Protein AF-0000000071193455 (afdb_homodimer)

Foldseek 3Di:
DDQQAAQEEEEEALDQLSLLLLLLQVVDDCRHHYYAEYEYCAQVSQVVSCVVRVHDYTYNHLLVRLQDPRHAAYEYDDFAQCLLVSLLSNLVSNHAYEYEFPSHLFLVSLVVSLVSLVVSLHAYFYQLLLLQAVVLVVVLVCCVVCVQHHWAEKEFEEEDQCLVVPCCQQAQVRSHAQCRPPVLLLVVSVCSRNVNDAFPDKDKEADHDPPHRHGAKMWMKGHHPPNGIYIYIYHRRDDDQCKMKTHHPRWIKIQHPVNSQGQKIAIRVGDIDGHDADDGPDDHDDPNSSSSSRVVVQSSVCVNVSHRYGPSGGSSNSSRSSVSSVVNCVNHVHDHPVVD/DDQQAAQEEEEEALDQLSLLLLLLQVVDDCRHHDYAEYEYCAQVSQVVSCVVRVHDYGYNHLLVRLQDPRHAEYEYDDFAACLLVSLLSNLVSNHAYEYEFPSHLFLVSLVVSLVSLVVSLHAYFYQLLLLLAVVLVVVLVCCVVCVQHHWAEKEFEEEDQCLVVPCCQQAQVRSHAQCRPPVLLLVVSVCSRNVNDAFPDKDKEADHDPPHRHGAKMWMKGHHPPNGIYIYIYHRRDDDQCKMKTHHPRWIKIQHPVNSQGQKIAIRVGDIDGHDADDGPDDHDDPNSSSSSRVVVQSSVCVNVSHRYGPSGGSSNSSRSSVSSVVNCVNHVHDHPVVD

Secondary structure (DSSP, 8-state):
--TTS-EEEEEE--SHHHHHHHHHHTTS-TTTEEEEEEE-SSHHHHHHHHHHHT-SEEESSHHHHHH-TT--EEEE-S-HHHHHHHHHHHHHTT-EEEEESSSSSSHHHHHHHHHHHHHTT--EEEE-GGGG-HHHHHHHHHHHTTSS-SEEEEEEEEE-GGGGG-HHHH-GGGT--HIIIIIHHHHHHHHHHTTTPPPSEEEEEEEE-TTT--EEEEEEEEEETTTEEEEEEEESSS-----EEEEESS-EEEEPSSGGG-SEEEETTS-EEE-PPPPPSS--SSTTGGGHHHHHHHHHHHHHTT-SS-SSS-HHHHHHHHHHHHHHHHHHT---GGG-/--TTS-EEEEEE--SHHHHHHHHHHTTS-TTTEEEEEEE-SSHHHHHHHHHHHT-SEEESSHHHHHH-TT--EEEE-S-HHHHHHHHHHHHHTT-EEEEESSSSSSHHHHHHHHHHHHHTT--EEEE-GGGG-HHHHHHHHHHHTTSS-SEEEEEEEEE-GGGGG-HHHH-GGGT--HIIIIIHHHHHHHHHHTTTPPPSEEEEEEEE-TTT--EEEEEEEEEETTTEEEEEEEESSS-----EEEEESS-EEEEPSSGGG-SEEEETTS-EEE-PPPPPSS--SSTTGGGHHHHHHHHHHHHHTT-SS-SSS-HHHHHHHHHHHHHHHHHHT---GGG-

Nearest PDB structures (foldseek):
  3e9m-assembly1_D  TM=9.233E-01  e=3.098E-27  Enterococcus faecalis
  4had-assembly1_D  TM=8.911E-01  e=5.122E-25  Rhizobium etli CFN 42
  4had-assembly1_C  TM=8.826E-01  e=5.122E-25  Rhizobium etli CFN 42
  2glx-assembly6_F  TM=8.356E-01  e=1.099E-24  Ensifer adhaerens
  5yaq-assembly1_D  TM=8.563E-01  e=9.400E-22  Paracoccus laeviglucosivorans

pLDDT: mean 97.22, std 4.06, range [54.41, 98.94]

Radius of gyration: 29.29 Å; Cα contacts (8 Å, |Δi|>4): 1589; chains: 2; bounding box: 45×89×64 Å

InterPro domains:
  IPR000683 Gfo/Idh/MocA-like oxidoreductase, N-terminal [PF01408] (7-125)
  IPR036291 NAD(P)-binding domain superfamily [SSF51735] (3-159)
  IPR050984 Gfo/Idh/MocA domain-containing protein [PTHR22604] (2-339)
  IPR055170 GFO/IDH/MocA-like oxidoreductase domain [PF22725] (138-253)

Solvent-accessible surface area (backbone atoms only — not comparable to full-atom values): 34321 Å² total; per-residue (Å²): 123,61,95,74,50,45,48,27,30,21,32,34,31,60,42,64,65,36,54,27,48,53,47,12,49,64,75,45,61,66,58,52,42,40,66,52,30,29,6,12,94,37,41,67,52,7,38,53,52,18,64,74,69,72,33,82,38,53,24,47,31,54,66,58,38,47,65,34,86,74,40,47,30,32,39,42,46,62,60,37,73,50,32,50,61,52,52,46,54,30,44,74,55,71,25,25,40,40,28,40,64,42,49,33,90,41,40,71,56,41,50,51,48,53,49,51,26,56,76,68,71,27,33,45,34,66,48,60,40,48,75,46,35,69,60,47,52,52,53,51,49,35,47,73,70,42,64,23,27,58,74,36,38,34,40,24,34,38,29,35,44,70,43,65,76,37,60,57,40,57,32,48,90,43,56,20,14,30,50,56,71,48,32,46,55,40,52,48,50,44,36,60,72,56,70,64,60,77,56,78,41,80,48,48,45,68,36,55,39,87,86,56,39,19,45,35,30,41,40,39,36,37,34,35,80,88,77,19,37,31,43,35,37,26,29,25,60,34,55,47,81,21,31,29,38,43,23,16,72,62,33,34,40,33,35,36,62,52,42,69,50,40,43,40,37,38,34,72,87,67,51,70,51,77,47,85,70,73,80,64,93,61,93,65,78,57,79,58,42,43,48,43,30,41,38,54,51,48,50,51,54,28,52,66,68,71,36,43,46,38,90,90,48,29,68,66,54,53,51,50,54,32,44,50,51,48,53,40,29,57,64,61,65,38,82,55,80,82,75,108,123,60,96,74,49,45,49,28,29,21,32,34,31,58,42,63,65,37,54,26,47,52,49,12,50,63,74,45,60,66,59,52,42,40,66,51,31,30,5,13,93,38,39,65,50,8,38,54,53,20,63,75,69,72,33,82,38,54,24,48,31,54,66,58,38,48,64,33,85,75,39,47,31,32,38,42,44,64,59,36,75,50,34,49,60,52,52,45,55,29,42,74,56,72,25,25,40,39,28,38,63,44,48,34,90,41,39,71,58,40,51,52,48,54,48,51,24,56,75,68,71,28,32,44,33,65,47,62,39,47,75,47,35,69,60,48,52,52,53,51,47,34,46,74,70,42,66,23,28,58,74,36,39,34,38,24,34,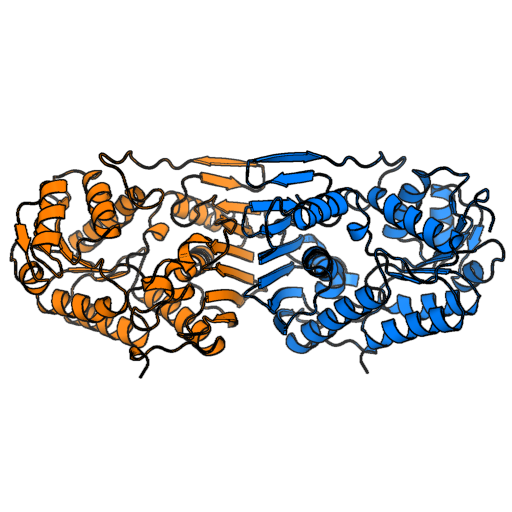39,29,35,44,71,43,66,76,35,60,59,38,56,32,47,91,42,54,20,13,30,52,57,73,49,30,45,56,42,52,47,49,44,36,61,70,57,70,63,60,76,56,78,42,78,49,47,45,68,36,57,39,88,87,56,41,21,44,34,30,40,40,40,36,36,33,35,79,88,77,18,37,32,44,35,38,25,28,24,60,35,55,47,81,19,31,30,37,40,24,16,73,63,35,34,40,33,34,34,62,52,43,68,48,41,43,39,38,38,35,71,87,66,51,70,51,74,46,85,69,71,79,64,92,60,92,65,77,56,78,58,42,43,50,44,30,43,38,53,50,49,50,52,54,28,52,66,68,70,36,44,46,39,90,91,48,29,68,66,55,54,48,50,54,33,43,51,51,47,52,41,30,57,65,60,63,38,81,58,81,82,76,107

Sequence (680 aa):
MSSSEALRWGILGAGKIANDFIIALKTLPAEEHHVVAIGASSCDKAQSLCRQHGVKKAYGSYKEVVSDPEVQVVYVSTIHPTHKELCLLALEHGKHVLCEKPMTLNLKDAKEVMQTARDKNLFFMEALWTRFFPLVDEVKNMIGSKEIGDVKVVMASFGFASLANIPRLIEKELGGGVLLDIGIYCLNMADIFFGGEKPQHISACGHKTSDDGVDYAITVTLLYSGNRMAQILASADTDLPNECIVCGSNGSVKICAPFWSSEKIIKSDGSEKEFPLPKPYAPMNFFNSTGMRYEIQAVRKSILSGKTQSEVMPHSTTERIMGWMDEIRRQIGVTYKEDNMSSSEALRWGILGAGKIANDFIIALKTLPAEEHHVVAIGASSCDKAQSLCRQHGVKKAYGSYKEVVSDPEVQVVYVSTIHPTHKELCLLALEHGKHVLCEKPMTLNLKDAKEVMQTARDKNLFFMEALWTRFFPLVDEVKNMIGSKEIGDVKVVMASFGFASLANIPRLIEKELGGGVLLDIGIYCLNMADIFFGGEKPQHISACGHKTSDDGVDYAITVTLLYSGNRMAQILASADTDLPNECIVCGSNGSVKICAPFWSSEKIIKSDGSEKEFPLPKPYAPMNFFNSTGMRYEIQAVRKSILSGKTQSEVMPHSTTERIMGWMDEIRRQIGVTYKEDN

Structure (mmCIF, N/CA/C/O backbone):
data_AF-0000000071193455-model_v1
#
loop_
_entity.id
_entity.type
_entity.pdbx_description
1 polymer 'Trans-1,2-dihydrobenzene-1,2-diol dehydrogenase'
#
loop_
_atom_site.group_PDB
_atom_site.id
_atom_site.type_symbol
_atom_site.label_atom_id
_atom_site.label_alt_id
_atom_site.label_comp_id
_atom_site.label_asym_id
_atom_site.label_entity_id
_atom_site.label_seq_id
_atom_site.pdbx_PDB_ins_code
_atom_site.Cartn_x
_atom_site.Cartn_y
_atom_site.Cartn_z
_atom_site.occupancy
_atom_site.B_iso_or_equiv
_atom_site.auth_seq_id
_atom_site.auth_comp_id
_atom_site.auth_asym_id
_atom_site.auth_atom_id
_atom_site.pdbx_PDB_model_num
ATOM 1 N N . MET A 1 1 ? -13.578 41.188 17.547 1 54.41 1 MET A N 1
ATOM 2 C CA . MET A 1 1 ? -12.922 41.75 16.375 1 54.41 1 MET A CA 1
ATOM 3 C C . MET A 1 1 ? -13.93 41.969 15.25 1 54.41 1 MET A C 1
ATOM 5 O O . MET A 1 1 ? -14.828 41.125 15.039 1 54.41 1 MET A O 1
ATOM 9 N N . SER A 1 2 ? -13.836 43.156 14.688 1 63.06 2 SER A N 1
ATOM 10 C CA . SER A 1 2 ? -14.758 43.406 13.586 1 63.06 2 SER A CA 1
ATOM 11 C C . SER A 1 2 ? -14.266 42.781 12.289 1 63.06 2 SER A C 1
ATOM 13 O O . SER A 1 2 ? -13.062 42.562 12.102 1 63.06 2 SER A O 1
ATOM 15 N N . SER A 1 3 ? -15.18 42.25 11.406 1 72.31 3 SER A N 1
ATOM 16 C CA . SER A 1 3 ? -14.875 41.625 10.125 1 72.31 3 SER A CA 1
ATOM 17 C C . SER A 1 3 ? -14.008 42.531 9.258 1 72.31 3 SER A C 1
ATOM 19 O O . SER A 1 3 ? -13.367 42.062 8.312 1 72.31 3 SER A O 1
ATOM 21 N N . SER A 1 4 ? -13.773 43.656 9.812 1 73.88 4 SER A N 1
ATOM 22 C CA . SER A 1 4 ? -13.078 44.625 8.969 1 73.88 4 SER A CA 1
ATOM 23 C C . SER A 1 4 ? -11.617 44.75 9.375 1 73.88 4 SER A C 1
ATOM 25 O O . SER A 1 4 ? -10.82 45.375 8.664 1 73.88 4 SER A O 1
ATOM 27 N N . GLU A 1 5 ? -11.273 44.062 10.406 1 87.31 5 GLU A N 1
ATOM 28 C CA . GLU A 1 5 ? -9.898 44.219 10.867 1 87.31 5 GLU A CA 1
ATOM 29 C C . GLU A 1 5 ? -9.078 42.969 10.547 1 87.31 5 GLU A C 1
ATOM 31 O O . GLU A 1 5 ? -9.602 41.844 10.57 1 87.31 5 GLU A O 1
ATOM 36 N N . ALA A 1 6 ? -7.855 43.25 10.312 1 94.94 6 ALA A N 1
ATOM 37 C CA . ALA A 1 6 ? -6.938 42.156 10.023 1 94.94 6 ALA A CA 1
ATOM 38 C C . ALA A 1 6 ? -6.633 41.344 11.289 1 94.94 6 ALA A C 1
ATOM 40 O O . ALA A 1 6 ? -6.453 41.938 12.367 1 94.94 6 ALA A O 1
ATOM 41 N N . LEU A 1 7 ? -6.738 40.031 11.133 1 98 7 LEU A N 1
ATOM 42 C CA . LEU A 1 7 ? -6.223 39.219 12.203 1 98 7 LEU A CA 1
ATOM 43 C C . LEU A 1 7 ? -4.711 39.344 12.344 1 98 7 LEU A C 1
ATOM 45 O O . LEU A 1 7 ? -3.979 39.219 11.359 1 98 7 LEU A O 1
ATOM 49 N N . ARG A 1 8 ? -4.223 39.719 13.523 1 98.19 8 ARG A N 1
ATOM 50 C CA . ARG A 1 8 ? -2.818 40.031 13.742 1 98.19 8 ARG A CA 1
ATOM 51 C C . ARG A 1 8 ? -2.068 38.844 14.328 1 98.19 8 ARG A C 1
ATOM 53 O O . ARG A 1 8 ? -2.322 38.438 15.461 1 98.19 8 ARG A O 1
ATOM 60 N N . TRP A 1 9 ? -1.144 38.375 13.508 1 98.75 9 TRP A N 1
ATOM 61 C CA . TRP A 1 9 ? -0.447 37.125 13.797 1 98.75 9 TRP A CA 1
ATOM 62 C C . TRP A 1 9 ? 0.904 37.375 14.453 1 98.75 9 TRP A C 1
ATOM 64 O O . TRP A 1 9 ? 1.617 38.312 14.055 1 98.75 9 TRP A O 1
ATOM 74 N N . GLY A 1 10 ? 1.271 36.625 15.469 1 98.81 10 GLY A N 1
ATOM 75 C CA . GLY A 1 10 ? 2.637 36.406 15.914 1 98.81 10 GLY A CA 1
ATOM 76 C C . GLY A 1 10 ? 3.189 35.062 15.523 1 98.81 10 GLY A C 1
ATOM 77 O O . GLY A 1 10 ? 2.48 34.031 15.586 1 98.81 10 GLY A O 1
ATOM 78 N N . ILE A 1 11 ? 4.445 35.031 15.086 1 98.88 11 ILE A N 1
ATOM 79 C CA . ILE A 1 11 ? 5.078 33.781 14.703 1 98.88 11 ILE A CA 1
ATOM 80 C C . ILE A 1 11 ? 6.09 33.344 15.766 1 98.88 11 ILE A C 1
ATOM 82 O O . ILE A 1 11 ? 6.988 34.125 16.109 1 98.88 11 ILE A O 1
ATOM 86 N N . LEU A 1 12 ? 5.891 32.156 16.328 1 98.75 12 LEU A N 1
ATOM 87 C CA . LEU A 1 12 ? 6.879 31.578 17.219 1 98.75 12 LEU A CA 1
ATOM 88 C C . LEU A 1 12 ? 7.77 30.594 16.469 1 98.75 12 LEU A C 1
ATOM 90 O O . LEU A 1 12 ? 7.348 29.469 16.172 1 98.75 12 LEU A O 1
ATOM 94 N N . GLY A 1 13 ? 8.969 30.953 16.297 1 97.94 13 GLY A N 1
ATOM 95 C CA . GLY A 1 13 ? 9.906 30.203 15.477 1 97.94 13 GLY A CA 1
ATOM 96 C C . GLY A 1 13 ? 10.227 30.875 14.156 1 97.94 13 GLY A C 1
ATOM 97 O O . GLY A 1 13 ? 9.352 31.5 13.539 1 97.94 13 GLY A O 1
ATOM 98 N N . ALA A 1 14 ? 11.422 30.766 13.695 1 97.25 14 ALA A N 1
ATOM 99 C CA . ALA A 1 14 ? 11.867 31.391 12.453 1 97.25 14 ALA A CA 1
ATOM 100 C C . ALA A 1 14 ? 12.5 30.375 11.516 1 97.25 14 ALA A C 1
ATOM 102 O O . ALA A 1 14 ? 13.516 30.641 10.883 1 97.25 14 ALA A O 1
ATOM 103 N N . GLY A 1 15 ? 11.891 29.188 11.516 1 95.31 15 GLY A N 1
ATOM 104 C CA . GLY A 1 15 ? 12.414 28.125 10.68 1 95.31 15 GLY A CA 1
ATOM 105 C C . GLY A 1 15 ? 11.789 28.094 9.297 1 95.31 15 GLY A C 1
ATOM 106 O O . GLY A 1 15 ? 11.141 29.047 8.883 1 95.31 15 GLY A O 1
ATOM 107 N N . LYS A 1 16 ? 12.047 27.031 8.555 1 96.81 16 LYS A N 1
ATOM 108 C CA . LYS A 1 16 ? 11.648 26.875 7.164 1 96.81 16 LYS A CA 1
ATOM 109 C C . LYS A 1 16 ? 10.125 26.938 7.023 1 96.81 16 LYS A C 1
ATOM 111 O O . LYS A 1 16 ? 9.609 27.547 6.086 1 96.81 16 LYS A O 1
ATOM 116 N N . ILE A 1 17 ? 9.43 26.297 7.965 1 97.88 17 ILE A N 1
ATOM 117 C CA . ILE A 1 17 ? 7.98 26.25 7.84 1 97.88 17 ILE A CA 1
ATOM 118 C C . ILE A 1 17 ? 7.383 27.625 8.156 1 97.88 17 ILE A C 1
ATOM 120 O O . ILE A 1 17 ? 6.359 28 7.586 1 97.88 17 ILE A O 1
ATOM 124 N N . ALA A 1 18 ? 7.988 28.344 9.094 1 98.5 18 ALA A N 1
ATOM 125 C CA . ALA A 1 18 ? 7.562 29.719 9.375 1 98.5 18 ALA A CA 1
ATOM 126 C C . ALA A 1 18 ? 7.66 30.594 8.133 1 98.5 18 ALA A C 1
ATOM 128 O O . ALA A 1 18 ? 6.754 31.375 7.844 1 98.5 18 ALA A O 1
ATOM 129 N N . ASN A 1 19 ? 8.789 30.438 7.434 1 98.5 19 ASN A N 1
ATOM 130 C CA . ASN A 1 19 ? 8.961 31.141 6.164 1 98.5 19 ASN A CA 1
ATOM 131 C C . ASN A 1 19 ? 7.801 30.859 5.211 1 98.5 19 ASN A C 1
ATOM 133 O O . ASN A 1 19 ? 7.203 31.797 4.664 1 98.5 19 ASN A O 1
ATOM 137 N N . ASP A 1 20 ? 7.48 29.609 5.039 1 98.81 20 ASP A N 1
ATOM 138 C CA . ASP A 1 20 ? 6.438 29.203 4.102 1 98.81 20 ASP A CA 1
ATOM 139 C C . ASP A 1 20 ? 5.066 29.688 4.562 1 98.81 20 ASP A C 1
ATOM 141 O O . ASP A 1 20 ? 4.227 30.062 3.738 1 98.81 20 ASP A O 1
ATOM 145 N N . PHE A 1 21 ? 4.871 29.672 5.859 1 98.75 21 PHE A N 1
ATOM 146 C CA . PHE A 1 21 ? 3.619 30.156 6.434 1 98.75 21 PHE A CA 1
ATOM 147 C C . PHE A 1 21 ? 3.393 31.625 6.098 1 98.75 21 PHE A C 1
ATOM 149 O O . PHE A 1 21 ? 2.299 32 5.676 1 98.75 21 PHE A O 1
ATOM 156 N N . ILE A 1 22 ? 4.391 32.406 6.25 1 98.62 22 ILE A N 1
ATOM 157 C CA . ILE A 1 22 ? 4.285 33.844 5.988 1 98.62 22 ILE A CA 1
ATOM 158 C C . ILE A 1 22 ? 4.008 34.062 4.504 1 98.62 22 ILE A C 1
ATOM 160 O O . ILE A 1 22 ? 3.152 34.875 4.148 1 98.62 22 ILE A O 1
ATOM 164 N N . ILE A 1 23 ? 4.68 33.312 3.67 1 98.62 23 ILE A N 1
ATOM 165 C CA . ILE A 1 23 ? 4.469 33.469 2.232 1 98.62 23 ILE A CA 1
ATOM 166 C C . ILE A 1 23 ? 3.027 33.094 1.888 1 98.62 23 ILE A C 1
ATOM 168 O O . ILE A 1 23 ? 2.363 33.781 1.123 1 98.62 23 ILE A O 1
ATOM 172 N N . ALA A 1 24 ? 2.516 32 2.457 1 98.75 24 ALA A N 1
ATOM 173 C CA . ALA A 1 24 ? 1.136 31.578 2.232 1 98.75 24 ALA A CA 1
ATOM 174 C C . ALA A 1 24 ? 0.15 32.625 2.725 1 98.75 24 ALA A C 1
ATOM 176 O O . ALA A 1 24 ? -0.822 32.938 2.035 1 98.75 24 ALA A O 1
ATOM 177 N N . LEU A 1 25 ? 0.405 33.188 3.922 1 98.56 25 LEU A N 1
ATOM 178 C CA . LEU A 1 25 ? -0.447 34.219 4.516 1 98.56 25 LEU A CA 1
ATOM 179 C C . LEU A 1 25 ? -0.532 35.438 3.611 1 98.56 25 LEU A C 1
ATOM 181 O O . LEU A 1 25 ? -1.611 36 3.426 1 98.56 25 LEU A O 1
ATOM 185 N N . LYS A 1 26 ? 0.503 35.75 2.961 1 97.44 26 LYS A N 1
ATOM 186 C CA . LYS A 1 26 ? 0.588 36.969 2.158 1 97.44 26 LYS A CA 1
ATOM 187 C C . LYS A 1 26 ? -0.099 36.781 0.808 1 97.44 26 LYS A C 1
ATOM 189 O O . LYS A 1 26 ? -0.23 37.719 0.037 1 97.44 26 LYS A O 1
ATOM 194 N N . THR A 1 27 ? -0.472 35.562 0.49 1 97.81 27 THR A N 1
ATOM 195 C CA . THR A 1 27 ? -1.33 35.344 -0.673 1 97.81 27 THR A CA 1
ATOM 196 C C . THR A 1 27 ? -2.756 35.812 -0.375 1 97.81 27 THR A C 1
ATOM 198 O O . THR A 1 27 ? -3.576 35.938 -1.287 1 97.81 27 THR A O 1
ATOM 201 N N . LEU A 1 28 ? -3.117 36.062 0.909 1 97.75 28 LEU A N 1
ATOM 202 C CA . LEU A 1 28 ? -4.426 36.531 1.35 1 97.75 28 LEU A CA 1
ATOM 203 C C . LEU A 1 28 ? -4.457 38.062 1.447 1 97.75 28 LEU A C 1
ATOM 205 O O . LEU A 1 28 ? -3.41 38.688 1.525 1 97.75 28 LEU A O 1
ATOM 209 N N . PRO A 1 29 ? -5.652 38.656 1.425 1 95.81 29 PRO A N 1
ATOM 210 C CA . PRO A 1 29 ? -5.723 40.125 1.521 1 95.81 29 PRO A CA 1
ATOM 211 C C . PRO A 1 29 ? -5.082 40.656 2.797 1 95.81 29 PRO A C 1
ATOM 213 O O . PRO A 1 29 ? -5.328 40.125 3.887 1 95.81 29 PRO A O 1
ATOM 216 N N . ALA A 1 30 ? -4.328 41.719 2.674 1 94.06 30 ALA A N 1
ATOM 217 C CA . ALA A 1 30 ? -3.627 42.344 3.801 1 94.06 30 ALA A CA 1
ATOM 218 C C . ALA A 1 30 ? -4.613 42.875 4.828 1 94.06 30 ALA A C 1
ATOM 220 O O . ALA A 1 30 ? -4.285 43 6.008 1 94.06 30 ALA A O 1
ATOM 221 N N . GLU A 1 31 ? -5.824 43.188 4.398 1 95.88 31 GLU A N 1
ATOM 222 C CA . GLU A 1 31 ? -6.863 43.688 5.285 1 95.88 31 GLU A CA 1
ATOM 223 C C . GLU A 1 31 ? -7.438 42.594 6.168 1 95.88 31 GLU A C 1
ATOM 225 O O . GLU A 1 31 ? -8.133 42.875 7.148 1 95.88 31 GLU A O 1
ATOM 230 N N . GLU A 1 32 ? -7.043 41.344 5.809 1 97.38 32 GLU A N 1
ATOM 231 C CA . GLU A 1 32 ? -7.617 40.25 6.559 1 97.38 32 GLU A CA 1
ATOM 232 C C . GLU A 1 32 ? -6.582 39.625 7.492 1 97.38 32 GLU A C 1
ATOM 234 O O . GLU A 1 32 ? -6.934 39.094 8.555 1 97.38 32 GLU A O 1
ATOM 239 N N . HIS A 1 33 ? -5.387 39.625 7.059 1 97.88 33 HIS A N 1
ATOM 240 C CA . HIS A 1 33 ? -4.32 38.969 7.824 1 97.88 33 HIS A CA 1
ATOM 241 C C . HIS A 1 33 ? -3.059 39.844 7.824 1 97.88 33 HIS A C 1
ATOM 243 O O . HIS A 1 33 ? -2.689 40.406 6.793 1 97.88 33 HIS A O 1
ATOM 249 N N . HIS A 1 34 ? -2.432 39.906 8.961 1 96.5 34 HIS A N 1
ATOM 250 C CA . HIS A 1 34 ? -1.195 40.656 9.094 1 96.5 34 HIS A CA 1
ATOM 251 C C . HIS A 1 34 ? -0.266 40.031 10.125 1 96.5 34 HIS A C 1
ATOM 253 O O . HIS A 1 34 ? -0.68 39.781 11.258 1 96.5 34 HIS A O 1
ATOM 259 N N . VAL A 1 35 ? 1.006 39.75 9.688 1 98.25 35 VAL A N 1
ATOM 260 C CA . VAL A 1 35 ? 2.008 39.312 10.648 1 98.25 35 VAL A CA 1
ATOM 261 C C . VAL A 1 35 ? 2.639 40.531 11.336 1 98.25 35 VAL A C 1
ATOM 263 O O . VAL A 1 35 ? 3.289 41.344 10.688 1 98.25 35 VAL A O 1
ATOM 266 N N . VAL A 1 36 ? 2.561 40.594 12.648 1 97.31 36 VAL A N 1
ATOM 267 C CA . VAL A 1 36 ? 3 41.812 13.32 1 97.31 36 VAL A CA 1
ATOM 268 C C . VAL A 1 36 ? 4.328 41.531 14.031 1 97.31 36 VAL A C 1
ATOM 270 O O . VAL A 1 36 ? 5.113 42.469 14.242 1 97.31 36 VAL A O 1
ATOM 273 N N . ALA A 1 37 ? 4.562 40.25 14.398 1 98.38 37 ALA A N 1
ATOM 274 C CA . ALA A 1 37 ? 5.773 39.969 15.164 1 98.38 37 ALA A CA 1
ATOM 275 C C . ALA A 1 37 ? 6.27 38.562 14.891 1 98.38 37 ALA A C 1
ATOM 277 O O . ALA A 1 37 ? 5.473 37.656 14.656 1 98.38 37 ALA A O 1
ATOM 278 N N . ILE A 1 38 ? 7.586 38.406 14.891 1 98.75 38 ILE A N 1
ATOM 279 C CA . ILE A 1 38 ? 8.242 37.094 14.82 1 98.75 38 ILE A CA 1
ATOM 280 C C . ILE A 1 38 ? 9.203 36.938 15.992 1 98.75 38 ILE A C 1
ATOM 282 O O . ILE A 1 38 ? 9.953 37.875 16.328 1 98.75 38 ILE A O 1
ATOM 286 N N . GLY A 1 39 ? 9.109 35.844 16.672 1 98.44 39 GLY A N 1
ATOM 287 C CA . GLY A 1 39 ? 10.039 35.5 17.734 1 98.44 39 GLY A CA 1
ATOM 288 C C . GLY A 1 39 ? 10.812 34.25 17.453 1 98.44 39 GLY A C 1
ATOM 289 O O . GLY A 1 39 ? 10.266 33.281 16.891 1 98.44 39 GLY A O 1
ATOM 290 N N . ALA A 1 40 ? 12.07 34.188 17.875 1 96.94 40 ALA A N 1
ATOM 291 C CA . ALA A 1 40 ? 12.922 33 17.75 1 96.94 40 ALA A CA 1
ATOM 292 C C . ALA A 1 40 ? 13.805 32.812 18.969 1 96.94 40 ALA A C 1
ATOM 294 O O . ALA A 1 40 ? 13.703 33.594 19.938 1 96.94 40 ALA A O 1
ATOM 295 N N . SER A 1 41 ? 14.547 31.672 18.891 1 90.56 41 SER A N 1
ATOM 296 C CA . SER A 1 41 ? 15.461 31.391 20 1 90.56 41 SER A CA 1
ATOM 297 C C . SER A 1 41 ? 16.562 32.438 20.078 1 90.56 41 SER A C 1
ATOM 299 O O . SER A 1 41 ? 17.172 32.625 21.141 1 90.56 41 SER A O 1
ATOM 301 N N . SER A 1 42 ? 16.812 33.125 18.922 1 90.81 42 SER A N 1
ATOM 302 C CA . SER A 1 42 ? 17.719 34.281 18.938 1 90.81 42 SER A CA 1
ATOM 303 C C . SER A 1 42 ? 17.156 35.438 18.125 1 90.81 42 SER A C 1
ATOM 305 O O . SER A 1 42 ? 16.422 35.219 17.156 1 90.81 42 SER A O 1
ATOM 307 N N . CYS A 1 43 ? 17.531 36.562 18.531 1 93.25 43 CYS A N 1
ATOM 308 C CA . CYS A 1 43 ? 17.031 37.781 17.891 1 93.25 43 CYS A CA 1
ATOM 309 C C . CYS A 1 43 ? 17.484 37.844 16.438 1 93.25 43 CYS A C 1
ATOM 311 O O . CYS A 1 43 ? 16.734 38.312 15.57 1 93.25 43 CYS A O 1
ATOM 313 N N . ASP A 1 44 ? 18.625 37.344 16.219 1 95.75 44 ASP A N 1
ATOM 314 C CA . ASP A 1 44 ? 19.188 37.406 14.867 1 95.75 44 ASP A CA 1
ATOM 315 C C . ASP A 1 44 ? 18.328 36.594 13.898 1 95.75 44 ASP A C 1
ATOM 317 O O . ASP A 1 44 ? 18.078 37.031 12.773 1 95.75 44 ASP A O 1
ATOM 321 N N . LYS A 1 45 ? 17.922 35.406 14.352 1 95.06 45 LYS A N 1
ATOM 322 C CA . LYS A 1 45 ? 17.062 34.562 13.516 1 95.06 45 LYS A CA 1
ATOM 323 C C . LYS A 1 45 ? 15.734 35.25 13.234 1 95.06 45 LYS A C 1
ATOM 325 O O . LYS A 1 45 ? 15.258 35.25 12.094 1 95.06 45 LYS A O 1
ATOM 330 N N . ALA A 1 46 ? 15.172 35.812 14.234 1 97.69 46 ALA A N 1
ATOM 331 C CA . ALA A 1 46 ? 13.906 36.531 14.086 1 97.69 46 ALA A CA 1
ATOM 332 C C . ALA A 1 46 ? 14.055 37.719 13.156 1 97.69 46 ALA A C 1
ATOM 334 O O . ALA A 1 46 ? 13.219 37.938 12.273 1 97.69 46 ALA A O 1
ATOM 335 N N . GLN A 1 47 ? 15.102 38.438 13.352 1 97.81 47 GLN A N 1
ATOM 336 C CA . GLN A 1 47 ? 15.359 39.625 12.547 1 97.81 47 GLN A CA 1
ATOM 337 C C . GLN A 1 47 ? 15.523 39.281 11.07 1 97.81 47 GLN A C 1
ATOM 339 O O . GLN A 1 47 ? 15.039 40 10.195 1 97.81 47 GLN A O 1
ATOM 344 N N . SER A 1 48 ? 16.266 38.281 10.812 1 97.31 48 SER A N 1
ATOM 345 C CA . SER A 1 48 ? 16.484 37.844 9.438 1 97.31 48 SER A CA 1
ATOM 346 C C . SER A 1 48 ? 15.172 37.531 8.727 1 97.31 48 SER A C 1
ATOM 348 O O . SER A 1 48 ? 14.945 38 7.605 1 97.31 48 SER A O 1
ATOM 350 N N . LEU A 1 49 ? 14.32 36.781 9.414 1 97.62 49 LEU A N 1
ATOM 351 C CA . LEU A 1 49 ? 13.039 36.438 8.82 1 97.62 49 LEU A CA 1
ATOM 352 C C . LEU A 1 49 ? 12.148 37.656 8.695 1 97.62 49 LEU A C 1
ATOM 354 O O . LEU A 1 49 ? 11.422 37.812 7.715 1 97.62 49 LEU A O 1
ATOM 358 N N . CYS A 1 50 ? 12.188 38.562 9.672 1 97.88 50 CYS A N 1
ATOM 359 C CA . CYS A 1 50 ? 11.438 39.812 9.625 1 97.88 50 CYS A CA 1
ATOM 360 C C . CYS A 1 50 ? 11.859 40.656 8.422 1 97.88 50 CYS A C 1
ATOM 362 O O . CYS A 1 50 ? 11.008 41.188 7.703 1 97.88 50 CYS A O 1
ATOM 364 N N . ARG A 1 51 ? 13.117 40.719 8.242 1 97.25 51 ARG A N 1
ATOM 365 C CA . ARG A 1 51 ? 13.641 41.5 7.121 1 97.25 51 ARG A CA 1
ATOM 366 C C . ARG A 1 51 ? 13.195 40.906 5.793 1 97.25 51 ARG A C 1
ATOM 368 O O . ARG A 1 51 ? 12.797 41.625 4.879 1 97.25 51 ARG A O 1
ATOM 375 N N . GLN A 1 52 ? 13.266 39.656 5.766 1 96.81 52 GLN A N 1
ATOM 376 C CA . GLN A 1 52 ? 12.914 38.938 4.543 1 96.81 52 GLN A CA 1
ATOM 377 C C . GLN A 1 52 ? 11.461 39.188 4.148 1 96.81 52 GLN A C 1
ATOM 379 O O . GLN A 1 52 ? 11.141 39.281 2.961 1 96.81 52 GLN A O 1
ATOM 384 N N . HIS A 1 53 ? 10.586 39.375 5.152 1 97.56 53 HIS A N 1
ATOM 385 C CA . HIS A 1 53 ? 9.164 39.375 4.832 1 97.56 53 HIS A CA 1
ATOM 386 C C . HIS A 1 53 ? 8.539 40.75 5.168 1 97.56 53 HIS A C 1
ATOM 388 O O . HIS A 1 53 ? 7.328 40.906 5.023 1 97.56 53 HIS A O 1
ATOM 394 N N . GLY A 1 54 ? 9.297 41.625 5.609 1 96.75 54 GLY A N 1
ATOM 395 C CA . GLY A 1 54 ? 8.805 42.969 5.922 1 96.75 54 GLY A CA 1
ATOM 396 C C . GLY A 1 54 ? 7.93 43 7.16 1 96.75 54 GLY A C 1
ATOM 397 O O . GLY A 1 54 ? 6.883 43.656 7.172 1 96.75 54 GLY A O 1
ATOM 398 N N . VAL A 1 55 ? 8.312 42.25 8.156 1 97.38 55 VAL A N 1
ATOM 399 C CA . VAL A 1 55 ? 7.621 42.25 9.445 1 97.38 55 VAL A CA 1
ATOM 400 C C . VAL A 1 55 ? 8.32 43.219 10.391 1 97.38 55 VAL A C 1
ATOM 402 O O . VAL A 1 55 ? 9.555 43.25 10.453 1 97.38 55 VAL A O 1
ATOM 405 N N . LYS A 1 56 ? 7.613 43.969 11.102 1 93.94 56 LYS A N 1
ATOM 406 C CA . LYS A 1 56 ? 8.148 45.125 11.82 1 93.94 56 LYS A CA 1
ATOM 407 C C . LYS A 1 56 ? 8.852 44.688 13.102 1 93.94 56 LYS A C 1
ATOM 409 O O . LYS A 1 56 ? 9.906 45.219 13.445 1 93.94 56 LYS A O 1
ATOM 414 N N . LYS A 1 57 ? 8.266 43.75 13.828 1 97.88 57 LYS A N 1
ATOM 415 C CA . LYS A 1 57 ? 8.766 43.469 15.164 1 97.88 57 LYS A CA 1
ATOM 416 C C . LYS A 1 57 ? 9.469 42.094 15.195 1 97.88 57 LYS A C 1
ATOM 418 O O . LYS A 1 57 ? 8.867 41.094 14.875 1 97.88 57 LYS A O 1
ATOM 423 N N . ALA A 1 58 ? 10.703 42.156 15.547 1 98.12 58 ALA A N 1
ATOM 424 C CA . ALA A 1 58 ? 11.5 40.938 15.781 1 98.12 58 ALA A CA 1
ATOM 425 C C . ALA A 1 58 ? 11.859 40.812 17.25 1 98.12 58 ALA A C 1
ATOM 427 O O . ALA A 1 58 ? 12.391 41.719 17.859 1 98.12 58 ALA A O 1
ATOM 428 N N . TYR A 1 59 ? 11.547 39.688 17.828 1 97.88 59 TYR A N 1
ATOM 429 C CA . TYR A 1 59 ? 11.82 39.438 19.234 1 97.88 59 TYR A CA 1
ATOM 430 C C . TYR A 1 59 ? 12.797 38.281 19.422 1 97.88 59 TYR A C 1
ATOM 432 O O . TYR A 1 59 ? 12.727 37.281 18.688 1 97.88 59 TYR A O 1
ATOM 440 N N . GLY A 1 60 ? 13.633 38.375 20.391 1 96 60 GLY A N 1
ATOM 441 C CA . GLY A 1 60 ? 14.594 37.312 20.688 1 96 60 GLY A CA 1
ATOM 442 C C . GLY A 1 60 ? 14.055 36.281 21.641 1 96 60 GLY A C 1
ATOM 443 O O . GLY A 1 60 ? 14.812 35.438 22.156 1 96 60 GLY A O 1
ATOM 444 N N . SER A 1 61 ? 12.766 36.406 21.938 1 96.12 61 SER A N 1
ATOM 445 C CA . SER A 1 61 ? 12.117 35.406 22.766 1 96.12 61 SER A CA 1
ATOM 446 C C . SER A 1 61 ? 10.648 35.219 22.391 1 96.12 61 SER A C 1
ATOM 448 O O . SER A 1 61 ? 10.031 36.156 21.844 1 96.12 61 SER A O 1
ATOM 450 N N . TYR A 1 62 ? 10.156 34.062 22.719 1 98.12 62 TYR A N 1
ATOM 451 C CA . TYR A 1 62 ? 8.758 33.75 22.453 1 98.12 62 TYR A CA 1
ATOM 452 C C . TYR A 1 62 ? 7.836 34.5 23.406 1 98.12 62 TYR A C 1
ATOM 454 O O . TYR A 1 62 ? 6.746 34.938 23.031 1 98.12 62 TYR A O 1
ATOM 462 N N . LYS A 1 63 ? 8.305 34.719 24.594 1 97.88 63 LYS A N 1
ATOM 463 C CA . LYS A 1 63 ? 7.531 35.438 25.594 1 97.88 63 LYS A CA 1
ATOM 464 C C . LYS A 1 63 ? 7.246 36.875 25.141 1 97.88 63 LYS A C 1
ATOM 466 O O . LYS A 1 63 ? 6.152 37.375 25.375 1 97.88 63 LYS A O 1
ATOM 471 N N . GLU A 1 64 ? 8.234 37.469 24.5 1 98.12 64 GLU A N 1
ATOM 472 C CA . GLU A 1 64 ? 8.039 38.844 24 1 98.12 64 GLU A CA 1
ATOM 473 C C . GLU A 1 64 ? 6.945 38.875 22.938 1 98.12 64 GLU A C 1
ATOM 475 O O . GLU A 1 64 ? 6.18 39.844 22.891 1 98.12 64 GLU A O 1
ATOM 480 N N . VAL A 1 65 ? 6.875 37.875 22.109 1 98.56 65 VAL A N 1
ATOM 481 C CA . VAL A 1 65 ? 5.855 37.844 21.062 1 98.56 65 VAL A CA 1
ATOM 482 C C . VAL A 1 65 ? 4.469 37.75 21.703 1 98.56 65 VAL A C 1
ATOM 484 O O . VAL A 1 65 ? 3.578 38.531 21.359 1 98.56 65 VAL A O 1
ATOM 487 N N . VAL A 1 66 ? 4.285 36.875 22.703 1 98.5 66 VAL A N 1
ATOM 488 C CA . VAL A 1 66 ? 2.955 36.625 23.25 1 98.5 66 VAL A CA 1
ATOM 489 C C . VAL A 1 66 ? 2.574 37.75 24.219 1 98.5 66 VAL A C 1
ATOM 491 O O . VAL A 1 66 ? 1.402 37.906 24.578 1 98.5 66 VAL A O 1
ATOM 494 N N . SER A 1 67 ? 3.529 38.531 24.656 1 98.44 67 SER A N 1
ATOM 495 C CA . SER A 1 67 ? 3.252 39.688 25.531 1 98.44 67 SER A CA 1
ATOM 496 C C . SER A 1 67 ? 2.889 40.938 24.719 1 98.44 67 SER A C 1
ATOM 498 O O . SER A 1 67 ? 2.449 41.938 25.281 1 98.44 67 SER A O 1
ATOM 500 N N . ASP A 1 68 ? 3.172 40.906 23.453 1 98.25 68 ASP A N 1
ATOM 501 C CA . ASP A 1 68 ? 2.832 42 22.578 1 98.25 68 ASP A CA 1
ATOM 502 C C . ASP A 1 68 ? 1.318 42.188 22.453 1 98.25 68 ASP A C 1
ATOM 504 O O . ASP A 1 68 ? 0.634 41.281 21.938 1 98.25 68 ASP A O 1
ATOM 508 N N . PRO A 1 69 ? 0.794 43.312 22.828 1 97.62 69 PRO A N 1
ATOM 509 C CA . PRO A 1 69 ? -0.659 43.5 22.812 1 97.62 69 PRO A CA 1
ATOM 510 C C . PRO A 1 69 ? -1.235 43.531 21.406 1 97.62 69 PRO A C 1
ATOM 512 O O . PRO A 1 69 ? -2.445 43.375 21.219 1 97.62 69 PRO A O 1
ATOM 515 N N . GLU A 1 70 ? -0.397 43.688 20.406 1 97.38 70 GLU A N 1
ATOM 516 C CA . GLU A 1 70 ? -0.877 43.719 19.031 1 97.38 70 GLU A CA 1
ATOM 517 C C . GLU A 1 70 ? -1.047 42.312 18.453 1 97.38 70 GLU A C 1
ATOM 519 O O . GLU A 1 70 ? -1.67 42.125 17.406 1 97.38 70 GLU A O 1
ATOM 524 N N . VAL A 1 71 ? -0.541 41.344 19.125 1 98.31 71 VAL A N 1
ATOM 525 C CA . VAL A 1 71 ? -0.67 39.938 18.656 1 98.31 71 VAL A CA 1
ATOM 526 C C . VAL A 1 71 ? -1.979 39.344 19.172 1 98.31 71 VAL A C 1
ATOM 528 O O . VAL A 1 71 ? -2.264 39.406 20.375 1 98.31 71 VAL A O 1
ATOM 531 N N . GLN A 1 72 ? -2.756 38.781 18.312 1 98.38 72 GLN A N 1
ATOM 532 C CA . GLN A 1 72 ? -4.031 38.188 18.688 1 98.38 72 GLN A CA 1
ATOM 533 C C . GLN A 1 72 ? -3.971 36.656 18.609 1 98.38 72 GLN A C 1
ATOM 535 O O . GLN A 1 72 ? -4.645 35.969 19.375 1 98.38 72 GLN A O 1
ATOM 540 N N . VAL A 1 73 ? -3.277 36.188 17.656 1 98.81 73 VAL A N 1
ATOM 541 C CA . VAL A 1 73 ? -3.137 34.75 17.406 1 98.81 73 VAL A CA 1
ATOM 542 C C . VAL A 1 73 ? -1.677 34.406 17.094 1 98.81 73 VAL A C 1
ATOM 544 O O . VAL A 1 73 ? -0.976 35.219 16.453 1 98.81 73 VAL A O 1
ATOM 547 N N . VAL A 1 74 ? -1.212 33.281 17.562 1 98.88 74 VAL A N 1
ATOM 548 C CA . VAL A 1 74 ? 0.171 32.906 17.281 1 98.88 74 VAL A CA 1
ATOM 549 C C . VAL A 1 74 ? 0.207 31.609 16.469 1 98.88 74 VAL A C 1
ATOM 551 O O . VAL A 1 74 ? -0.667 30.75 16.609 1 98.88 74 VAL A O 1
ATOM 554 N N . TYR A 1 75 ? 1.129 31.5 15.594 1 98.88 75 TYR A N 1
ATOM 555 C CA . TYR A 1 75 ? 1.527 30.281 14.898 1 98.88 75 TYR A CA 1
ATOM 556 C C . TYR A 1 75 ? 2.775 29.688 15.531 1 98.88 75 TYR A C 1
ATOM 558 O O . TYR A 1 75 ? 3.85 30.281 15.5 1 98.88 75 TYR A O 1
ATOM 566 N N . VAL A 1 76 ? 2.625 28.5 16.125 1 98.88 76 VAL A N 1
ATOM 567 C CA . VAL A 1 76 ? 3.742 27.797 16.75 1 98.88 76 VAL A CA 1
ATOM 568 C C . VAL A 1 76 ? 4.414 26.891 15.734 1 98.88 76 VAL A C 1
ATOM 570 O O . VAL A 1 76 ? 3.836 25.875 15.32 1 98.88 76 VAL A O 1
ATOM 573 N N . SER A 1 77 ? 5.664 27.188 15.383 1 98.12 77 SER A N 1
ATOM 574 C CA . SER A 1 77 ? 6.309 26.5 14.266 1 98.12 77 SER A CA 1
ATOM 575 C C . SER A 1 77 ? 7.676 25.953 14.672 1 98.12 77 SER A C 1
ATOM 577 O O . SER A 1 77 ? 8.578 25.844 13.836 1 98.12 77 SER A O 1
ATOM 579 N N . THR A 1 78 ? 7.918 25.672 15.961 1 96.88 78 THR A N 1
ATOM 580 C CA . THR A 1 78 ? 9.172 25.156 16.484 1 96.88 78 THR A CA 1
ATOM 581 C C . THR A 1 78 ? 9.203 23.625 16.406 1 96.88 78 THR A C 1
ATOM 583 O O . THR A 1 78 ? 8.391 23.016 15.703 1 96.88 78 THR A O 1
ATOM 586 N N . ILE A 1 79 ? 10.203 23.016 17 1 95.06 79 ILE A N 1
ATOM 587 C CA . ILE A 1 79 ? 10.312 21.562 16.969 1 95.06 79 ILE A CA 1
ATOM 588 C C . ILE A 1 79 ? 9.289 20.938 17.922 1 95.06 79 ILE A C 1
ATOM 590 O O . ILE A 1 79 ? 8.844 21.594 18.875 1 95.06 79 ILE A O 1
ATOM 594 N N . HIS A 1 80 ? 8.984 19.688 17.812 1 96.12 80 HIS A N 1
ATOM 595 C CA . HIS A 1 80 ? 7.848 18.984 18.406 1 96.12 80 HIS A CA 1
ATOM 596 C C . HIS A 1 80 ? 7.871 19.109 19.922 1 96.12 80 HIS A C 1
ATOM 598 O O . HIS A 1 80 ? 6.852 19.422 20.547 1 96.12 80 HIS A O 1
ATOM 604 N N . PRO A 1 81 ? 9.016 18.906 20.531 1 97.06 81 PRO A N 1
ATOM 605 C CA . PRO A 1 81 ? 9.023 18.844 22 1 97.06 81 PRO A CA 1
ATOM 606 C C . PRO A 1 81 ? 8.695 20.188 22.641 1 97.06 81 PRO A C 1
ATOM 608 O O . PRO A 1 81 ? 8.391 20.25 23.828 1 97.06 81 PRO A O 1
ATOM 611 N N . THR A 1 82 ? 8.742 21.25 21.859 1 97.5 82 THR A N 1
ATOM 612 C CA . THR A 1 82 ? 8.555 22.578 22.422 1 97.5 82 THR A CA 1
ATOM 613 C C . THR A 1 82 ? 7.102 23.016 22.281 1 97.5 82 THR A C 1
ATOM 615 O O . THR A 1 82 ? 6.691 24.016 22.891 1 97.5 82 THR A O 1
ATOM 618 N N . HIS A 1 83 ? 6.305 22.281 21.547 1 98.69 83 HIS A N 1
ATOM 619 C CA . HIS A 1 83 ? 4.965 22.734 21.188 1 98.69 83 HIS A CA 1
ATOM 620 C C . HIS A 1 83 ? 4.098 22.938 22.422 1 98.69 83 HIS A C 1
ATOM 622 O O . HIS A 1 83 ? 3.459 23.969 22.578 1 98.69 83 HIS A O 1
ATOM 628 N N . LYS A 1 84 ? 4.129 21.969 23.266 1 98.75 84 LYS A N 1
ATOM 629 C CA . LYS A 1 84 ? 3.258 22.062 24.438 1 98.75 84 LYS A CA 1
ATOM 630 C C . LYS A 1 84 ? 3.535 23.344 25.234 1 98.75 84 LYS A C 1
ATOM 632 O O . LYS A 1 84 ? 2.625 24.125 25.484 1 98.75 84 LYS A O 1
ATOM 637 N N . GLU A 1 85 ? 4.758 23.5 25.562 1 98.56 85 GLU A N 1
ATOM 638 C CA . GLU A 1 85 ? 5.148 24.641 26.391 1 98.56 85 GLU A CA 1
ATOM 639 C C . GLU A 1 85 ? 4.801 25.969 25.719 1 98.56 85 GLU A C 1
ATOM 641 O O . GLU A 1 85 ? 4.285 26.875 26.359 1 98.56 85 GLU A O 1
ATOM 646 N N . LEU A 1 86 ? 5.051 26.062 24.484 1 98.81 86 LEU A N 1
ATOM 647 C CA . LEU A 1 86 ? 4.812 27.312 23.766 1 98.81 86 LEU A CA 1
ATOM 648 C C . LEU A 1 86 ? 3.318 27.562 23.594 1 98.81 86 LEU A C 1
ATOM 650 O O . LEU A 1 86 ? 2.869 28.703 23.641 1 98.81 86 LEU A O 1
ATOM 654 N N . CYS A 1 87 ? 2.574 26.516 23.328 1 98.94 87 CYS A N 1
ATOM 655 C CA . CYS A 1 87 ? 1.125 26.656 23.25 1 98.94 87 CYS A CA 1
ATOM 656 C C . CYS A 1 87 ? 0.557 27.156 24.578 1 98.94 87 CYS A C 1
ATOM 658 O O . CYS A 1 87 ? -0.251 28.078 24.594 1 98.94 87 CYS A O 1
ATOM 660 N N . LEU A 1 88 ? 0.993 26.547 25.656 1 98.88 88 LEU A N 1
ATOM 661 C CA . LEU A 1 88 ? 0.513 26.953 26.969 1 98.88 88 LEU A CA 1
ATOM 662 C C . LEU A 1 88 ? 0.912 28.391 27.266 1 98.88 88 LEU A C 1
ATOM 664 O O . LEU A 1 88 ? 0.112 29.172 27.797 1 98.88 88 LEU A O 1
ATOM 668 N N . LEU A 1 89 ? 2.129 28.734 26.953 1 98.81 89 LEU A N 1
ATOM 669 C CA . LEU A 1 89 ? 2.605 30.094 27.125 1 98.81 89 LEU A CA 1
ATOM 670 C C . LEU A 1 89 ? 1.695 31.078 26.406 1 98.81 89 LEU A C 1
ATOM 672 O O . LEU A 1 89 ? 1.302 32.094 26.984 1 98.81 89 LEU A O 1
ATOM 676 N N . ALA A 1 90 ? 1.387 30.812 25.156 1 98.88 90 ALA A N 1
ATOM 677 C CA . ALA A 1 90 ? 0.537 31.688 24.344 1 98.88 90 ALA A CA 1
ATOM 678 C C . ALA A 1 90 ? -0.864 31.797 24.953 1 98.88 90 ALA A C 1
ATOM 680 O O . ALA A 1 90 ? -1.412 32.875 25.062 1 98.88 90 ALA A O 1
ATOM 681 N N . LEU A 1 91 ? -1.435 30.688 25.344 1 98.88 91 LEU A N 1
ATOM 682 C CA . LEU A 1 91 ? -2.779 30.641 25.906 1 98.88 91 LEU A CA 1
ATOM 683 C C . LEU A 1 91 ? -2.838 31.406 27.234 1 98.88 91 LEU A C 1
ATOM 685 O O . LEU A 1 91 ? -3.801 32.125 27.484 1 98.88 91 LEU A O 1
ATOM 689 N N . GLU A 1 92 ? -1.83 31.234 27.984 1 98.56 92 GLU A N 1
ATOM 690 C CA . GLU A 1 92 ? -1.767 31.938 29.281 1 98.56 92 GLU A CA 1
ATOM 691 C C . GLU A 1 92 ? -1.733 33.438 29.094 1 98.56 92 GLU A C 1
ATOM 693 O O . GLU A 1 92 ? -2.18 34.188 29.953 1 98.56 92 GLU A O 1
ATOM 698 N N . HIS A 1 93 ? -1.279 33.906 27.984 1 98.69 93 HIS A N 1
ATOM 699 C CA . HIS A 1 93 ? -1.205 35.312 27.688 1 98.69 93 HIS A CA 1
ATOM 700 C C . HIS A 1 93 ? -2.412 35.781 26.875 1 98.69 93 HIS A C 1
ATOM 702 O O . HIS A 1 93 ? -2.402 36.875 26.297 1 98.69 93 HIS A O 1
ATOM 708 N N . GLY A 1 94 ? -3.377 34.906 26.703 1 98.56 94 GLY A N 1
ATOM 709 C CA . GLY A 1 94 ? -4.648 35.281 26.109 1 98.56 94 GLY A CA 1
ATOM 710 C C . GLY A 1 94 ? -4.621 35.25 24.594 1 98.56 94 GLY A C 1
ATOM 711 O O . GLY A 1 94 ? -5.422 35.938 23.938 1 98.56 94 GLY A O 1
ATOM 712 N N . LYS A 1 95 ? -3.666 34.562 24.031 1 98.88 95 LYS A N 1
ATOM 713 C CA . LYS A 1 95 ? -3.557 34.5 22.578 1 98.88 95 LYS A CA 1
ATOM 714 C C . LYS A 1 95 ? -4.23 33.25 22.016 1 98.88 95 LYS A C 1
ATOM 716 O O . LYS A 1 95 ? -4.148 32.156 22.609 1 98.88 95 LYS A O 1
ATOM 721 N N . HIS A 1 96 ? -4.965 33.344 20.875 1 98.88 96 HIS A N 1
ATOM 722 C CA . HIS A 1 96 ? -5.355 32.188 20.094 1 98.88 96 HIS A CA 1
ATOM 723 C C . HIS A 1 96 ? -4.133 31.469 19.531 1 98.88 96 HIS A C 1
ATOM 725 O O . HIS A 1 96 ? -3.059 32.062 19.422 1 98.88 96 HIS A O 1
ATOM 731 N N . VAL A 1 97 ? -4.301 30.125 19.203 1 98.94 97 VAL A N 1
ATOM 732 C CA . VAL A 1 97 ? -3.113 29.375 18.812 1 98.94 97 VAL A CA 1
ATOM 733 C C . VAL A 1 97 ? -3.434 28.5 17.594 1 98.94 97 VAL A C 1
ATOM 735 O O . VAL A 1 97 ? -4.457 27.812 17.578 1 98.94 97 VAL A O 1
ATOM 738 N N . LEU A 1 98 ? -2.656 28.562 16.562 1 98.94 98 LEU A N 1
ATOM 739 C CA . LEU A 1 98 ? -2.451 27.547 15.539 1 98.94 98 LEU A CA 1
ATOM 740 C C . LEU A 1 98 ? -1.099 26.859 15.711 1 98.94 98 LEU A C 1
ATOM 742 O O . LEU A 1 98 ? -0.053 27.5 15.547 1 98.94 98 LEU A O 1
ATOM 746 N N . CYS A 1 99 ? -1.08 25.594 16.047 1 98.94 99 CYS A N 1
ATOM 747 C CA . CYS A 1 99 ? 0.157 24.891 16.359 1 98.94 99 CYS A CA 1
ATOM 748 C C . CYS A 1 99 ? 0.482 23.875 15.273 1 98.94 99 CYS A C 1
ATOM 750 O O . CYS A 1 99 ? -0.357 23.031 14.93 1 98.94 99 CYS A O 1
ATOM 752 N N . GLU A 1 100 ? 1.667 23.875 14.75 1 98.69 100 GLU A N 1
ATOM 753 C CA . GLU A 1 100 ? 2.129 22.906 13.758 1 98.69 100 GLU A CA 1
ATOM 754 C C . GLU A 1 100 ? 1.905 21.484 14.242 1 98.69 100 GLU A C 1
ATOM 756 O O . GLU A 1 100 ? 1.927 21.219 15.445 1 98.69 100 GLU A O 1
ATOM 761 N N . LYS A 1 101 ? 1.68 20.609 13.297 1 98.75 101 LYS A N 1
ATOM 762 C CA . LYS A 1 101 ? 1.589 19.188 13.578 1 98.75 101 LYS A CA 1
ATOM 763 C C . LYS A 1 101 ? 2.975 18.562 13.695 1 98.75 101 LYS A C 1
ATOM 765 O O . LYS A 1 101 ? 3.934 19.031 13.086 1 98.75 101 LYS A O 1
ATOM 770 N N . PRO A 1 102 ? 3.158 17.5 14.43 1 98.38 102 PRO A N 1
ATOM 771 C CA . PRO A 1 102 ? 2.182 17.141 15.453 1 98.38 102 PRO A CA 1
ATOM 772 C C . PRO A 1 102 ? 2.137 18.125 16.609 1 98.38 102 PRO A C 1
ATOM 774 O O . PRO A 1 102 ? 3.164 18.703 16.984 1 98.38 102 PRO A O 1
ATOM 777 N N . MET A 1 103 ? 1.006 18.328 17.156 1 98.19 103 MET A N 1
ATOM 778 C CA . MET A 1 103 ? 0.871 19.422 18.109 1 98.19 103 MET A CA 1
ATOM 779 C C . MET A 1 103 ? 1.65 19.125 19.391 1 98.19 103 MET A C 1
ATOM 781 O O . MET A 1 103 ? 2.023 20.031 20.125 1 98.19 103 MET A O 1
ATOM 785 N N . THR A 1 104 ? 1.803 17.859 19.719 1 98.25 104 THR A N 1
ATOM 786 C CA . THR A 1 104 ? 2.629 17.391 20.828 1 98.25 104 THR A CA 1
ATOM 787 C C . THR A 1 104 ? 3.213 16.016 20.516 1 98.25 104 THR A C 1
ATOM 789 O O . THR A 1 104 ? 2.967 15.453 19.453 1 98.25 104 THR A O 1
ATOM 792 N N . LEU A 1 105 ? 3.977 15.523 21.484 1 98.12 105 LEU A N 1
ATOM 793 C CA . LEU A 1 105 ? 4.613 14.227 21.281 1 98.12 105 LEU A CA 1
ATOM 794 C C . LEU A 1 105 ? 3.668 13.094 21.656 1 98.12 105 LEU A C 1
ATOM 796 O O . LEU A 1 105 ? 3.9 11.938 21.297 1 98.12 105 LEU A O 1
ATOM 800 N N . ASN A 1 106 ? 2.65 13.391 22.453 1 98.5 106 ASN A N 1
ATOM 801 C CA . ASN A 1 106 ? 1.702 12.375 22.891 1 98.5 106 ASN A CA 1
ATOM 802 C C . ASN A 1 106 ? 0.331 12.969 23.188 1 98.5 106 ASN A C 1
ATOM 804 O O . ASN A 1 106 ? 0.18 14.195 23.234 1 98.5 106 ASN A O 1
ATOM 808 N N . LEU A 1 107 ? -0.636 12.102 23.297 1 98.69 107 LEU A N 1
ATOM 809 C CA . LEU A 1 107 ? -2.025 12.492 23.5 1 98.69 107 LEU A CA 1
ATOM 810 C C . LEU A 1 107 ? -2.191 13.203 24.844 1 98.69 107 LEU A C 1
ATOM 812 O O . LEU A 1 107 ? -2.953 14.164 24.953 1 98.69 107 LEU A O 1
ATOM 816 N N . LYS A 1 108 ? -1.54 12.719 25.859 1 98.5 108 LYS A N 1
ATOM 817 C CA . LYS A 1 108 ? -1.638 13.312 27.188 1 98.5 108 LYS A CA 1
ATOM 818 C C . LYS A 1 108 ? -1.331 14.805 27.156 1 98.5 108 LYS A C 1
ATOM 820 O O . LYS A 1 108 ? -2.104 15.617 27.672 1 98.5 108 LYS A O 1
ATOM 825 N N . ASP A 1 109 ? -0.257 15.156 26.531 1 98.62 109 ASP A N 1
ATOM 826 C CA . ASP A 1 109 ? 0.156 16.547 26.422 1 98.62 109 ASP A CA 1
ATOM 827 C C . ASP A 1 109 ? -0.834 17.344 25.562 1 98.62 109 ASP A C 1
ATOM 829 O O . ASP A 1 109 ? -1.15 18.484 25.891 1 98.62 109 ASP A O 1
ATOM 833 N N . ALA A 1 110 ? -1.305 16.766 24.5 1 98.75 110 ALA A N 1
ATOM 834 C CA . ALA A 1 110 ? -2.271 17.438 23.625 1 98.75 110 ALA A CA 1
ATOM 835 C C . ALA A 1 110 ? -3.543 17.797 24.391 1 98.75 110 ALA A C 1
ATOM 837 O O . ALA A 1 110 ? -4.062 18.906 24.266 1 98.75 110 ALA A O 1
ATOM 838 N N . LYS A 1 111 ? -4.012 16.875 25.156 1 98.69 111 LYS A N 1
ATOM 839 C CA . LYS A 1 111 ? -5.23 17.078 25.938 1 98.69 111 LYS A CA 1
ATOM 840 C C . LYS A 1 111 ? -5.062 18.234 26.922 1 98.69 111 LYS A C 1
ATOM 842 O O . LYS A 1 111 ? -5.988 19.031 27.109 1 98.69 111 LYS A O 1
ATOM 847 N N . GLU A 1 112 ? -3.939 18.297 27.5 1 98.69 112 GLU A N 1
ATOM 848 C CA . GLU A 1 112 ? -3.67 19.375 28.438 1 98.69 112 GLU A CA 1
ATOM 849 C C . GLU A 1 112 ? -3.746 20.734 27.734 1 98.69 112 GLU A C 1
ATOM 851 O O . GLU A 1 112 ? -4.363 21.672 28.25 1 98.69 112 GLU A O 1
ATOM 856 N N . VAL A 1 113 ? -3.135 20.844 26.609 1 98.81 113 VAL A N 1
ATOM 857 C CA . VAL A 1 113 ? -3.121 22.094 25.859 1 98.81 113 VAL A CA 1
ATOM 858 C C . VAL A 1 113 ? -4.543 22.469 25.438 1 98.81 113 VAL A C 1
ATOM 860 O O . VAL A 1 113 ? -4.984 23.594 25.656 1 98.81 113 VAL A O 1
ATOM 863 N N . MET A 1 114 ? -5.281 21.5 24.875 1 98.69 114 MET A N 1
ATOM 864 C CA . MET A 1 114 ? -6.633 21.766 24.391 1 98.69 114 MET A CA 1
ATOM 865 C C . MET A 1 114 ? -7.566 22.125 25.547 1 98.69 114 MET A C 1
ATOM 867 O O . MET A 1 114 ? -8.438 22.984 25.406 1 98.69 114 MET A O 1
ATOM 871 N N . GLN A 1 115 ? -7.367 21.453 26.672 1 98.44 115 GLN A N 1
ATOM 872 C CA . GLN A 1 115 ? -8.164 21.781 27.844 1 98.44 115 GLN A CA 1
ATOM 873 C C . GLN A 1 115 ? -7.891 23.203 28.312 1 98.44 115 GLN A C 1
ATOM 875 O O . GLN A 1 115 ? -8.812 23.938 28.672 1 98.44 115 GLN A O 1
ATOM 880 N N . THR A 1 116 ? -6.637 23.609 28.328 1 98.75 116 THR A N 1
ATOM 881 C CA . THR A 1 116 ? -6.273 24.969 28.719 1 98.75 116 THR A CA 1
ATOM 882 C C . THR A 1 116 ? -6.934 25.984 27.781 1 98.75 116 THR A C 1
ATOM 884 O O . THR A 1 116 ? -7.445 27.016 28.234 1 98.75 116 THR A O 1
ATOM 887 N N . ALA A 1 117 ? -6.906 25.719 26.5 1 98.75 117 ALA A N 1
ATOM 888 C CA . ALA A 1 117 ? -7.562 26.594 25.531 1 98.75 117 ALA A CA 1
ATOM 889 C C . ALA A 1 117 ? -9.047 26.75 25.844 1 98.75 117 ALA A C 1
ATOM 891 O O . ALA A 1 117 ? -9.586 27.859 25.828 1 98.75 117 ALA A O 1
ATOM 892 N N . ARG A 1 118 ? -9.664 25.609 26.125 1 97.38 118 ARG A N 1
ATOM 893 C CA . ARG A 1 118 ? -11.086 25.625 26.469 1 97.38 118 ARG A CA 1
ATOM 894 C C . ARG A 1 118 ? -11.344 26.422 27.734 1 97.38 118 ARG A C 1
ATOM 896 O O . ARG A 1 118 ? -12.266 27.25 27.781 1 97.38 118 ARG A O 1
ATOM 903 N N . ASP A 1 119 ? -10.586 26.203 28.703 1 98 119 ASP A N 1
ATOM 904 C CA . ASP A 1 119 ? -10.75 26.891 29.984 1 98 119 ASP A CA 1
ATOM 905 C C . ASP A 1 119 ? -10.617 28.391 29.812 1 98 119 ASP A C 1
ATOM 907 O O . ASP A 1 119 ? -11.289 29.156 30.516 1 98 119 ASP A O 1
ATOM 911 N N . LYS A 1 120 ? -9.82 28.844 28.953 1 98.31 120 LYS A N 1
ATOM 912 C CA . LYS A 1 120 ? -9.547 30.266 28.75 1 98.31 120 LYS A CA 1
ATOM 913 C C . LYS A 1 120 ? -10.445 30.844 27.672 1 98.31 120 LYS A C 1
ATOM 915 O O . LYS A 1 120 ? -10.375 32.031 27.375 1 98.31 120 LYS A O 1
ATOM 920 N N . ASN A 1 121 ? -11.281 29.969 27.094 1 98.38 121 ASN A N 1
ATOM 921 C CA . ASN A 1 121 ? -12.18 30.359 26.016 1 98.38 121 ASN A CA 1
ATOM 922 C C . ASN A 1 121 ? -11.406 30.953 24.844 1 98.38 121 A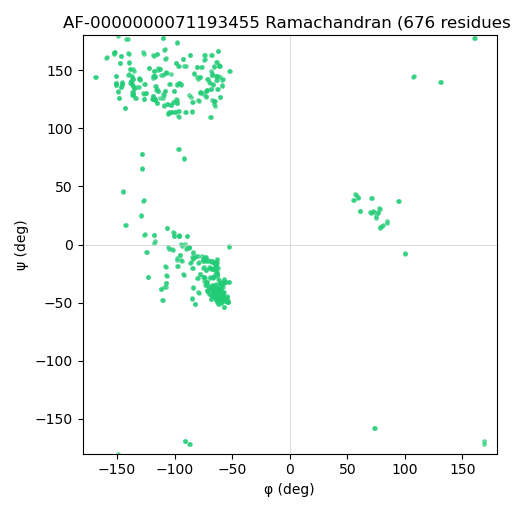SN A C 1
ATOM 924 O O . ASN A 1 121 ? -11.766 32.031 24.328 1 98.38 121 ASN A O 1
ATOM 928 N N . LEU A 1 122 ? -10.289 30.344 24.484 1 98.81 122 LEU A N 1
ATOM 929 C CA . LEU A 1 122 ? -9.453 30.766 23.375 1 98.81 122 LEU A CA 1
ATOM 930 C C . LEU A 1 122 ? -9.484 29.719 22.266 1 98.81 122 LEU A C 1
ATOM 932 O O . LEU A 1 122 ? -9.633 28.516 22.531 1 98.81 122 LEU A O 1
ATOM 936 N N . PHE A 1 123 ? -9.305 30.172 21.047 1 98.75 123 PHE A N 1
ATOM 937 C CA . PHE A 1 123 ? -9.219 29.297 19.875 1 98.75 123 PHE A CA 1
ATOM 938 C C . PHE A 1 123 ? -7.898 28.531 19.875 1 98.75 123 PHE A C 1
ATOM 940 O O . PHE A 1 123 ? -6.844 29.109 20.141 1 98.75 123 PHE A O 1
ATOM 947 N N . PHE A 1 124 ? -8 27.25 19.641 1 98.88 124 PHE A N 1
ATOM 948 C CA . PHE A 1 124 ? -6.832 26.406 19.422 1 98.88 124 PHE A CA 1
ATOM 949 C C . PHE A 1 124 ? -7.059 25.438 18.281 1 98.88 124 PHE A C 1
ATOM 951 O O . PHE A 1 124 ? -8.141 24.859 18.141 1 98.88 124 PHE A O 1
ATOM 958 N N . MET A 1 125 ? -6.02 25.281 17.453 1 98.94 125 MET A N 1
ATOM 959 C CA . MET A 1 125 ? -6.133 24.344 16.344 1 98.94 125 MET A CA 1
ATOM 960 C C . MET A 1 125 ? -4.777 23.734 16.016 1 98.94 125 MET A C 1
ATOM 962 O O . MET A 1 125 ? -3.768 24.453 15.969 1 98.94 125 MET A O 1
ATOM 966 N N . GLU A 1 126 ? -4.73 22.391 15.875 1 98.94 126 GLU A N 1
ATOM 967 C CA . GLU A 1 126 ? -3.568 21.75 15.266 1 98.94 126 GLU A CA 1
ATOM 968 C C . GLU A 1 126 ? -3.498 22.047 13.773 1 98.94 126 GLU A C 1
ATOM 970 O O . GLU A 1 126 ? -4.516 22 13.078 1 98.94 126 GLU A O 1
ATOM 975 N N . ALA A 1 127 ? -2.316 22.297 13.273 1 98.81 127 ALA A N 1
ATOM 976 C CA . ALA A 1 127 ? -2.131 22.734 11.891 1 98.81 127 ALA A CA 1
ATOM 977 C C . ALA A 1 127 ? -1.914 21.547 10.961 1 98.81 127 ALA A C 1
ATOM 979 O O . ALA A 1 127 ? -0.814 21.344 10.438 1 98.81 127 ALA A O 1
ATOM 980 N N . LEU A 1 128 ? -2.93 20.828 10.664 1 98.75 128 LEU A N 1
ATOM 981 C CA . LEU A 1 128 ? -2.963 19.828 9.594 1 98.75 128 LEU A CA 1
ATOM 982 C C . LEU A 1 128 ? -3.578 20.422 8.328 1 98.75 128 LEU A C 1
ATOM 984 O O . LEU A 1 128 ? -4.719 20.109 7.984 1 98.75 128 LEU A O 1
ATOM 988 N N . TRP A 1 129 ? -2.793 21.094 7.633 1 98.81 129 TRP A N 1
ATOM 989 C CA . TRP A 1 129 ? -3.236 22.016 6.578 1 98.81 129 TRP A CA 1
ATOM 990 C C . TRP A 1 129 ? -3.887 21.234 5.434 1 98.81 129 TRP A C 1
ATOM 992 O O . TRP A 1 129 ? -4.766 21.766 4.746 1 98.81 129 TRP A O 1
ATOM 1002 N N . THR A 1 130 ? -3.611 19.953 5.293 1 98.81 130 THR A N 1
ATOM 1003 C CA . THR A 1 130 ? -4.156 19.125 4.227 1 98.81 130 THR A CA 1
ATOM 1004 C C . THR A 1 130 ? -5.684 19.141 4.258 1 98.81 130 THR A C 1
ATOM 1006 O O . THR A 1 130 ? -6.332 19.188 3.211 1 98.81 130 THR A O 1
ATOM 1009 N N . ARG A 1 131 ? -6.242 19.172 5.414 1 98.75 131 ARG A N 1
ATOM 1010 C CA . ARG A 1 131 ? -7.68 19.047 5.617 1 98.75 131 ARG A CA 1
ATOM 1011 C C . ARG A 1 131 ? -8.43 20.219 4.988 1 98.75 131 ARG A C 1
ATOM 1013 O O . ARG A 1 131 ? -9.625 20.125 4.723 1 98.75 131 ARG A O 1
ATOM 1020 N N . PHE A 1 132 ? -7.738 21.266 4.73 1 98.81 132 PHE A N 1
ATOM 1021 C CA . PHE A 1 132 ? -8.414 22.5 4.367 1 98.81 132 PHE A CA 1
ATOM 1022 C C . PHE A 1 132 ? -8.352 22.734 2.861 1 98.81 132 PHE A C 1
ATOM 1024 O O . PHE A 1 132 ? -8.945 23.688 2.348 1 98.81 132 PHE A O 1
ATOM 1031 N N . PHE A 1 133 ? -7.66 21.875 2.123 1 98.81 133 PHE A N 1
ATOM 1032 C CA . PHE A 1 133 ? -7.527 22.047 0.68 1 98.81 133 PHE A CA 1
ATOM 1033 C C . PHE A 1 133 ? -8.867 21.859 -0.013 1 98.81 133 PHE A C 1
ATOM 1035 O O . PHE A 1 133 ? -9.617 20.922 0.307 1 98.81 133 PHE A O 1
ATOM 1042 N N . PRO A 1 134 ? -9.203 22.719 -1.012 1 98.62 134 PRO A N 1
ATOM 1043 C CA . PRO A 1 134 ? -10.398 22.484 -1.828 1 98.62 134 PRO A CA 1
ATOM 1044 C C . PRO A 1 134 ? -10.438 21.078 -2.438 1 98.62 134 PRO A C 1
ATOM 1046 O O . PRO A 1 134 ? -11.516 20.516 -2.607 1 98.62 134 PRO A O 1
ATOM 1049 N N . LEU A 1 135 ? -9.336 20.547 -2.734 1 98.62 135 LEU A N 1
ATOM 1050 C CA . LEU A 1 135 ? -9.211 19.203 -3.27 1 98.62 135 LEU A CA 1
ATOM 1051 C C . LEU A 1 135 ? -9.82 18.172 -2.311 1 98.62 135 LEU A C 1
ATOM 1053 O O . LEU A 1 135 ? -10.516 17.25 -2.738 1 98.62 135 LEU A O 1
ATOM 1057 N N . VAL A 1 136 ? -9.555 18.266 -1.056 1 98.75 136 VAL A N 1
ATOM 1058 C CA . VAL A 1 136 ? -10.078 17.359 -0.043 1 98.75 136 VAL A CA 1
ATOM 1059 C C . VAL A 1 136 ? -11.594 17.469 0.018 1 98.75 136 VAL A C 1
ATOM 1061 O O . VAL A 1 136 ? -12.297 16.453 0.094 1 98.75 136 VAL A O 1
ATOM 1064 N N . ASP A 1 137 ? -12.102 18.703 -0.068 1 98.38 137 ASP A N 1
ATOM 1065 C CA . ASP A 1 137 ? -13.547 18.906 -0.11 1 98.38 137 ASP A CA 1
ATOM 1066 C C . ASP A 1 137 ? -14.164 18.203 -1.315 1 98.38 137 ASP A C 1
ATOM 1068 O O . ASP A 1 137 ? -15.25 17.641 -1.219 1 98.38 137 ASP A O 1
ATOM 1072 N N . GLU A 1 138 ? -13.477 18.328 -2.424 1 98.44 138 GLU A N 1
ATOM 1073 C CA . GLU A 1 138 ? -13.953 17.656 -3.633 1 98.44 138 GLU A CA 1
ATOM 1074 C C . GLU A 1 138 ? -14.086 16.156 -3.42 1 98.44 138 GLU A C 1
ATOM 1076 O O . GLU A 1 138 ? -15.094 15.547 -3.801 1 98.44 138 GLU A O 1
ATOM 1081 N N . VAL A 1 139 ? -13.102 15.492 -2.824 1 98.75 139 VAL A N 1
ATOM 1082 C CA . VAL A 1 139 ? -13.125 14.055 -2.582 1 98.75 139 VAL A CA 1
ATOM 1083 C C . VAL A 1 139 ? -14.219 13.711 -1.574 1 98.75 139 VAL A C 1
ATOM 1085 O O . VAL A 1 139 ? -14.953 12.734 -1.749 1 98.75 139 VAL A O 1
ATOM 1088 N N . LYS A 1 140 ? -14.352 14.531 -0.513 1 98.5 140 LYS A N 1
ATOM 1089 C CA . LYS A 1 140 ? -15.438 14.336 0.445 1 98.5 140 LYS A CA 1
ATOM 1090 C C . LYS A 1 140 ? -16.797 14.391 -0.246 1 98.5 140 LYS A C 1
ATOM 1092 O O . LYS A 1 140 ? -17.688 13.617 0.08 1 98.5 140 LYS A O 1
ATOM 1097 N N . ASN A 1 141 ? -16.922 15.32 -1.139 1 98.06 141 ASN A N 1
ATOM 1098 C CA . ASN A 1 141 ? -18.156 15.445 -1.89 1 98.06 141 ASN A CA 1
ATOM 1099 C C . ASN A 1 141 ? -18.438 14.203 -2.734 1 98.06 141 ASN A C 1
ATOM 1101 O O . ASN A 1 141 ? -19.578 13.766 -2.852 1 98.06 141 ASN A O 1
ATOM 1105 N N . MET A 1 142 ? -17.406 13.648 -3.369 1 97.75 142 MET A N 1
ATOM 1106 C CA . MET A 1 142 ? -17.531 12.414 -4.141 1 97.75 142 MET A CA 1
ATOM 1107 C C . MET A 1 142 ? -18.031 11.273 -3.262 1 97.75 142 MET A C 1
ATOM 1109 O O . MET A 1 142 ? -18.875 10.484 -3.688 1 97.75 142 MET A O 1
ATOM 1113 N N . ILE A 1 143 ? -17.531 11.195 -2.057 1 98.12 143 ILE A N 1
ATOM 1114 C CA . ILE A 1 143 ? -17.922 10.164 -1.103 1 98.12 143 ILE A CA 1
ATOM 1115 C C . ILE A 1 143 ? -19.375 10.391 -0.657 1 98.12 143 ILE A C 1
ATOM 1117 O O . ILE A 1 143 ? -20.172 9.461 -0.659 1 98.12 143 ILE A O 1
ATOM 1121 N N . GLY A 1 144 ? -19.688 11.602 -0.315 1 97.94 144 GLY A N 1
ATOM 1122 C CA . GLY A 1 144 ? -21.016 11.938 0.158 1 97.94 144 GLY A CA 1
ATOM 1123 C C . GLY A 1 144 ? -22.094 11.703 -0.882 1 97.94 144 GLY A C 1
ATOM 1124 O O . GLY A 1 144 ? -23.203 11.266 -0.551 1 97.94 144 GLY A O 1
ATOM 1125 N N . SER A 1 145 ? -21.766 12 -2.127 1 97.94 145 SER A N 1
ATOM 1126 C CA . SER A 1 145 ? -22.734 11.836 -3.213 1 97.94 145 SER A CA 1
ATOM 1127 C C . SER A 1 145 ? -22.75 10.398 -3.727 1 97.94 145 SER A C 1
ATOM 1129 O O . SER A 1 145 ? -23.484 10.078 -4.656 1 97.94 145 SER A O 1
ATOM 1131 N N . LYS A 1 146 ? -21.844 9.547 -3.256 1 97.94 146 LYS A N 1
ATOM 1132 C CA . LYS A 1 146 ? -21.719 8.133 -3.598 1 97.94 146 LYS A CA 1
ATOM 1133 C C . LYS A 1 146 ? -21.234 7.949 -5.031 1 97.94 146 LYS A C 1
ATOM 1135 O O . LYS A 1 146 ? -21.547 6.953 -5.684 1 97.94 146 LYS A O 1
ATOM 1140 N N . GLU A 1 147 ? -20.484 9 -5.434 1 97.12 147 GLU A N 1
ATOM 1141 C CA . GLU A 1 147 ? -19.891 8.852 -6.758 1 97.12 147 GLU A CA 1
ATOM 1142 C C . GLU A 1 147 ? -18.969 7.648 -6.816 1 97.12 147 GLU A C 1
ATOM 1144 O O . GLU A 1 147 ? -18.938 6.922 -7.816 1 97.12 147 GLU A O 1
ATOM 1149 N N . ILE A 1 148 ? -18.219 7.383 -5.766 1 97.88 148 ILE A N 1
ATOM 1150 C CA . ILE A 1 148 ? -17.344 6.223 -5.734 1 97.88 148 ILE A CA 1
ATOM 1151 C C . ILE A 1 148 ? -17.922 5.164 -4.801 1 97.88 148 ILE A C 1
ATOM 1153 O O . ILE A 1 148 ? -17.219 4.234 -4.395 1 97.88 148 ILE A O 1
ATOM 1157 N N . GLY A 1 149 ? -19.156 5.297 -4.418 1 97.5 149 GLY A N 1
ATOM 1158 C CA . GLY A 1 149 ? -19.781 4.367 -3.496 1 97.5 149 GLY A CA 1
ATOM 1159 C C . GLY A 1 149 ? -19.312 4.535 -2.064 1 97.5 149 GLY A C 1
ATOM 1160 O O . GLY A 1 149 ? -18.953 5.637 -1.65 1 97.5 149 GLY A O 1
ATOM 1161 N N . ASP A 1 150 ? -19.469 3.447 -1.249 1 97.75 150 ASP A N 1
ATOM 1162 C CA . ASP A 1 150 ? -19 3.453 0.133 1 97.75 150 ASP A CA 1
ATOM 1163 C C . ASP A 1 150 ? -17.484 3.232 0.199 1 97.75 150 ASP A C 1
ATOM 1165 O O . ASP A 1 150 ? -16.953 2.34 -0.464 1 97.75 150 ASP A O 1
ATOM 1169 N N . VAL A 1 151 ? -16.812 4.098 0.954 1 98.69 151 VAL A N 1
ATOM 1170 C CA . VAL A 1 151 ? -15.375 3.941 1.108 1 98.69 151 VAL A CA 1
ATOM 1171 C C . VAL A 1 151 ? -15.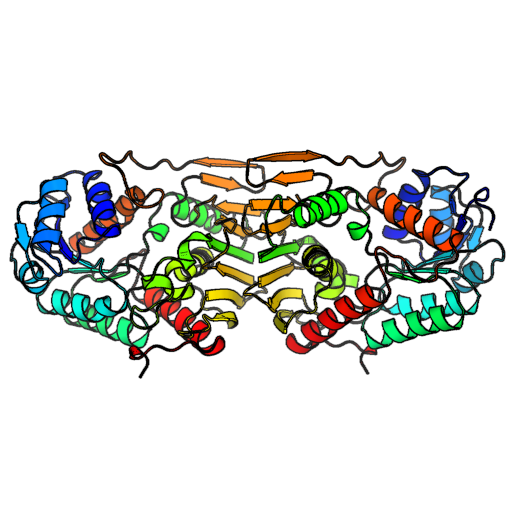062 2.588 1.743 1 98.69 151 VAL A C 1
ATOM 1173 O O . VAL A 1 151 ? -15.633 2.238 2.783 1 98.69 151 VAL A O 1
ATOM 1176 N N . LYS A 1 152 ? -14.18 1.821 1.078 1 98.62 152 LYS A N 1
ATOM 1177 C CA . LYS A 1 152 ? -13.797 0.5 1.57 1 98.62 152 LYS A CA 1
ATOM 1178 C C . LYS A 1 152 ? -12.352 0.49 2.057 1 98.62 152 LYS A C 1
ATOM 1180 O O . LYS A 1 152 ? -12.055 -0.014 3.143 1 98.62 152 LYS A O 1
ATOM 1185 N N . VAL A 1 153 ? -11.5 1.008 1.274 1 98.88 153 VAL A N 1
ATOM 1186 C CA . VAL A 1 153 ? -10.078 0.982 1.597 1 98.88 153 VAL A CA 1
ATOM 1187 C C . VAL A 1 153 ? -9.461 2.354 1.328 1 98.88 153 VAL A C 1
ATOM 1189 O O . VAL A 1 153 ? -9.766 2.992 0.319 1 98.88 153 VAL A O 1
ATOM 1192 N N . VAL A 1 154 ? -8.664 2.865 2.229 1 98.94 154 VAL A N 1
ATOM 1193 C CA . VAL A 1 154 ? -7.812 4.035 2.041 1 98.94 154 VAL A CA 1
ATOM 1194 C C . VAL A 1 154 ? -6.344 3.627 2.139 1 98.94 154 VAL A C 1
ATOM 1196 O O . VAL A 1 154 ? -5.926 3.018 3.125 1 98.94 154 VAL A O 1
ATOM 1199 N N . MET A 1 155 ? -5.566 3.877 1.104 1 98.94 155 MET A N 1
ATOM 1200 C CA . MET A 1 155 ? -4.133 3.605 1.081 1 98.94 155 MET A CA 1
ATOM 1201 C C . MET A 1 155 ? -3.336 4.902 0.984 1 98.94 155 MET A C 1
ATOM 1203 O O . MET A 1 155 ? -3.648 5.77 0.166 1 98.94 155 MET A O 1
ATOM 1207 N N . ALA A 1 156 ? -2.355 5.023 1.816 1 98.88 156 ALA A N 1
ATOM 1208 C CA . ALA A 1 156 ? -1.508 6.211 1.746 1 98.88 156 ALA A CA 1
ATOM 1209 C C . ALA A 1 156 ? -0.062 5.875 2.102 1 98.88 156 ALA A C 1
ATOM 1211 O O . ALA A 1 156 ? 0.191 5.094 3.021 1 98.88 156 ALA A O 1
ATOM 1212 N N . SER A 1 157 ? 0.875 6.418 1.36 1 98.88 157 SER A N 1
ATOM 1213 C CA . SER A 1 157 ? 2.297 6.254 1.646 1 98.88 157 SER A CA 1
ATOM 1214 C C . SER A 1 157 ? 3.023 7.594 1.631 1 98.88 157 SER A C 1
ATOM 1216 O O . SER A 1 157 ? 2.664 8.492 0.867 1 98.88 157 SER A O 1
ATOM 1218 N N . PHE A 1 158 ? 3.951 7.754 2.486 1 98.88 158 PHE A N 1
ATOM 1219 C CA . PHE A 1 158 ? 4.77 8.953 2.604 1 98.88 158 PHE A CA 1
ATOM 1220 C C . PHE A 1 158 ? 6.207 8.594 2.971 1 98.88 158 PHE A C 1
ATOM 1222 O O . PHE A 1 158 ? 6.461 8.078 4.059 1 98.88 158 PHE A O 1
ATOM 1229 N N . GLY A 1 159 ? 7.16 8.938 2.043 1 98.56 159 GLY A N 1
ATOM 1230 C CA . GLY A 1 159 ? 8.547 8.641 2.352 1 98.56 159 GLY A CA 1
ATOM 1231 C C . GLY A 1 159 ? 9.531 9.305 1.399 1 98.56 159 GLY A C 1
ATOM 1232 O O . GLY A 1 159 ? 9.242 9.445 0.209 1 98.56 159 GLY A O 1
ATOM 1233 N N . PHE A 1 160 ? 10.633 9.719 1.908 1 97.81 160 PHE A N 1
ATOM 1234 C CA . PHE A 1 160 ? 11.773 10.25 1.171 1 97.81 160 PHE A CA 1
ATOM 1235 C C . PHE A 1 160 ? 13.078 9.703 1.73 1 97.81 160 PHE A C 1
ATOM 1237 O O . PHE A 1 160 ? 13.258 9.633 2.947 1 97.81 160 PHE A O 1
ATOM 1244 N N . ALA A 1 161 ? 13.977 9.406 0.853 1 96.31 161 ALA A N 1
ATOM 1245 C CA . ALA A 1 161 ? 15.281 8.898 1.273 1 96.31 161 ALA A CA 1
ATOM 1246 C C . ALA A 1 161 ? 16.062 9.961 2.029 1 96.31 161 ALA A C 1
ATOM 1248 O O . ALA A 1 161 ? 16.844 9.648 2.93 1 96.31 161 ALA A O 1
ATOM 1249 N N . SER A 1 162 ? 15.82 11.195 1.755 1 95.12 162 SER A N 1
ATOM 1250 C CA . SER A 1 162 ? 16.594 12.305 2.289 1 95.12 162 SER A CA 1
ATOM 1251 C C . SER A 1 162 ? 16.25 12.57 3.752 1 95.12 162 SER A C 1
ATOM 1253 O O . SER A 1 162 ? 16.984 13.281 4.449 1 95.12 162 SER A O 1
ATOM 1255 N N . LEU A 1 163 ? 15.227 12.023 4.254 1 95.94 163 LEU A N 1
ATOM 1256 C CA . LEU A 1 163 ? 14.766 12.328 5.605 1 95.94 163 LEU A CA 1
ATOM 1257 C C . LEU A 1 163 ? 15.695 11.703 6.645 1 95.94 163 LEU A C 1
ATOM 1259 O O . LEU A 1 163 ? 15.766 12.18 7.781 1 95.94 163 LEU A O 1
ATOM 1263 N N . ALA A 1 164 ? 16.406 10.703 6.246 1 93.12 164 ALA A N 1
ATOM 1264 C CA . ALA A 1 164 ? 17.312 10 7.156 1 93.12 164 ALA A CA 1
ATOM 1265 C C . ALA A 1 164 ? 18.453 10.898 7.602 1 93.12 164 ALA A C 1
ATOM 1267 O O . ALA A 1 164 ? 19.125 10.617 8.602 1 93.12 164 ALA A O 1
ATOM 1268 N N . ASN A 1 165 ? 18.625 12 6.855 1 93.62 165 ASN A N 1
ATOM 1269 C CA . ASN A 1 165 ? 19.734 12.898 7.156 1 93.62 165 ASN A CA 1
ATOM 1270 C C . ASN A 1 165 ? 19.266 14.117 7.945 1 93.62 165 ASN A C 1
ATOM 1272 O O . ASN A 1 165 ? 20.031 15.047 8.172 1 93.62 165 ASN A O 1
ATOM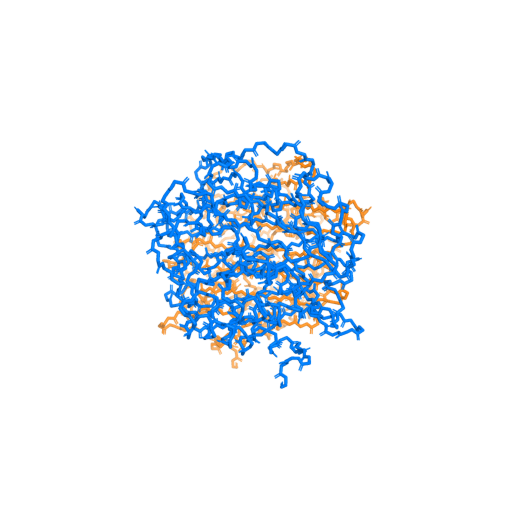 1276 N N . ILE A 1 166 ? 18.094 14.172 8.367 1 95.19 166 ILE A N 1
ATOM 1277 C CA . ILE A 1 166 ? 17.531 15.297 9.094 1 95.19 166 ILE A CA 1
ATOM 1278 C C . ILE A 1 166 ? 17.453 14.969 10.578 1 95.19 166 ILE A C 1
ATOM 1280 O O . ILE A 1 166 ? 16.656 14.133 11 1 95.19 166 ILE A O 1
ATOM 1284 N N . PRO A 1 167 ? 18.188 15.641 11.375 1 93.5 167 PRO A N 1
ATOM 1285 C CA . PRO A 1 167 ? 18.297 15.289 12.789 1 93.5 167 PRO A CA 1
ATOM 1286 C C . PRO A 1 167 ? 16.953 15.281 13.508 1 93.5 167 PRO A C 1
ATOM 1288 O O . PRO A 1 167 ? 16.641 14.328 14.227 1 93.5 167 PRO A O 1
ATOM 1291 N N . ARG A 1 168 ? 16.125 16.219 13.352 1 93.06 168 ARG A N 1
ATOM 1292 C CA . ARG A 1 168 ? 14.859 16.312 14.078 1 93.06 168 ARG A CA 1
ATOM 1293 C C . ARG A 1 168 ? 13.938 15.141 13.75 1 93.06 168 ARG A C 1
ATOM 1295 O O . ARG A 1 168 ? 12.93 14.93 14.422 1 93.06 168 ARG A O 1
ATOM 1302 N N . LEU A 1 169 ? 14.312 14.414 12.688 1 94.25 169 LEU A N 1
ATOM 1303 C CA . LEU A 1 169 ? 13.477 13.289 12.266 1 94.25 169 LEU A CA 1
ATOM 1304 C C . LEU A 1 169 ? 14.008 11.977 12.828 1 94.25 169 LEU A C 1
ATOM 1306 O O . LEU A 1 169 ? 13.273 10.984 12.906 1 94.25 169 LEU A O 1
ATOM 1310 N N . ILE A 1 170 ? 15.281 11.992 13.242 1 93.94 170 ILE A N 1
ATOM 1311 C CA . ILE A 1 170 ? 15.844 10.688 13.562 1 93.94 170 ILE A CA 1
ATOM 1312 C C . ILE A 1 170 ? 16.391 10.695 14.984 1 93.94 170 ILE A C 1
ATOM 1314 O O . ILE A 1 170 ? 16.766 9.648 15.523 1 93.94 170 ILE A O 1
ATOM 1318 N N . GLU A 1 171 ? 16.391 11.875 15.602 1 95.69 171 GLU A N 1
ATOM 1319 C CA . GLU A 1 171 ? 16.906 11.969 16.969 1 95.69 171 GLU A CA 1
ATOM 1320 C C . GLU A 1 171 ? 15.766 11.992 17.984 1 95.69 171 GLU A C 1
ATOM 1322 O O . GLU A 1 171 ? 14.859 12.828 17.891 1 95.69 171 GLU A O 1
ATOM 1327 N N . LYS A 1 172 ? 15.867 11.195 19.016 1 95.69 172 LYS A N 1
ATOM 1328 C CA . LYS A 1 172 ? 14.812 11.023 20.016 1 95.69 172 LYS A CA 1
ATOM 1329 C C . LYS A 1 172 ? 14.609 12.297 20.812 1 95.69 172 LYS A C 1
ATOM 1331 O O . LYS A 1 172 ? 13.469 12.672 21.109 1 95.69 172 LYS A O 1
ATOM 1336 N N . GLU A 1 173 ? 15.617 12.953 21.109 1 94.56 173 GLU A N 1
ATOM 1337 C CA . GLU A 1 173 ? 15.57 14.133 21.969 1 94.56 173 GLU A CA 1
ATOM 1338 C C . GLU A 1 173 ? 14.859 15.289 21.266 1 94.56 173 GLU A C 1
ATOM 1340 O O . GLU A 1 173 ? 14.383 16.219 21.906 1 94.56 173 GLU A O 1
ATOM 1345 N N . LEU A 1 174 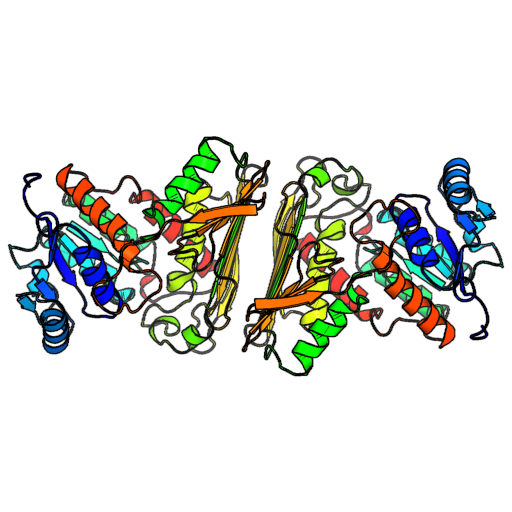? 14.812 15.172 20.016 1 95.75 174 LEU A N 1
ATOM 1346 C CA . LEU A 1 174 ? 14.156 16.219 19.25 1 95.75 174 LEU A CA 1
ATOM 1347 C C . LEU A 1 174 ? 12.75 15.797 18.828 1 95.75 174 LEU A C 1
ATOM 1349 O O . LEU A 1 174 ? 12.133 16.438 17.984 1 95.75 174 LEU A O 1
ATOM 1353 N N . GLY A 1 175 ? 12.289 14.695 19.406 1 95.94 175 GLY A N 1
ATOM 1354 C CA . GLY A 1 175 ? 10.977 14.172 19.047 1 95.94 175 GLY A CA 1
ATOM 1355 C C . GLY A 1 175 ? 10.969 13.453 17.719 1 95.94 175 GLY A C 1
ATOM 1356 O O . GLY A 1 175 ? 9.945 13.445 17.016 1 95.94 175 GLY A O 1
ATOM 1357 N N . GLY A 1 176 ? 12.117 12.914 17.375 1 95.94 176 GLY A N 1
ATOM 1358 C CA . GLY A 1 176 ? 12.258 12.25 16.094 1 95.94 176 GLY A CA 1
ATOM 1359 C C . GLY A 1 176 ? 11.352 11.047 15.938 1 95.94 176 GLY A C 1
ATOM 1360 O O . GLY A 1 176 ? 10.844 10.508 16.922 1 95.94 176 GLY A O 1
ATOM 1361 N N . GLY A 1 177 ? 11.25 10.57 14.656 1 97.31 177 GLY A N 1
ATOM 1362 C CA . GLY A 1 177 ? 10.359 9.5 14.242 1 97.31 177 GLY A CA 1
ATOM 1363 C C . GLY A 1 177 ? 9.531 9.852 13.016 1 97.31 177 GLY A C 1
ATOM 1364 O O . GLY A 1 177 ? 8.992 10.953 12.922 1 97.31 177 GLY A O 1
ATOM 1365 N N . VAL A 1 178 ? 9.414 8.852 12.164 1 98 178 VAL A N 1
ATOM 1366 C CA . VAL A 1 178 ? 8.734 9.102 10.898 1 98 178 VAL A CA 1
ATOM 1367 C C . VAL A 1 178 ? 7.227 9.195 11.125 1 98 178 VAL A C 1
ATOM 1369 O O . VAL A 1 178 ? 6.535 9.938 10.43 1 98 178 VAL A O 1
ATOM 1372 N N . LEU A 1 179 ? 6.688 8.547 12.133 1 98.56 179 LEU A N 1
ATOM 1373 C CA . LEU A 1 179 ? 5.258 8.547 12.43 1 98.56 179 LEU A CA 1
ATOM 1374 C C . LEU A 1 179 ? 4.766 9.961 12.742 1 98.56 179 LEU A C 1
ATOM 1376 O O . LEU A 1 179 ? 3.822 10.438 12.109 1 98.56 179 LEU A O 1
ATOM 1380 N N . LEU A 1 180 ? 5.43 10.648 13.633 1 98.5 180 LEU A N 1
ATOM 1381 C CA . LEU A 1 180 ? 5.008 11.977 14.07 1 98.5 180 LEU A CA 1
ATOM 1382 C C . LEU A 1 180 ? 5.188 12.992 12.945 1 98.5 180 LEU A C 1
ATOM 1384 O O . LEU A 1 180 ? 4.344 13.875 12.766 1 98.5 180 LEU A O 1
ATOM 1388 N N . ASP A 1 181 ? 6.211 12.836 12.211 1 97.94 181 ASP A N 1
ATOM 1389 C CA . ASP A 1 181 ? 6.578 13.867 11.242 1 97.94 181 ASP A CA 1
ATOM 1390 C C . ASP A 1 181 ? 5.77 13.719 9.953 1 97.94 181 ASP A C 1
ATOM 1392 O O . ASP A 1 181 ? 5.203 14.695 9.461 1 97.94 181 ASP A O 1
ATOM 1396 N N . ILE A 1 182 ? 5.766 12.477 9.398 1 98.5 182 ILE A N 1
ATOM 1397 C CA . ILE A 1 182 ? 5.133 12.367 8.086 1 98.5 182 ILE A CA 1
ATOM 1398 C C . ILE A 1 182 ? 4.023 11.32 8.133 1 98.5 182 ILE A C 1
ATOM 1400 O O . ILE A 1 182 ? 3.045 11.406 7.391 1 98.5 182 ILE A O 1
ATOM 1404 N N . GLY A 1 183 ? 4.129 10.305 9.016 1 98.81 183 GLY A N 1
ATOM 1405 C CA . GLY A 1 183 ? 3.07 9.32 9.164 1 98.81 183 GLY A CA 1
ATOM 1406 C C . GLY A 1 183 ? 1.729 9.93 9.523 1 98.81 183 GLY A C 1
ATOM 1407 O O . GLY A 1 183 ? 0.68 9.414 9.125 1 98.81 183 GLY A O 1
ATOM 1408 N N . ILE A 1 184 ? 1.762 10.984 10.258 1 98.88 184 ILE A N 1
ATOM 1409 C CA . ILE A 1 184 ? 0.561 11.68 10.711 1 98.88 184 ILE A CA 1
ATOM 1410 C C . ILE A 1 184 ? -0.267 12.125 9.508 1 98.88 184 ILE A C 1
ATOM 1412 O O . ILE A 1 184 ? -1.499 12.141 9.57 1 98.88 184 ILE A O 1
ATOM 1416 N N . TYR A 1 185 ? 0.35 12.477 8.375 1 98.88 185 TYR A N 1
ATOM 1417 C CA . TYR A 1 185 ? -0.377 12.898 7.18 1 98.88 185 TYR A CA 1
ATOM 1418 C C . TYR A 1 185 ? -1.175 11.734 6.598 1 98.88 185 TYR A C 1
ATOM 1420 O O . TYR A 1 185 ? -2.293 11.93 6.113 1 98.88 185 TYR A O 1
ATOM 1428 N N . CYS A 1 186 ? -0.595 10.547 6.633 1 98.94 186 CYS A N 1
ATOM 1429 C CA . CYS A 1 186 ? -1.307 9.367 6.137 1 98.94 186 CYS A CA 1
ATOM 1430 C C . CYS A 1 186 ? -2.496 9.039 7.031 1 98.94 186 CYS A C 1
ATOM 1432 O O . CYS A 1 186 ? -3.594 8.773 6.539 1 98.94 186 CYS A O 1
ATOM 1434 N N . LEU A 1 187 ? -2.264 9.094 8.32 1 98.94 187 LEU A N 1
ATOM 1435 C CA . LEU A 1 187 ? -3.346 8.852 9.266 1 98.94 187 LEU A CA 1
ATOM 1436 C C . LEU A 1 187 ? -4.441 9.906 9.117 1 98.94 187 LEU A C 1
ATOM 1438 O O . LEU A 1 187 ? -5.625 9.594 9.258 1 98.94 187 LEU A O 1
ATOM 1442 N N . ASN A 1 188 ? -3.992 11.094 8.867 1 98.88 188 ASN A N 1
ATOM 1443 C CA . ASN A 1 188 ? -4.926 12.188 8.609 1 98.88 188 ASN A CA 1
ATOM 1444 C C . ASN A 1 188 ? -5.848 11.875 7.434 1 98.88 188 ASN A C 1
ATOM 1446 O O . ASN A 1 188 ? -7.051 12.141 7.496 1 98.88 188 ASN A O 1
ATOM 1450 N N . MET A 1 189 ? -5.355 11.281 6.371 1 98.94 189 MET A N 1
ATOM 1451 C CA . MET A 1 189 ? -6.172 10.922 5.219 1 98.94 189 MET A CA 1
ATOM 1452 C C . MET A 1 189 ? -7.195 9.852 5.59 1 98.94 189 MET A C 1
ATOM 1454 O O . MET A 1 189 ? -8.359 9.938 5.191 1 98.94 189 MET A O 1
ATOM 1458 N N . ALA A 1 190 ? -6.73 8.859 6.336 1 98.88 190 ALA A N 1
ATOM 1459 C CA . ALA A 1 190 ? -7.664 7.836 6.805 1 98.88 190 ALA A CA 1
ATOM 1460 C C . ALA A 1 190 ? -8.797 8.453 7.621 1 98.88 190 ALA A C 1
ATOM 1462 O O . ALA A 1 190 ? -9.961 8.117 7.43 1 98.88 190 ALA A O 1
ATOM 1463 N N . ASP A 1 191 ? -8.438 9.344 8.516 1 98.88 191 ASP A N 1
ATOM 1464 C CA . ASP A 1 191 ? -9.43 9.992 9.367 1 98.88 191 ASP A CA 1
ATOM 1465 C C . ASP A 1 191 ? -10.445 10.766 8.523 1 98.88 191 ASP A C 1
ATOM 1467 O O . ASP A 1 191 ? -11.656 10.672 8.75 1 98.88 191 ASP A O 1
ATOM 1471 N N . ILE A 1 192 ? -9.93 11.547 7.582 1 98.81 192 ILE A N 1
ATOM 1472 C CA . ILE A 1 192 ? -10.789 12.367 6.73 1 98.81 192 ILE A CA 1
ATOM 1473 C C . ILE A 1 192 ? -11.781 11.477 5.988 1 98.81 192 ILE A C 1
ATOM 1475 O O . ILE A 1 192 ? -12.992 11.695 6.055 1 98.81 192 ILE A O 1
ATOM 1479 N N . PHE A 1 193 ? -11.328 10.398 5.398 1 98.75 193 PHE A N 1
ATOM 1480 C CA . PHE A 1 193 ? -12.156 9.75 4.387 1 98.75 193 PHE A CA 1
ATOM 1481 C C . PHE A 1 193 ? -12.992 8.633 5.004 1 98.75 193 PHE A C 1
ATOM 1483 O O . PHE A 1 193 ? -13.938 8.141 4.375 1 98.75 193 PHE A O 1
ATOM 1490 N N . PHE A 1 194 ? -12.664 8.242 6.219 1 98.5 194 PHE A N 1
ATOM 1491 C CA . PHE A 1 194 ? -13.57 7.367 6.953 1 98.5 194 PHE A CA 1
ATOM 1492 C C . PHE A 1 194 ? -14.469 8.172 7.883 1 98.5 194 PHE A C 1
ATOM 1494 O O . PHE A 1 194 ? -15.148 7.609 8.742 1 98.5 194 PHE A O 1
ATOM 1501 N N . GLY A 1 195 ? -14.445 9.461 7.805 1 97.12 195 GLY A N 1
ATOM 1502 C CA . GLY A 1 195 ? -15.398 10.344 8.461 1 97.12 195 GLY A CA 1
ATOM 1503 C C . GLY A 1 195 ? -15.195 10.43 9.961 1 97.12 195 GLY A C 1
ATOM 1504 O O . GLY A 1 195 ? -16.156 10.539 10.719 1 97.12 195 GLY A O 1
ATOM 1505 N N . GLY A 1 196 ? -13.961 10.227 10.359 1 97.62 196 GLY A N 1
ATOM 1506 C CA . GLY A 1 196 ? -13.672 10.32 11.781 1 97.62 196 GLY A CA 1
ATOM 1507 C C . GLY A 1 196 ? -14.094 9.094 12.562 1 97.62 196 GLY A C 1
ATOM 1508 O O . GLY A 1 196 ? -14.141 9.117 13.789 1 97.62 196 GLY A O 1
ATOM 1509 N N . GLU A 1 197 ? -14.359 8.031 11.883 1 97.44 197 GLU A N 1
ATOM 1510 C CA . GLU A 1 197 ? -14.711 6.785 12.555 1 97.44 197 GLU A CA 1
ATOM 1511 C C . GLU A 1 197 ? -13.516 6.203 13.305 1 97.44 197 GLU A C 1
ATOM 1513 O O . GLU A 1 197 ? -12.391 6.215 12.797 1 97.44 197 GLU A O 1
ATOM 1518 N N . LYS A 1 198 ? -13.742 5.805 14.508 1 96.81 198 LYS A N 1
ATOM 1519 C CA . LYS A 1 198 ? -12.688 5.125 15.258 1 96.81 198 LYS A CA 1
ATOM 1520 C C . LYS A 1 198 ? -12.469 3.709 14.734 1 96.81 198 LYS A C 1
ATOM 1522 O O . LYS A 1 198 ? -13.422 2.938 14.602 1 96.81 198 LYS A O 1
ATOM 1527 N N . PRO A 1 199 ? -11.289 3.365 14.422 1 98.38 199 PRO A N 1
ATOM 1528 C CA . PRO A 1 199 ? -11.055 1.981 14.008 1 98.38 199 PRO A CA 1
ATOM 1529 C C . PRO A 1 199 ? -11.289 0.979 15.133 1 98.38 199 PRO A C 1
ATOM 1531 O O . PRO A 1 199 ? -11.086 1.304 16.312 1 98.38 199 PRO A O 1
ATOM 1534 N N . GLN A 1 200 ? -11.625 -0.187 14.75 1 97.69 200 GLN A N 1
ATOM 1535 C CA . GLN A 1 200 ? -11.836 -1.274 15.695 1 97.69 200 GLN A CA 1
ATOM 1536 C C . GLN A 1 200 ? -10.508 -1.888 16.141 1 97.69 200 GLN A C 1
ATOM 1538 O O . GLN A 1 200 ? -10.406 -2.436 17.234 1 97.69 200 GLN A O 1
ATOM 1543 N N . HIS A 1 201 ? -9.586 -1.819 15.297 1 97.88 201 HIS A N 1
ATOM 1544 C CA . HIS A 1 201 ? -8.273 -2.402 15.562 1 97.88 201 HIS A CA 1
ATOM 1545 C C . HIS A 1 201 ? -7.18 -1.638 14.828 1 97.88 201 HIS A C 1
ATOM 1547 O O . HIS A 1 201 ? -7.383 -1.177 13.703 1 97.88 201 HIS A O 1
ATOM 1553 N N . ILE A 1 202 ? -6.062 -1.445 15.531 1 98.69 202 ILE A N 1
ATOM 1554 C CA . ILE A 1 202 ? -4.852 -0.882 14.945 1 98.69 202 ILE A CA 1
ATOM 1555 C C . ILE A 1 202 ? -3.723 -1.907 15.008 1 98.69 202 ILE A C 1
ATOM 1557 O O . ILE A 1 202 ? -3.467 -2.494 16.062 1 98.69 202 ILE A O 1
ATOM 1561 N N . SER A 1 203 ? -3.121 -2.215 13.883 1 98.62 203 SER A N 1
ATOM 1562 C CA . SER A 1 203 ? -1.933 -3.057 13.797 1 98.62 203 SER A CA 1
ATOM 1563 C C . SER A 1 203 ? -0.755 -2.295 13.203 1 98.62 203 SER A C 1
ATOM 1565 O O . SER A 1 203 ? -0.882 -1.678 12.141 1 98.62 203 SER A O 1
ATOM 1567 N N . ALA A 1 204 ? 0.347 -2.332 13.914 1 98.56 204 ALA A N 1
ATOM 1568 C CA . ALA A 1 204 ? 1.513 -1.584 13.453 1 98.56 204 ALA A CA 1
ATOM 1569 C C . ALA A 1 204 ? 2.789 -2.404 13.609 1 98.56 204 ALA A C 1
ATOM 1571 O O . ALA A 1 204 ? 2.914 -3.199 14.547 1 98.56 204 ALA A O 1
ATOM 1572 N N . CYS A 1 205 ? 3.699 -2.266 12.695 1 97.75 205 CYS A N 1
ATOM 1573 C CA . CYS A 1 205 ? 5.055 -2.799 12.773 1 97.75 205 CYS A CA 1
ATOM 1574 C C . CYS A 1 205 ? 6.023 -1.949 11.961 1 97.75 205 CYS A C 1
ATOM 1576 O O . CYS A 1 205 ? 5.605 -1.037 11.242 1 97.75 205 CYS A O 1
ATOM 1578 N N . GLY A 1 206 ? 7.242 -2.137 12.172 1 97.25 206 GLY A N 1
ATOM 1579 C CA . GLY A 1 206 ? 8.219 -1.339 11.438 1 97.25 206 GLY A CA 1
ATOM 1580 C C . GLY A 1 206 ? 9.625 -1.474 11.984 1 97.25 206 GLY A C 1
ATOM 1581 O O . GLY A 1 206 ? 9.938 -2.438 12.688 1 97.25 206 GLY A O 1
ATOM 1582 N N . HIS A 1 207 ? 10.453 -0.584 11.461 1 97.88 207 HIS A N 1
ATOM 1583 C CA . HIS A 1 207 ? 11.852 -0.521 11.867 1 97.88 207 HIS A CA 1
ATOM 1584 C C . HIS A 1 207 ? 12.125 0.694 12.742 1 97.88 207 HIS A C 1
ATOM 1586 O O . HIS A 1 207 ? 11.484 1.735 12.586 1 97.88 207 HIS A O 1
ATOM 1592 N N . LYS A 1 208 ? 13.078 0.57 13.711 1 97.62 208 LYS A N 1
ATOM 1593 C CA . LYS A 1 208 ? 13.555 1.661 14.555 1 97.62 208 LYS A CA 1
ATOM 1594 C C . LYS A 1 208 ? 15.016 1.976 14.273 1 97.62 208 LYS A C 1
ATOM 1596 O O . LYS A 1 208 ? 15.758 1.121 13.781 1 97.62 208 LYS A O 1
ATOM 1601 N N . THR A 1 209 ? 15.328 3.215 14.523 1 94.25 209 THR A N 1
ATOM 1602 C CA . THR A 1 209 ? 16.734 3.555 14.461 1 94.25 209 THR A CA 1
ATOM 1603 C C . THR A 1 209 ? 17.531 2.775 15.508 1 94.25 209 THR A C 1
ATOM 1605 O O . THR A 1 209 ? 17.031 2.518 16.609 1 94.25 209 THR A O 1
ATOM 1608 N N . SER A 1 210 ? 18.75 2.424 15.141 1 86.25 210 SER A N 1
ATOM 1609 C CA . SER A 1 210 ? 19.578 1.624 16.031 1 86.25 210 SER A CA 1
ATOM 1610 C C . SER A 1 210 ? 20.047 2.438 17.234 1 86.25 210 SER A C 1
ATOM 1612 O O . SER A 1 210 ? 20.109 1.917 18.359 1 86.25 210 SER A O 1
ATOM 1614 N N . ASP A 1 211 ? 20.312 3.654 17.078 1 84.31 211 ASP A N 1
ATOM 1615 C CA . ASP A 1 211 ? 20.938 4.469 18.109 1 84.31 211 ASP A CA 1
ATOM 1616 C C . ASP A 1 211 ? 19.906 5.027 19.078 1 84.31 211 ASP A C 1
ATOM 1618 O O . ASP A 1 211 ? 20.031 4.891 20.297 1 84.31 211 ASP A O 1
ATOM 1622 N N . ASP A 1 212 ? 18.812 5.574 18.516 1 84.94 212 ASP A N 1
ATOM 1623 C CA . ASP A 1 212 ? 17.906 6.371 19.344 1 84.94 212 ASP A CA 1
ATOM 1624 C C . ASP A 1 212 ? 16.594 5.633 19.594 1 84.94 212 ASP A C 1
ATOM 1626 O O . ASP A 1 212 ? 15.82 6.008 20.469 1 84.94 212 ASP A O 1
ATOM 1630 N N . GLY A 1 213 ? 16.359 4.633 18.734 1 94.12 213 GLY A N 1
ATOM 1631 C CA . GLY A 1 213 ? 15.18 3.795 18.953 1 94.12 213 GLY A CA 1
ATOM 1632 C C . GLY A 1 213 ? 13.883 4.477 18.562 1 94.12 213 GLY A C 1
ATOM 1633 O O . GLY A 1 213 ? 12.828 4.199 19.141 1 94.12 213 GLY A O 1
ATOM 1634 N N . VAL A 1 214 ? 13.961 5.492 17.672 1 96.69 214 VAL A N 1
ATOM 1635 C CA . VAL A 1 214 ? 12.742 6.09 17.141 1 96.69 214 VAL A CA 1
ATOM 1636 C C . VAL A 1 214 ? 12.32 5.352 15.875 1 96.69 214 VAL A C 1
ATOM 1638 O O . VAL A 1 214 ? 13.141 4.684 15.234 1 96.69 214 VAL A O 1
ATOM 1641 N N . ASP A 1 215 ? 11.039 5.395 15.602 1 97.81 215 ASP A N 1
ATOM 1642 C CA . ASP A 1 215 ? 10.562 4.703 14.406 1 97.81 215 ASP A CA 1
ATOM 1643 C C . ASP A 1 215 ? 11.172 5.309 13.141 1 97.81 215 ASP A C 1
ATOM 1645 O O . ASP A 1 215 ? 11.234 6.531 13.008 1 97.81 215 ASP A O 1
ATOM 1649 N N . TYR A 1 216 ? 11.633 4.449 12.289 1 97.19 216 TYR A N 1
ATOM 1650 C CA . TYR A 1 216 ? 12.398 4.781 11.094 1 97.19 216 TYR A CA 1
ATOM 1651 C C . TYR A 1 216 ? 11.602 4.469 9.828 1 97.19 216 TYR A C 1
ATOM 1653 O O . TYR A 1 216 ? 11.703 5.184 8.828 1 97.19 216 TYR A O 1
ATOM 1661 N N . ALA A 1 217 ? 10.867 3.412 9.805 1 97.88 217 ALA A N 1
ATOM 1662 C CA . ALA A 1 217 ? 9.883 2.988 8.82 1 97.88 217 ALA A CA 1
ATOM 1663 C C . ALA A 1 217 ? 8.734 2.229 9.477 1 97.88 217 ALA A C 1
ATOM 1665 O O . ALA A 1 217 ? 8.961 1.388 10.352 1 97.88 217 ALA A O 1
ATOM 1666 N N . ILE A 1 218 ? 7.504 2.586 9.039 1 98.38 218 ILE A N 1
ATOM 1667 C CA . ILE A 1 218 ? 6.383 1.954 9.727 1 98.38 218 ILE A CA 1
ATOM 1668 C C . ILE A 1 218 ? 5.305 1.576 8.711 1 98.38 218 ILE A C 1
ATOM 1670 O O . ILE A 1 218 ? 5.137 2.248 7.695 1 98.38 218 ILE A O 1
ATOM 1674 N N . THR A 1 219 ? 4.629 0.503 8.969 1 98.56 219 THR A N 1
ATOM 1675 C CA . THR A 1 219 ? 3.369 0.11 8.352 1 98.56 219 THR A CA 1
ATOM 1676 C C . THR A 1 219 ? 2.252 0.06 9.391 1 98.56 219 THR A C 1
ATOM 1678 O O . THR A 1 219 ? 2.455 -0.418 10.508 1 98.56 219 THR A O 1
ATOM 1681 N N . VAL A 1 220 ? 1.161 0.632 9.047 1 98.81 220 VAL A N 1
ATOM 1682 C CA . VAL A 1 220 ? 0.018 0.665 9.953 1 98.81 220 VAL A CA 1
ATOM 1683 C C . VAL A 1 220 ? -1.243 0.229 9.211 1 98.81 220 VAL A C 1
ATOM 1685 O O . VAL A 1 220 ? -1.464 0.625 8.062 1 98.81 220 VAL A O 1
ATOM 1688 N N . THR A 1 221 ? -2.01 -0.608 9.859 1 98.75 221 THR A N 1
ATOM 1689 C CA . THR A 1 221 ? -3.344 -0.954 9.383 1 98.75 221 THR A CA 1
ATOM 1690 C C . THR A 1 221 ? -4.406 -0.55 10.406 1 98.75 221 THR A C 1
ATOM 1692 O O . THR A 1 221 ? -4.285 -0.865 11.586 1 98.75 221 THR A O 1
ATOM 1695 N N . LEU A 1 222 ? -5.332 0.202 9.938 1 98.88 222 LEU A N 1
ATOM 1696 C CA . LEU A 1 222 ? -6.535 0.484 10.711 1 98.88 222 LEU A CA 1
ATOM 1697 C C . LEU A 1 222 ? -7.719 -0.33 10.195 1 98.88 222 LEU A C 1
ATOM 1699 O O . LEU A 1 222 ? -8.094 -0.212 9.023 1 98.88 222 LEU A O 1
ATOM 1703 N N . LEU A 1 223 ? -8.312 -1.168 11.031 1 98.69 223 LEU A N 1
ATOM 1704 C CA . LEU A 1 223 ? -9.484 -1.947 10.656 1 98.69 223 LEU A CA 1
ATOM 1705 C C . LEU A 1 223 ? -10.766 -1.282 11.164 1 98.69 223 LEU A C 1
ATOM 1707 O O . LEU A 1 223 ? -10.859 -0.928 12.336 1 98.69 223 LEU A O 1
ATOM 1711 N N . TYR A 1 224 ? -11.641 -1.05 10.273 1 98.5 224 TYR A N 1
ATOM 1712 C CA . TYR A 1 224 ? -12.938 -0.478 10.594 1 98.5 224 TYR A CA 1
ATOM 1713 C C . TYR A 1 224 ? -14.047 -1.516 10.438 1 98.5 224 TYR A C 1
ATOM 1715 O O . TYR A 1 224 ? -13.805 -2.615 9.93 1 98.5 224 TYR A O 1
ATOM 1723 N N . SER A 1 225 ? -15.234 -1.217 10.93 1 96.06 225 SER A N 1
ATOM 1724 C CA . SER A 1 225 ? -16.391 -2.092 10.75 1 96.06 225 SER A CA 1
ATOM 1725 C C . SER A 1 225 ? -16.719 -2.277 9.273 1 96.06 225 SER A C 1
ATOM 1727 O O . SER A 1 225 ? -16.344 -1.459 8.438 1 96.06 225 SER A O 1
ATOM 1729 N N . GLY A 1 226 ? -17.328 -3.363 8.922 1 93.88 226 GLY A N 1
ATOM 1730 C CA . GLY A 1 226 ? -17.812 -3.592 7.562 1 93.88 226 GLY A CA 1
ATOM 1731 C C . GLY A 1 226 ? -16.703 -3.994 6.605 1 93.88 226 GLY A C 1
ATOM 1732 O O . GLY A 1 226 ? -16.719 -3.607 5.434 1 93.88 226 GLY A O 1
ATOM 1733 N N . ASN A 1 227 ? -15.734 -4.633 7.062 1 94.19 227 ASN A N 1
ATOM 1734 C CA . ASN A 1 227 ? -14.602 -5.117 6.277 1 94.19 227 ASN A CA 1
ATOM 1735 C C . ASN A 1 227 ? -13.844 -3.971 5.621 1 94.19 227 ASN A C 1
ATOM 1737 O O . ASN A 1 227 ? -13.375 -4.102 4.488 1 94.19 227 ASN A O 1
ATOM 1741 N N . ARG A 1 228 ? -13.852 -2.818 6.207 1 98.06 228 ARG A N 1
ATOM 1742 C CA . ARG A 1 228 ? -13.133 -1.651 5.707 1 98.06 228 ARG A CA 1
ATOM 1743 C C . ARG A 1 228 ? -11.781 -1.503 6.395 1 98.06 228 ARG A C 1
ATOM 1745 O O . ARG A 1 228 ? -11.586 -1.989 7.512 1 98.06 228 ARG A O 1
ATOM 1752 N N . MET A 1 229 ? -10.844 -0.866 5.691 1 98.75 229 MET A N 1
ATOM 1753 C CA . MET A 1 229 ? -9.547 -0.72 6.34 1 98.75 229 MET A CA 1
ATOM 1754 C C . MET A 1 229 ? -8.75 0.418 5.711 1 98.75 229 MET A C 1
ATOM 1756 O O . MET A 1 229 ? -9.078 0.884 4.621 1 98.75 229 MET A O 1
ATOM 1760 N N . ALA A 1 230 ? -7.777 0.906 6.398 1 98.88 230 ALA A N 1
ATOM 1761 C CA . ALA A 1 230 ? -6.738 1.793 5.879 1 98.88 230 ALA A CA 1
ATOM 1762 C C . ALA A 1 230 ? -5.363 1.14 5.969 1 98.88 230 ALA A C 1
ATOM 1764 O O . ALA A 1 230 ? -5.055 0.459 6.949 1 98.88 230 ALA A O 1
ATOM 1765 N N . GLN A 1 231 ? -4.609 1.253 4.984 1 98.81 231 GLN A N 1
ATOM 1766 C CA . GLN A 1 231 ? -3.229 0.782 4.957 1 98.81 231 GLN A CA 1
ATOM 1767 C C . GLN A 1 231 ? -2.256 1.941 4.762 1 98.81 231 GLN A C 1
ATOM 1769 O O . GLN A 1 231 ? -2.322 2.654 3.758 1 98.81 231 GLN A O 1
ATOM 1774 N N . ILE A 1 232 ? -1.307 2.061 5.668 1 98.75 232 ILE A N 1
ATOM 1775 C CA . ILE A 1 232 ? -0.416 3.215 5.723 1 98.75 232 ILE A CA 1
ATOM 1776 C C . ILE A 1 232 ? 1.037 2.748 5.707 1 98.75 232 ILE A C 1
ATOM 1778 O O . ILE A 1 232 ? 1.387 1.764 6.363 1 98.75 232 ILE A O 1
ATOM 1782 N N . LEU A 1 233 ? 1.849 3.447 4.941 1 98.81 233 LEU A N 1
ATOM 1783 C CA . LEU A 1 233 ? 3.289 3.219 4.93 1 98.81 233 LEU A CA 1
ATOM 1784 C C . LEU A 1 233 ? 4.051 4.539 5.004 1 98.81 233 LEU A C 1
ATOM 1786 O O . LEU A 1 233 ? 3.762 5.469 4.25 1 98.81 233 LEU A O 1
ATOM 1790 N N . ALA A 1 234 ? 4.934 4.66 5.945 1 98.75 234 ALA A N 1
ATOM 1791 C CA . ALA A 1 234 ? 5.824 5.812 6.047 1 98.75 234 ALA A CA 1
ATOM 1792 C C . ALA A 1 234 ? 7.277 5.371 6.207 1 98.75 234 ALA A C 1
ATOM 1794 O O . ALA A 1 234 ? 7.562 4.387 6.895 1 98.75 234 ALA A O 1
ATOM 1795 N N . SER A 1 235 ? 8.195 6.121 5.555 1 98.5 235 SER A N 1
ATOM 1796 C CA . SER A 1 235 ? 9.602 5.738 5.617 1 98.5 235 SER A CA 1
ATOM 1797 C C . SER A 1 235 ? 10.508 6.965 5.621 1 98.5 235 SER A C 1
ATOM 1799 O O . SER A 1 235 ? 10.266 7.926 4.887 1 98.5 235 SER A O 1
ATOM 1801 N N . ALA A 1 236 ? 11.586 6.898 6.453 1 97.12 236 ALA A N 1
ATOM 1802 C CA . ALA A 1 236 ? 12.555 7.988 6.535 1 97.12 236 ALA A CA 1
ATOM 1803 C C . ALA A 1 236 ? 13.68 7.797 5.527 1 97.12 236 ALA A C 1
ATOM 1805 O O . ALA A 1 236 ? 14.539 8.672 5.375 1 97.12 236 ALA A O 1
ATOM 1806 N N . ASP A 1 237 ? 13.672 6.66 4.793 1 95.31 237 ASP A N 1
ATOM 1807 C CA . ASP A 1 237 ? 14.883 6.449 4.004 1 95.31 237 ASP A CA 1
ATOM 1808 C C . ASP A 1 237 ? 14.547 5.844 2.641 1 95.31 237 ASP A C 1
ATOM 1810 O O . ASP A 1 237 ? 15.398 5.203 2.016 1 95.31 237 ASP A O 1
ATOM 1814 N N . THR A 1 238 ? 13.305 5.93 2.25 1 98 238 THR A N 1
ATOM 1815 C CA . THR A 1 238 ? 12.883 5.422 0.948 1 98 238 THR A CA 1
ATOM 1816 C C . THR A 1 238 ? 11.953 6.414 0.256 1 98 238 THR A C 1
ATOM 1818 O O . THR A 1 238 ? 11 6.906 0.864 1 98 238 THR A O 1
ATOM 1821 N N . ASP A 1 239 ? 12.273 6.742 -1.015 1 98.38 239 ASP A N 1
ATOM 1822 C CA . ASP A 1 239 ? 11.289 7.473 -1.803 1 98.38 239 ASP A CA 1
ATOM 1823 C C . ASP A 1 239 ? 10.078 6.598 -2.117 1 98.38 239 ASP A C 1
ATOM 1825 O O . ASP A 1 239 ? 10.18 5.648 -2.898 1 98.38 239 ASP A O 1
ATOM 1829 N N . LEU A 1 240 ? 8.945 6.891 -1.523 1 98.69 240 LEU A N 1
ATOM 1830 C CA . LEU A 1 240 ? 7.703 6.168 -1.755 1 98.69 240 LEU A CA 1
ATOM 1831 C C . LEU A 1 240 ? 6.824 6.902 -2.764 1 98.69 240 LEU A C 1
ATOM 1833 O O . LEU A 1 240 ? 7.172 7.996 -3.213 1 98.69 240 LEU A O 1
ATOM 1837 N N . PRO A 1 241 ? 5.695 6.305 -3.182 1 98.44 241 PRO A N 1
ATOM 1838 C CA . PRO A 1 241 ? 4.832 6.953 -4.172 1 98.44 241 PRO A CA 1
ATOM 1839 C C . PRO A 1 241 ? 4.305 8.305 -3.695 1 98.44 241 PRO A C 1
ATOM 1841 O O . PRO A 1 241 ? 4.094 9.211 -4.508 1 98.44 241 PRO A O 1
ATOM 1844 N N . ASN A 1 242 ? 4.082 8.43 -2.391 1 98.81 242 ASN A N 1
ATOM 1845 C CA . ASN A 1 242 ? 3.574 9.656 -1.784 1 98.81 242 ASN A CA 1
ATOM 1846 C C . ASN A 1 242 ? 2.219 10.055 -2.365 1 98.81 242 ASN A C 1
ATOM 1848 O O . ASN A 1 242 ? 1.988 11.219 -2.678 1 98.81 242 ASN A O 1
ATOM 1852 N N . GLU A 1 243 ? 1.392 9.086 -2.562 1 98.88 243 GLU A N 1
ATOM 1853 C CA . GLU A 1 243 ? 0.02 9.211 -3.045 1 98.88 243 GLU A CA 1
ATOM 1854 C C . GLU A 1 243 ? -0.977 8.68 -2.02 1 98.88 243 GLU A C 1
ATOM 1856 O O . GLU A 1 243 ? -0.584 8.047 -1.036 1 98.88 243 GLU A O 1
ATOM 1861 N N . CYS A 1 244 ? -2.143 9.023 -2.172 1 98.94 244 CYS A N 1
ATOM 1862 C CA . CYS A 1 244 ? -3.264 8.461 -1.424 1 98.94 244 CYS A CA 1
ATOM 1863 C C . CYS A 1 244 ? -4.355 7.969 -2.367 1 98.94 244 CYS A C 1
ATOM 1865 O O . CYS A 1 244 ? -4.762 8.688 -3.281 1 98.94 244 CYS A O 1
ATOM 1867 N N . ILE A 1 245 ? -4.812 6.758 -2.172 1 98.94 245 ILE A N 1
ATOM 1868 C CA . ILE A 1 245 ? -5.887 6.195 -2.986 1 98.94 245 ILE A CA 1
ATOM 1869 C C . ILE A 1 245 ? -7.082 5.855 -2.1 1 98.94 245 ILE A C 1
ATOM 1871 O O . ILE A 1 245 ? -6.938 5.156 -1.093 1 98.94 245 ILE A O 1
ATOM 1875 N N . VAL A 1 246 ? -8.188 6.367 -2.449 1 98.94 246 VAL A N 1
ATOM 1876 C CA . VAL A 1 246 ? -9.445 6.047 -1.791 1 98.94 246 VAL A CA 1
ATOM 1877 C C . VAL A 1 246 ? -10.266 5.113 -2.676 1 98.94 246 VAL A C 1
ATOM 1879 O O . VAL A 1 246 ? -10.742 5.516 -3.74 1 98.94 246 VAL A O 1
ATOM 1882 N N . CYS A 1 247 ? -10.453 3.906 -2.209 1 98.88 247 CYS A N 1
ATOM 1883 C CA . CYS A 1 247 ? -11.211 2.91 -2.955 1 98.88 247 CYS A CA 1
ATOM 1884 C C . CYS A 1 247 ? -12.625 2.773 -2.398 1 98.88 247 CYS A C 1
ATOM 1886 O O . CYS A 1 247 ? -12.805 2.449 -1.223 1 98.88 247 CYS A O 1
ATOM 1888 N N . GLY A 1 248 ? -13.578 2.979 -3.25 1 98.44 248 GLY A N 1
ATOM 1889 C CA . GLY A 1 248 ? -14.969 2.766 -2.887 1 98.44 248 GLY A CA 1
ATOM 1890 C C . GLY A 1 248 ? -15.594 1.566 -3.58 1 98.44 248 GLY A C 1
ATOM 1891 O O . GLY A 1 248 ? -14.93 0.882 -4.363 1 98.44 248 GLY A O 1
ATOM 1892 N N . SER A 1 249 ? -16.828 1.284 -3.258 1 97.19 249 SER A N 1
ATOM 1893 C CA . SER A 1 249 ? -17.547 0.128 -3.785 1 97.19 249 SER A CA 1
ATOM 1894 C C . SER A 1 249 ? -17.828 0.286 -5.273 1 97.19 249 SER A C 1
ATOM 1896 O O . SER A 1 249 ? -18.078 -0.699 -5.973 1 97.19 249 SER A O 1
ATOM 1898 N N . ASN A 1 250 ? -17.797 1.569 -5.793 1 95.81 250 ASN A N 1
ATOM 1899 C CA . ASN A 1 250 ? -18.188 1.803 -7.176 1 95.81 250 ASN A CA 1
ATOM 1900 C C . ASN A 1 250 ? -17.109 2.539 -7.953 1 95.81 250 ASN A C 1
ATOM 1902 O O . ASN A 1 250 ? -17.344 2.994 -9.078 1 95.81 250 ASN A O 1
ATOM 1906 N N . GLY A 1 251 ? -15.984 2.697 -7.383 1 97.31 251 GLY A N 1
ATOM 1907 C CA . GLY A 1 251 ? -14.898 3.428 -8.008 1 97.31 251 GLY A CA 1
ATOM 1908 C C . GLY A 1 251 ? -13.852 3.902 -7.016 1 97.31 251 GLY A C 1
ATOM 1909 O O . GLY A 1 251 ? -13.945 3.619 -5.816 1 97.31 251 GLY A O 1
ATOM 1910 N N . SER A 1 252 ? -12.82 4.523 -7.535 1 98.75 252 SER A N 1
ATOM 1911 C CA . SER A 1 252 ? -11.758 5.031 -6.68 1 98.75 252 SER A CA 1
ATOM 1912 C C . SER A 1 252 ? -11.266 6.398 -7.152 1 98.75 252 SER A C 1
ATOM 1914 O O . SER A 1 252 ? -11.594 6.828 -8.266 1 98.75 252 SER A O 1
ATOM 1916 N N . VAL A 1 253 ? -10.586 7.055 -6.312 1 98.88 253 VAL A N 1
ATOM 1917 C CA . VAL A 1 253 ? -9.93 8.32 -6.645 1 98.88 253 VAL A CA 1
ATOM 1918 C C . VAL A 1 253 ? -8.516 8.336 -6.062 1 98.88 253 VAL A C 1
ATOM 1920 O O . VAL A 1 253 ? -8.312 7.949 -4.91 1 98.88 253 VAL A O 1
ATOM 1923 N N . LYS A 1 254 ? -7.621 8.688 -6.898 1 98.88 254 LYS A N 1
ATOM 1924 C CA . LYS A 1 254 ? -6.234 8.875 -6.488 1 98.88 254 LYS A CA 1
ATOM 1925 C C . LYS A 1 254 ? -5.93 10.344 -6.227 1 98.88 254 LYS A C 1
ATOM 1927 O O . LYS A 1 254 ? -6.16 11.195 -7.086 1 98.88 254 LYS A O 1
ATOM 1932 N N . ILE A 1 255 ? -5.488 10.656 -5.027 1 98.94 255 ILE A N 1
ATOM 1933 C CA . ILE A 1 255 ? -4.855 11.938 -4.734 1 98.94 255 ILE A CA 1
ATOM 1934 C C . ILE A 1 255 ? -3.369 11.867 -5.074 1 98.94 255 ILE A C 1
ATOM 1936 O O . ILE A 1 255 ? -2.609 11.148 -4.422 1 98.94 255 ILE A O 1
ATOM 1940 N N . CYS A 1 256 ? -2.93 12.633 -6.055 1 98.81 256 CYS A N 1
ATOM 1941 C CA . CYS A 1 256 ? -1.606 12.5 -6.648 1 98.81 256 CYS A CA 1
ATOM 1942 C C . CYS A 1 256 ? -0.53 13.039 -5.715 1 98.81 256 CYS A C 1
ATOM 1944 O O . CYS A 1 256 ? -0.822 13.828 -4.812 1 98.81 256 CYS A O 1
ATOM 1946 N N . ALA A 1 257 ? 0.681 12.633 -5.91 1 98.5 257 ALA A N 1
ATOM 1947 C CA . ALA A 1 257 ? 1.84 13.133 -5.176 1 98.5 257 ALA A CA 1
ATOM 1948 C C . ALA A 1 257 ? 2.07 14.609 -5.457 1 98.5 257 ALA A C 1
ATOM 1950 O O . ALA A 1 257 ? 1.854 15.078 -6.578 1 98.5 257 ALA A O 1
ATOM 1951 N N . PRO A 1 258 ? 2.469 15.359 -4.422 1 98.62 258 PRO A N 1
ATOM 1952 C CA . PRO A 1 258 ? 2.479 14.93 -3.021 1 98.62 258 PRO A CA 1
ATOM 1953 C C . PRO A 1 258 ? 1.098 15.008 -2.373 1 98.62 258 PRO A C 1
ATOM 1955 O O . PRO A 1 258 ? 0.513 16.094 -2.281 1 98.62 258 PRO A O 1
ATOM 1958 N N . PHE A 1 259 ? 0.604 13.906 -1.825 1 98.88 259 PHE A N 1
ATOM 1959 C CA . PHE A 1 259 ? -0.809 13.797 -1.48 1 98.88 259 PHE A CA 1
ATOM 1960 C C . PHE A 1 259 ? -1.164 14.766 -0.355 1 98.88 259 PHE A C 1
ATOM 1962 O O . PHE A 1 259 ? -2.316 15.18 -0.231 1 98.88 259 PHE A O 1
ATOM 1969 N N . TRP A 1 260 ? -0.23 15.125 0.529 1 98.75 260 TRP A N 1
ATOM 1970 C CA . TRP A 1 260 ? -0.521 15.969 1.682 1 98.75 260 TRP A CA 1
ATOM 1971 C C . TRP A 1 260 ? -0.697 17.422 1.259 1 98.75 260 TRP A C 1
ATOM 1973 O O . TRP A 1 260 ? -1.177 18.25 2.039 1 98.75 260 TRP A O 1
ATOM 1983 N N . SER A 1 261 ? -0.297 17.766 0.044 1 98.75 261 SER A N 1
ATOM 1984 C CA . SER A 1 261 ? -0.456 19.094 -0.532 1 98.75 261 SER A CA 1
ATOM 1985 C C . SER A 1 261 ? -0.724 19.016 -2.031 1 98.75 261 SER A C 1
ATOM 1987 O O . SER A 1 261 ? -0.135 19.766 -2.811 1 98.75 261 SER A O 1
ATOM 1989 N N . SER A 1 262 ? -1.591 18.156 -2.381 1 98.81 262 SER A N 1
ATOM 1990 C CA . SER A 1 262 ? -1.796 17.797 -3.779 1 98.81 262 SER A CA 1
ATOM 1991 C C . SER A 1 262 ? -2.594 18.859 -4.52 1 98.81 262 SER A C 1
ATOM 1993 O O . SER A 1 262 ? -3.447 19.531 -3.926 1 98.81 262 SER A O 1
ATOM 1995 N N . GLU A 1 263 ? -2.355 18.922 -5.82 1 98.69 263 GLU A N 1
ATOM 1996 C CA . GLU A 1 263 ? -3.119 19.797 -6.695 1 98.69 263 GLU A CA 1
ATOM 1997 C C . GLU A 1 263 ? -3.887 19 -7.746 1 98.69 263 GLU A C 1
ATOM 1999 O O . GLU A 1 263 ? -4.422 19.578 -8.695 1 98.69 263 GLU A O 1
ATOM 2004 N N . LYS A 1 264 ? -3.883 17.719 -7.605 1 98.81 264 LYS A N 1
ATOM 2005 C CA . LYS A 1 264 ? -4.461 16.922 -8.688 1 98.81 264 LYS A CA 1
ATOM 2006 C C . LYS A 1 264 ? -5.047 15.617 -8.148 1 98.81 264 LYS A C 1
ATOM 2008 O O . LYS A 1 264 ? -4.461 14.977 -7.277 1 98.81 264 LYS A O 1
ATOM 2013 N N . ILE A 1 265 ? -6.238 15.258 -8.656 1 98.88 265 ILE A N 1
ATOM 2014 C CA . ILE A 1 265 ? -6.809 13.938 -8.406 1 98.88 265 ILE A CA 1
ATOM 2015 C C . ILE A 1 265 ? -7.07 13.234 -9.734 1 98.88 265 ILE A C 1
ATOM 2017 O O . ILE A 1 265 ? -7.234 13.883 -10.773 1 98.88 265 ILE A O 1
ATOM 2021 N N . ILE A 1 266 ? -7.027 11.93 -9.75 1 98.81 266 ILE A N 1
ATOM 2022 C CA . ILE A 1 266 ? -7.363 11.086 -10.891 1 98.81 266 ILE A CA 1
ATOM 2023 C C . ILE A 1 266 ? -8.406 10.047 -10.477 1 98.81 266 ILE A C 1
ATOM 2025 O O . ILE A 1 266 ? -8.18 9.281 -9.531 1 98.81 266 ILE A O 1
ATOM 2029 N N . LYS A 1 267 ? -9.539 9.969 -11.172 1 98.25 267 LYS A N 1
ATOM 2030 C CA . LYS A 1 267 ? -10.586 8.992 -10.883 1 98.25 267 LYS A CA 1
ATOM 2031 C C . LYS A 1 267 ? -10.328 7.672 -11.602 1 98.25 267 LYS A C 1
ATOM 2033 O O . LYS A 1 267 ? -9.484 7.605 -12.5 1 98.25 267 LYS A O 1
ATOM 2038 N N . SER A 1 268 ? -10.977 6.668 -11.164 1 96 268 SER A N 1
ATOM 2039 C CA . SER A 1 268 ? -10.766 5.328 -11.703 1 96 268 SER A CA 1
ATOM 2040 C C . SER A 1 268 ? -11.141 5.262 -13.18 1 96 268 SER A C 1
ATOM 2042 O O . SER A 1 268 ? -10.695 4.359 -13.898 1 96 268 SER A O 1
ATOM 2044 N N . ASP A 1 269 ? -11.898 6.148 -13.664 1 95 269 ASP A N 1
ATOM 2045 C CA . ASP A 1 269 ? -12.258 6.156 -15.078 1 95 269 ASP A CA 1
ATOM 2046 C C . ASP A 1 269 ? -11.227 6.918 -15.906 1 95 269 ASP A C 1
ATOM 2048 O O . ASP A 1 269 ? -11.383 7.062 -17.125 1 95 269 ASP A O 1
ATOM 2052 N N . GLY A 1 270 ? -10.242 7.469 -15.258 1 95.38 270 GLY A N 1
ATOM 2053 C CA . GLY A 1 270 ? -9.164 8.156 -15.953 1 95.38 270 GLY A CA 1
ATOM 2054 C C . GLY A 1 270 ? -9.328 9.664 -15.953 1 95.38 270 GLY A C 1
ATOM 2055 O O . GLY A 1 270 ? -8.398 10.391 -16.312 1 95.38 270 GLY A O 1
ATOM 2056 N N . SER A 1 271 ? -10.469 10.117 -15.477 1 97.5 271 SER A N 1
ATOM 2057 C CA . SER A 1 271 ? -10.68 11.562 -15.453 1 97.5 271 SER A CA 1
ATOM 2058 C C . SER A 1 271 ? -9.82 12.234 -14.391 1 97.5 271 SER A C 1
ATOM 2060 O O . SER A 1 271 ? -9.641 11.695 -13.297 1 97.5 271 SER A O 1
ATOM 2062 N N . GLU A 1 272 ? -9.328 13.414 -14.758 1 98.25 272 GLU A N 1
ATOM 2063 C CA . GLU A 1 272 ? -8.469 14.188 -13.875 1 98.25 272 GLU A CA 1
ATOM 2064 C C . GLU A 1 272 ? -9.102 15.531 -13.516 1 98.25 272 GLU A C 1
ATOM 2066 O O . GLU A 1 272 ? -9.93 16.047 -14.266 1 98.25 272 GLU A O 1
ATOM 2071 N N . LYS A 1 273 ? -8.844 16.031 -12.391 1 98.44 273 LYS A N 1
ATOM 2072 C CA . LYS A 1 273 ? -9.219 17.359 -11.945 1 98.44 273 LYS A CA 1
ATOM 2073 C C . LYS A 1 273 ? -8.055 18.047 -11.227 1 98.44 273 LYS A C 1
ATOM 2075 O O . LYS A 1 273 ? -7.367 17.422 -10.414 1 98.44 273 LYS A O 1
ATOM 2080 N N . GLU A 1 274 ? -7.855 19.297 -11.531 1 98.69 274 GLU A N 1
ATOM 2081 C CA . GLU A 1 274 ? -6.762 20.078 -10.945 1 98.69 274 GLU A CA 1
ATOM 2082 C C . GLU A 1 274 ? -7.289 21.156 -10.008 1 98.69 274 GLU A C 1
ATOM 2084 O O . GLU A 1 274 ? -8.367 21.703 -10.227 1 98.69 274 GLU A O 1
ATOM 2089 N N . PHE A 1 275 ? -6.508 21.375 -8.992 1 98.56 275 PHE A N 1
ATOM 2090 C CA . PHE A 1 275 ? -6.77 22.406 -7.996 1 98.56 275 PHE A CA 1
ATOM 2091 C C . PHE A 1 275 ? -5.547 23.297 -7.801 1 98.56 275 PHE A C 1
ATOM 2093 O O . PHE A 1 275 ? -4.867 23.203 -6.777 1 98.56 275 PHE A O 1
ATOM 2100 N N . PRO A 1 276 ? -5.336 24.188 -8.711 1 98 276 PRO A N 1
ATOM 2101 C CA . PRO A 1 276 ? -4.125 25 -8.625 1 98 276 PRO A CA 1
ATOM 2102 C C . PRO A 1 276 ? -4.094 25.891 -7.383 1 98 276 PRO A C 1
ATOM 2104 O O . PRO A 1 276 ? -5.137 26.359 -6.938 1 98 276 PRO A O 1
ATOM 2107 N N . LEU A 1 277 ? -2.936 26.094 -6.832 1 98 277 LEU A N 1
ATOM 2108 C CA . LEU A 1 277 ? -2.688 26.984 -5.707 1 98 277 LEU A CA 1
ATOM 2109 C C . LEU A 1 277 ? -2.146 28.328 -6.191 1 98 277 LEU A C 1
ATOM 2111 O O . LEU A 1 277 ? -1.587 28.422 -7.285 1 98 277 LEU A O 1
ATOM 2115 N N . PRO A 1 278 ? -2.326 29.344 -5.41 1 96.69 278 PRO A N 1
ATOM 2116 C CA . PRO A 1 278 ? -1.723 30.625 -5.805 1 96.69 278 PRO A CA 1
ATOM 2117 C C . PRO A 1 278 ? -0.2 30.547 -5.895 1 96.69 278 PRO A C 1
ATOM 2119 O O . PRO A 1 278 ? 0.432 29.812 -5.125 1 96.69 278 PRO A O 1
ATOM 2122 N N . LYS A 1 279 ? 0.341 31.406 -6.727 1 95.56 279 LYS A N 1
ATOM 2123 C CA . LYS A 1 279 ? 1.793 31.484 -6.867 1 95.56 279 LYS A CA 1
ATOM 2124 C C . LYS A 1 279 ? 2.426 32.188 -5.672 1 95.56 279 LYS A C 1
ATOM 2126 O O . LYS A 1 279 ? 1.963 33.25 -5.254 1 95.56 279 LYS A O 1
ATOM 2131 N N . PRO A 1 280 ? 3.408 31.594 -5.105 1 97.38 280 PRO A N 1
ATOM 2132 C CA . PRO A 1 280 ? 4.121 32.281 -4.035 1 97.38 280 PRO A CA 1
ATOM 2133 C C . PRO A 1 280 ? 4.895 33.5 -4.531 1 97.38 280 PRO A C 1
ATOM 2135 O O . PRO A 1 280 ? 5.383 33.531 -5.664 1 97.38 280 PRO A O 1
ATOM 2138 N N . TYR A 1 281 ? 5.023 34.531 -3.711 1 95.56 281 TYR A N 1
ATOM 2139 C CA . TYR A 1 281 ? 5.758 35.719 -4.113 1 95.56 281 TYR A CA 1
ATOM 2140 C C . TYR A 1 281 ? 7.258 35.531 -3.906 1 95.56 281 TYR A C 1
ATOM 2142 O O . TYR A 1 281 ? 8.062 36.344 -4.379 1 95.56 281 TYR A O 1
ATOM 2150 N N . ALA A 1 282 ? 7.656 34.469 -3.209 1 96.25 282 ALA A N 1
ATOM 2151 C CA . ALA A 1 282 ? 9.047 34.125 -2.926 1 96.25 282 ALA A CA 1
ATOM 2152 C C . ALA A 1 282 ? 9.234 32.594 -2.877 1 96.25 282 ALA A C 1
ATOM 2154 O O . ALA A 1 282 ? 8.258 31.859 -2.795 1 96.25 282 ALA A O 1
ATOM 2155 N N . PRO A 1 283 ? 10.492 32.156 -2.994 1 96 283 PRO A N 1
ATOM 2156 C CA . PRO A 1 283 ? 10.727 30.719 -2.938 1 96 283 PRO A CA 1
ATOM 2157 C C . PRO A 1 283 ? 10.242 30.094 -1.632 1 96 283 PRO A C 1
ATOM 2159 O O . PRO A 1 283 ? 10.391 30.688 -0.563 1 96 283 PRO A O 1
ATOM 2162 N N . MET A 1 284 ? 9.688 28.891 -1.751 1 96.75 284 MET A N 1
ATOM 2163 C CA . MET A 1 284 ? 9.219 28.141 -0.594 1 96.75 284 MET A CA 1
ATOM 2164 C C . MET A 1 284 ? 10.141 26.953 -0.299 1 96.75 284 MET A C 1
ATOM 2166 O O . MET A 1 284 ? 10.883 26.516 -1.174 1 96.75 284 MET A O 1
ATOM 2170 N N . ASN A 1 285 ? 10.031 26.516 0.878 1 97.38 285 ASN A N 1
ATOM 2171 C CA . ASN A 1 285 ? 10.906 25.438 1.326 1 97.38 285 ASN A CA 1
ATOM 2172 C C . ASN A 1 285 ? 10.266 24.078 1.119 1 97.38 285 ASN A C 1
ATOM 2174 O O . ASN A 1 285 ? 10.961 23.078 0.976 1 97.38 285 ASN A O 1
ATOM 2178 N N . PHE A 1 286 ? 8.945 23.984 1.08 1 97.31 286 PHE A N 1
ATOM 2179 C CA . PHE A 1 286 ? 8.242 22.703 1.003 1 97.31 286 PHE A CA 1
ATOM 2180 C C . PHE A 1 286 ? 7.254 22.703 -0.156 1 97.31 286 PHE A C 1
ATOM 2182 O O . PHE A 1 286 ? 6.879 23.766 -0.665 1 97.31 286 PHE A O 1
ATOM 2189 N N . PHE A 1 287 ? 6.77 21.5 -0.52 1 96.06 287 PHE A N 1
ATOM 2190 C CA . PHE A 1 287 ? 5.914 21.312 -1.685 1 96.06 287 PHE A CA 1
ATOM 2191 C C . PHE A 1 287 ? 4.562 21.984 -1.479 1 96.06 287 PHE A C 1
ATOM 2193 O O . PHE A 1 287 ? 3.859 21.688 -0.51 1 96.06 287 PHE A O 1
ATOM 2200 N N . ASN A 1 288 ? 4.203 22.859 -2.408 1 98.12 288 ASN A N 1
ATOM 2201 C CA . ASN A 1 288 ? 2.857 23.422 -2.502 1 98.12 288 ASN A CA 1
ATOM 2202 C C . ASN A 1 288 ? 2.43 24.078 -1.19 1 98.12 288 ASN A C 1
ATOM 2204 O O . ASN A 1 288 ? 1.262 24 -0.805 1 98.12 288 ASN A O 1
ATOM 2208 N N . SER A 1 289 ? 3.359 24.75 -0.51 1 98.06 289 SER A N 1
ATOM 2209 C CA . SER A 1 289 ? 3.141 25.25 0.843 1 98.06 289 SER A CA 1
ATOM 2210 C C . SER A 1 289 ? 2.213 26.453 0.84 1 98.06 289 SER A C 1
ATOM 2212 O O . SER A 1 289 ? 1.685 26.844 1.885 1 98.06 289 SER A O 1
ATOM 2214 N N . THR A 1 290 ? 1.898 27.062 -0.328 1 98.56 290 THR A N 1
ATOM 2215 C CA . THR A 1 290 ? 0.905 28.125 -0.365 1 98.56 290 THR A CA 1
ATOM 2216 C C . THR A 1 290 ? -0.469 27.594 0.04 1 98.56 290 THR A C 1
ATOM 2218 O O . THR A 1 290 ? -1.364 28.375 0.374 1 98.56 290 THR A O 1
ATOM 2221 N N . GLY A 1 291 ? -0.557 26.281 0.011 1 98.62 291 GLY A N 1
ATOM 2222 C CA . GLY A 1 291 ? -1.809 25.672 0.426 1 98.62 291 GLY A CA 1
ATOM 2223 C C . GLY A 1 291 ? -2.141 25.922 1.884 1 98.62 291 GLY A C 1
ATOM 2224 O O . GLY A 1 291 ? -3.293 25.766 2.299 1 98.62 291 GLY A O 1
ATOM 2225 N N . MET A 1 292 ? -1.18 26.375 2.688 1 98.81 292 MET A N 1
ATOM 2226 C CA . MET A 1 292 ? -1.439 26.703 4.086 1 98.81 292 MET A CA 1
ATOM 2227 C C . MET A 1 292 ? -2.41 27.875 4.195 1 98.81 292 MET A C 1
ATOM 2229 O O . MET A 1 292 ? -2.984 28.109 5.262 1 98.81 292 MET A O 1
ATOM 2233 N N . ARG A 1 293 ? -2.607 28.641 3.088 1 98.75 293 ARG A N 1
ATOM 2234 C CA . ARG A 1 293 ? -3.525 29.781 3.076 1 98.75 293 ARG A CA 1
ATOM 2235 C C . ARG A 1 293 ? -4.926 29.344 3.51 1 98.75 293 ARG A C 1
ATOM 2237 O O . ARG A 1 293 ? -5.645 30.125 4.148 1 98.75 293 ARG A O 1
ATOM 2244 N N . TYR A 1 294 ? -5.266 28.109 3.18 1 98.81 294 TYR A N 1
ATOM 2245 C CA . TYR A 1 294 ? -6.633 27.672 3.443 1 98.81 294 TYR A CA 1
ATOM 2246 C C . TYR A 1 294 ? -6.867 27.484 4.938 1 98.81 294 TYR A C 1
ATOM 2248 O O . TYR A 1 294 ? -7.926 27.844 5.457 1 98.81 294 TYR A O 1
ATOM 2256 N N . GLU A 1 295 ? -5.871 26.922 5.637 1 98.88 295 GLU A N 1
ATOM 2257 C CA . GLU A 1 295 ? -6.035 26.797 7.082 1 98.88 295 GLU A CA 1
ATOM 2258 C C . GLU A 1 295 ? -5.934 28.156 7.77 1 98.88 295 GLU A C 1
ATOM 2260 O O . GLU A 1 295 ? -6.602 28.406 8.781 1 98.88 295 GLU A O 1
ATOM 2265 N N . ILE A 1 296 ? -5.137 29.031 7.227 1 98.81 296 ILE A N 1
ATOM 2266 C CA . ILE A 1 296 ? -5.023 30.391 7.754 1 98.81 296 ILE A CA 1
ATOM 2267 C C . ILE A 1 296 ? -6.375 31.094 7.672 1 98.81 296 ILE A C 1
ATOM 2269 O O . ILE A 1 296 ? -6.84 31.672 8.656 1 98.81 296 ILE A O 1
ATOM 2273 N N . GLN A 1 297 ? -6.992 30.984 6.539 1 98.38 297 GLN A N 1
ATOM 2274 C CA . GLN A 1 297 ? -8.32 31.562 6.352 1 98.38 297 GLN A CA 1
ATOM 2275 C C . GLN A 1 297 ? -9.328 30.953 7.32 1 98.38 297 GLN A C 1
ATOM 2277 O O . GLN A 1 297 ? -10.172 31.656 7.871 1 98.38 297 GLN A O 1
ATOM 2282 N N . ALA A 1 298 ? -9.234 29.688 7.496 1 98.56 298 ALA A N 1
ATOM 2283 C CA . ALA A 1 298 ? -10.172 29 8.383 1 98.56 298 ALA A CA 1
ATOM 2284 C C . ALA A 1 298 ? -10 29.469 9.828 1 98.56 298 ALA A C 1
ATOM 2286 O O . ALA A 1 298 ? -10.977 29.578 10.57 1 98.56 298 ALA A O 1
ATOM 2287 N N . VAL A 1 299 ? -8.773 29.672 10.258 1 98.75 299 VAL A N 1
ATOM 2288 C CA . VAL A 1 299 ? -8.5 30.172 11.609 1 98.75 299 VAL A CA 1
ATOM 2289 C C . VAL A 1 299 ? -9.18 31.516 11.812 1 98.75 299 VAL A C 1
ATOM 2291 O O . VAL A 1 299 ? -9.891 31.719 12.797 1 98.75 299 VAL A O 1
ATOM 2294 N N . ARG A 1 300 ? -9 32.438 10.891 1 98.5 300 ARG A N 1
ATOM 2295 C CA . ARG A 1 300 ? -9.617 33.781 10.992 1 98.5 300 ARG A CA 1
ATOM 2296 C C . ARG A 1 300 ? -11.141 33.656 11.086 1 98.5 300 ARG A C 1
ATOM 2298 O O . ARG A 1 300 ? -11.766 34.281 11.945 1 98.5 300 ARG A O 1
ATOM 2305 N N . LYS A 1 301 ? -11.664 32.844 10.18 1 97.56 301 LYS A N 1
ATOM 2306 C CA . LYS A 1 301 ? -13.117 32.656 10.164 1 97.56 301 LYS A CA 1
ATOM 2307 C C . LYS A 1 301 ? -13.617 32.156 11.516 1 97.56 301 LYS A C 1
ATOM 2309 O O . LYS A 1 301 ? -14.633 32.656 12.031 1 97.56 301 LYS A O 1
ATOM 2314 N N . SER A 1 302 ? -12.953 31.188 12.07 1 98 302 SER A N 1
ATOM 2315 C CA . SER A 1 302 ? -13.344 30.609 13.359 1 98 302 SER A CA 1
ATOM 2316 C C . SER A 1 302 ? -13.258 31.641 14.477 1 98 302 SER A C 1
ATOM 2318 O O . SER A 1 302 ? -14.195 31.797 15.258 1 98 302 SER A O 1
ATOM 2320 N N . ILE A 1 303 ? -12.156 32.375 14.531 1 97.81 303 ILE A N 1
ATOM 2321 C CA . ILE A 1 303 ? -11.93 33.344 15.594 1 97.81 303 ILE A CA 1
ATOM 2322 C C . ILE A 1 303 ? -12.969 34.438 15.5 1 97.81 303 ILE A C 1
ATOM 2324 O O . ILE A 1 303 ? -13.555 34.844 16.516 1 97.81 303 ILE A O 1
ATOM 2328 N N . LEU A 1 304 ? -13.234 34.938 14.281 1 96.56 304 LEU A N 1
ATOM 2329 C CA . LEU A 1 304 ? -14.195 36 14.078 1 96.56 304 LEU A CA 1
ATOM 2330 C C . LEU A 1 304 ? -15.602 35.562 14.469 1 96.56 304 LEU A C 1
ATOM 2332 O O . LEU A 1 304 ? -16.422 36.375 14.875 1 96.56 304 LEU A O 1
ATOM 2336 N N . SER A 1 305 ? -15.844 34.312 14.375 1 96.25 305 SER A N 1
ATOM 2337 C CA . SER A 1 305 ? -17.156 33.75 14.695 1 96.25 305 SER A CA 1
ATOM 2338 C C . SER A 1 305 ? -17.266 33.406 16.172 1 96.25 305 SER A C 1
ATOM 2340 O O . SER A 1 305 ? -18.25 32.781 16.594 1 96.25 305 SER A O 1
ATOM 2342 N N . GLY A 1 306 ? -16.188 33.594 16.906 1 95.38 306 GLY A N 1
ATOM 2343 C CA . GLY A 1 306 ? -16.188 33.375 18.344 1 95.38 306 GLY A CA 1
ATOM 2344 C C . GLY A 1 306 ? -16.031 31.906 18.703 1 95.38 306 GLY A C 1
ATOM 2345 O O . GLY A 1 306 ? -16.391 31.484 19.812 1 95.38 306 GLY A O 1
ATOM 2346 N N . LYS A 1 307 ? -15.578 31.094 17.766 1 96.56 307 LYS A N 1
ATOM 2347 C CA . LYS A 1 307 ? -15.398 29.672 18 1 96.56 307 LYS A CA 1
ATOM 2348 C C . LYS A 1 307 ? -14.055 29.391 18.672 1 96.56 307 LYS A C 1
ATOM 2350 O O . LYS A 1 307 ? -13.07 30.078 18.422 1 96.56 307 LYS A O 1
ATOM 2355 N N . THR A 1 308 ? -14.039 28.375 19.5 1 97.19 308 THR A N 1
ATOM 2356 C CA . THR A 1 308 ? -12.805 28 20.188 1 97.19 308 THR A CA 1
ATOM 2357 C C . THR A 1 308 ? -12.117 26.844 19.469 1 97.19 308 THR A C 1
ATOM 2359 O O . THR A 1 308 ? -10.977 26.5 19.781 1 97.19 308 THR A O 1
ATOM 2362 N N . GLN A 1 309 ? -12.836 26.25 18.594 1 98.06 309 GLN A N 1
ATOM 2363 C CA . GLN A 1 309 ? -12.273 25.172 17.781 1 98.06 309 GLN A CA 1
ATOM 2364 C C . GLN A 1 309 ? -12.742 25.266 16.328 1 98.06 309 GLN A C 1
ATOM 2366 O O . GLN A 1 309 ? -13.766 25.875 16.047 1 98.06 309 GLN A O 1
ATOM 2371 N N . SER A 1 310 ? -11.984 24.688 15.453 1 98.12 310 SER A N 1
ATOM 2372 C CA . SER A 1 310 ? -12.32 24.625 14.031 1 98.12 310 SER A CA 1
ATOM 2373 C C . SER A 1 310 ? -13.367 23.547 13.766 1 98.12 310 SER A C 1
ATOM 2375 O O . SER A 1 310 ? -13.352 22.484 14.383 1 98.12 310 SER A O 1
ATOM 2377 N N . GLU A 1 311 ? -14.25 23.797 12.836 1 97.06 311 GLU A N 1
ATOM 2378 C CA . GLU A 1 311 ? -15.219 22.781 12.414 1 97.06 311 GLU A CA 1
ATOM 2379 C C . GLU A 1 311 ? -14.555 21.719 11.555 1 97.06 311 GLU A C 1
ATOM 2381 O O . GLU A 1 311 ? -14.977 20.562 11.562 1 97.06 311 GLU A O 1
ATOM 2386 N N . VAL A 1 312 ? -13.516 22.047 10.852 1 98.25 312 VAL A N 1
ATOM 2387 C CA . VAL A 1 312 ? -12.789 21.156 9.945 1 98.25 312 VAL A CA 1
ATOM 2388 C C . VAL A 1 312 ? -11.781 20.328 10.727 1 98.25 312 VAL A C 1
ATOM 2390 O O . VAL A 1 312 ? -11.555 19.156 10.422 1 98.25 312 VAL A O 1
ATOM 2393 N N . MET A 1 313 ? -11.172 20.938 11.727 1 98.56 313 MET A N 1
ATOM 2394 C CA . MET A 1 313 ? -10.156 20.328 12.578 1 98.56 313 MET A CA 1
ATOM 2395 C C . MET A 1 313 ? -10.5 20.5 14.047 1 98.56 313 MET A C 1
ATOM 2397 O O . MET A 1 313 ? -9.789 21.188 14.781 1 98.56 313 MET A O 1
ATOM 2401 N N . PRO A 1 314 ? -11.57 19.891 14.477 1 98.5 314 PRO A N 1
ATOM 2402 C CA . PRO A 1 314 ? -11.938 20.016 15.891 1 98.5 314 PRO A CA 1
ATOM 2403 C C . PRO A 1 314 ? -10.953 19.312 16.812 1 98.5 314 PRO A C 1
ATOM 2405 O O . PRO A 1 314 ? -10.164 18.469 16.375 1 98.5 314 PRO A O 1
ATOM 2408 N N . HIS A 1 315 ? -11 19.656 18.078 1 98.69 315 HIS A N 1
ATOM 2409 C CA . HIS A 1 315 ? -10.125 19.062 19.078 1 98.69 315 HIS A CA 1
ATOM 2410 C C . HIS A 1 315 ? -10.281 17.547 19.125 1 98.69 315 HIS A C 1
ATOM 2412 O O . HIS A 1 315 ? -9.312 16.828 19.375 1 98.69 315 HIS A O 1
ATOM 2418 N N . SER A 1 316 ? -11.445 17 18.812 1 98.5 316 SER A N 1
ATOM 2419 C CA . SER A 1 316 ? -11.703 15.562 18.844 1 98.5 316 SER A CA 1
ATOM 2420 C C . SER A 1 316 ? -10.906 14.844 17.766 1 98.5 316 SER A C 1
ATOM 2422 O O . SER A 1 316 ? -10.492 13.695 17.938 1 98.5 316 SER A O 1
ATOM 2424 N N . THR A 1 317 ? -10.734 15.516 16.609 1 98.62 317 THR A N 1
ATOM 2425 C CA . THR A 1 317 ? -9.914 14.945 15.539 1 98.62 317 THR A CA 1
ATOM 2426 C C . THR A 1 317 ? -8.461 14.812 15.984 1 98.62 317 THR A C 1
ATOM 2428 O O . THR A 1 317 ? -7.84 13.766 15.789 1 98.62 317 THR A O 1
ATOM 2431 N N . THR A 1 318 ? -7.93 15.883 16.594 1 98.81 318 THR A N 1
ATOM 2432 C CA . THR A 1 318 ? -6.578 15.852 17.141 1 98.81 318 THR A CA 1
ATOM 2433 C C . THR A 1 318 ? -6.434 14.727 18.156 1 98.81 318 THR A C 1
ATOM 2435 O O . THR A 1 318 ? -5.465 13.961 18.109 1 98.81 318 THR A O 1
ATOM 2438 N N . GLU A 1 319 ? -7.398 14.633 19.016 1 98.62 319 GLU A N 1
ATOM 2439 C CA . GLU A 1 319 ? -7.359 13.594 20.047 1 98.62 319 GLU A CA 1
ATOM 2440 C C . GLU A 1 319 ? -7.324 12.203 19.422 1 98.62 319 GLU A C 1
ATOM 2442 O O . GLU A 1 319 ? -6.559 11.336 19.859 1 98.62 319 GLU A O 1
ATOM 2447 N N . ARG A 1 320 ? -8.141 11.977 18.438 1 98.56 320 ARG A N 1
ATOM 2448 C CA . ARG A 1 320 ? -8.227 10.672 17.781 1 98.56 320 ARG A CA 1
ATOM 2449 C C . ARG A 1 320 ? -6.91 10.305 17.109 1 98.56 320 ARG A C 1
ATOM 2451 O O . ARG A 1 320 ? -6.367 9.227 17.359 1 98.56 320 ARG A O 1
ATOM 2458 N N . ILE A 1 321 ? -6.371 11.188 16.359 1 98.81 321 ILE A N 1
ATOM 2459 C CA . ILE A 1 321 ? -5.164 10.906 15.586 1 98.81 321 ILE A CA 1
ATOM 2460 C C . ILE A 1 321 ? -3.975 10.758 16.531 1 98.81 321 ILE A C 1
ATOM 2462 O O . ILE A 1 321 ? -3.148 9.859 16.359 1 98.81 321 ILE A O 1
ATOM 2466 N N . MET A 1 322 ? -3.871 11.648 17.547 1 98.75 322 MET A N 1
ATOM 2467 C CA . MET A 1 322 ? -2.816 11.508 18.547 1 98.75 322 MET A CA 1
ATOM 2468 C C . MET A 1 322 ? -2.926 10.172 19.281 1 98.75 322 MET A C 1
ATOM 2470 O O . MET A 1 322 ? -1.912 9.539 19.578 1 98.75 322 MET A O 1
ATOM 2474 N N . GLY A 1 323 ? -4.145 9.789 19.562 1 98.69 323 GLY A N 1
ATOM 2475 C CA . GLY A 1 323 ? -4.352 8.492 20.188 1 98.69 323 GLY A CA 1
ATOM 2476 C C . GLY A 1 323 ? -3.869 7.332 19.344 1 98.69 323 GLY A C 1
ATOM 2477 O O . GLY A 1 323 ? -3.258 6.391 19.844 1 98.69 323 GLY A O 1
ATOM 2478 N N . TRP A 1 324 ? -4.195 7.355 18.062 1 98.81 324 TRP A N 1
ATOM 2479 C CA . TRP A 1 324 ? -3.684 6.344 17.141 1 98.81 324 TRP A CA 1
ATOM 2480 C C . TRP A 1 324 ? -2.16 6.281 17.188 1 98.81 324 TRP A C 1
ATOM 2482 O O . TRP A 1 324 ? -1.58 5.195 17.25 1 98.81 324 TRP A O 1
ATOM 2492 N N . MET A 1 325 ? -1.536 7.445 17.156 1 98.81 325 MET A N 1
ATOM 2493 C CA . MET A 1 325 ? -0.078 7.488 17.094 1 98.81 325 MET A CA 1
ATOM 2494 C C . MET A 1 325 ? 0.529 6.953 18.391 1 98.81 325 MET A C 1
ATOM 2496 O O . MET A 1 325 ? 1.559 6.277 18.359 1 98.81 325 MET A O 1
ATOM 2500 N N . ASP A 1 326 ? -0.13 7.285 19.547 1 98.69 326 ASP A N 1
ATOM 2501 C CA . ASP A 1 326 ? 0.327 6.695 20.797 1 98.69 326 ASP A CA 1
ATOM 2502 C C . ASP A 1 326 ? 0.286 5.172 20.734 1 98.69 326 ASP A C 1
ATOM 2504 O O . ASP A 1 326 ? 1.249 4.504 21.109 1 98.69 326 ASP A O 1
ATOM 2508 N N . GLU A 1 327 ? -0.812 4.641 20.266 1 98.75 327 GLU A N 1
ATOM 2509 C CA . GLU A 1 327 ? -0.987 3.195 20.172 1 98.75 327 GLU A CA 1
ATOM 2510 C C . GLU A 1 327 ? 0.026 2.572 19.219 1 98.75 327 GLU A C 1
ATOM 2512 O O . GLU A 1 327 ? 0.61 1.529 19.516 1 98.75 327 GLU A O 1
ATOM 2517 N N . ILE A 1 328 ? 0.25 3.137 18.078 1 98.75 328 ILE A N 1
ATOM 2518 C CA . ILE A 1 328 ? 1.196 2.658 17.078 1 98.75 328 ILE A CA 1
ATOM 2519 C C . ILE A 1 328 ? 2.604 2.623 17.672 1 98.75 328 ILE A C 1
ATOM 2521 O O . ILE A 1 328 ? 3.314 1.625 17.531 1 98.75 328 ILE A O 1
ATOM 2525 N N . ARG A 1 329 ? 3.002 3.705 18.328 1 98.5 329 ARG A N 1
ATOM 2526 C CA . ARG A 1 329 ? 4.316 3.762 18.953 1 98.5 329 ARG A CA 1
ATOM 2527 C C . ARG A 1 329 ? 4.457 2.676 20.016 1 98.5 329 ARG A C 1
ATOM 2529 O O . ARG A 1 329 ? 5.516 2.051 20.141 1 98.5 329 ARG A O 1
ATOM 2536 N N . ARG A 1 330 ? 3.424 2.531 20.812 1 98.25 330 ARG A N 1
ATOM 2537 C CA . ARG A 1 330 ? 3.451 1.484 21.828 1 98.25 330 ARG A CA 1
ATOM 2538 C C . ARG A 1 330 ? 3.746 0.123 21.203 1 98.25 330 ARG A C 1
ATOM 2540 O O . ARG A 1 330 ? 4.57 -0.634 21.719 1 98.25 330 ARG A O 1
ATOM 2547 N N . GLN A 1 331 ? 3.1 -0.203 20.094 1 98.12 331 GLN A N 1
ATOM 2548 C CA . GLN A 1 331 ? 3.258 -1.497 19.438 1 98.12 331 GLN A CA 1
ATOM 2549 C C . GLN A 1 331 ? 4.664 -1.656 18.875 1 98.12 331 GLN A C 1
ATOM 2551 O O . GLN A 1 331 ? 5.23 -2.75 18.906 1 98.12 331 GLN A O 1
ATOM 2556 N N . ILE A 1 332 ? 5.172 -0.627 18.344 1 97.31 332 ILE A N 1
ATOM 2557 C CA . ILE A 1 332 ? 6.48 -0.672 17.688 1 97.31 332 ILE A CA 1
ATOM 2558 C C . ILE A 1 332 ? 7.578 -0.649 18.75 1 97.31 332 ILE A C 1
ATOM 2560 O O . ILE A 1 332 ? 8.719 -1.033 18.484 1 97.31 332 ILE A O 1
ATOM 2564 N N . GLY A 1 333 ? 7.316 -0.093 19.938 1 97.19 333 GLY A N 1
ATOM 2565 C CA . GLY A 1 333 ? 8.266 0.003 21.031 1 97.19 333 GLY A CA 1
ATOM 2566 C C . GLY A 1 333 ? 9.016 1.321 21.062 1 97.19 333 GLY A C 1
ATOM 2567 O O . GLY A 1 333 ? 10.227 1.351 21.312 1 97.19 333 GLY A O 1
ATOM 2568 N N . VAL A 1 334 ? 8.312 2.416 20.719 1 97.56 334 VAL A N 1
ATOM 2569 C CA . VAL A 1 334 ? 8.914 3.746 20.719 1 97.56 334 VAL A CA 1
ATOM 2570 C C . VAL A 1 334 ? 8.352 4.559 21.891 1 97.56 334 VAL A C 1
ATOM 2572 O O . VAL A 1 334 ? 7.133 4.648 22.062 1 97.56 334 VAL A O 1
ATOM 2575 N N . THR A 1 335 ? 9.219 5.191 22.625 1 96.25 335 THR A N 1
ATOM 2576 C CA . THR A 1 335 ? 8.812 6.047 23.734 1 96.25 335 THR A CA 1
ATOM 2577 C C . THR A 1 335 ? 9.641 7.324 23.766 1 96.25 335 THR A C 1
ATOM 2579 O O . THR A 1 335 ? 10.758 7.355 23.25 1 96.25 335 THR A O 1
ATOM 2582 N N . TYR A 1 336 ? 9.039 8.367 24.281 1 96.38 336 TYR A N 1
ATOM 2583 C CA . TYR A 1 336 ? 9.719 9.625 24.578 1 96.38 336 TYR A CA 1
ATOM 2584 C C . TYR A 1 336 ? 9.734 9.906 26.078 1 96.38 336 TYR A C 1
ATOM 2586 O O . TYR A 1 336 ? 8.977 9.297 26.828 1 96.38 336 TYR A O 1
ATOM 2594 N N . LYS A 1 337 ? 10.586 10.82 26.484 1 95 337 LYS A N 1
ATOM 2595 C CA . LYS A 1 337 ? 10.633 11.211 27.891 1 95 337 LYS A CA 1
ATOM 2596 C C . LYS A 1 337 ? 9.305 11.805 28.344 1 95 337 LYS A C 1
ATOM 2598 O O . LYS A 1 337 ? 8.898 11.633 29.5 1 95 337 LYS A O 1
ATOM 2603 N N . GLU A 1 338 ? 8.641 12.414 27.453 1 93.88 338 GLU A N 1
ATOM 2604 C CA . GLU A 1 338 ? 7.383 13.102 27.734 1 93.88 338 GLU A CA 1
ATOM 2605 C C . GLU A 1 338 ? 6.266 12.102 28.016 1 93.88 338 GLU A C 1
ATOM 2607 O O . GLU A 1 338 ? 5.195 12.477 28.5 1 93.88 338 GLU A O 1
ATOM 2612 N N . ASP A 1 339 ? 6.539 10.852 27.703 1 93.88 339 ASP A N 1
ATOM 2613 C CA . ASP A 1 339 ? 5.512 9.836 27.922 1 93.88 339 ASP A CA 1
ATOM 2614 C C . ASP A 1 339 ? 5.379 9.492 29.406 1 93.88 339 ASP A C 1
ATOM 2616 O O . ASP A 1 339 ? 4.391 8.891 29.812 1 93.88 339 ASP A O 1
ATOM 2620 N N . ASN A 1 340 ? 6.348 9.773 30.188 1 88.19 340 ASN A N 1
ATOM 2621 C CA . ASN A 1 340 ? 6.359 9.492 31.609 1 88.19 340 ASN A CA 1
ATOM 2622 C C . ASN A 1 340 ? 5.605 10.555 32.406 1 88.19 340 ASN A C 1
ATOM 2624 O O . ASN A 1 340 ? 5.625 11.734 32.031 1 88.19 340 ASN A O 1
ATOM 2628 N N . MET B 1 1 ? 13.57 -38.188 -23.109 1 54.59 1 MET B N 1
ATOM 2629 C CA . MET B 1 1 ? 12.859 -37.594 -24.234 1 54.59 1 MET B CA 1
ATOM 2630 C C . MET B 1 1 ? 13.812 -36.812 -25.109 1 54.59 1 MET B C 1
ATOM 2632 O O . MET B 1 1 ? 14.711 -36.125 -24.609 1 54.59 1 MET B O 1
ATOM 2636 N N . SER B 1 2 ? 13.664 -37.062 -26.406 1 62.53 2 SER B N 1
ATOM 2637 C CA . SER B 1 2 ? 14.531 -36.344 -27.312 1 62.53 2 SER B CA 1
ATOM 2638 C C . SER B 1 2 ? 14 -34.906 -27.547 1 62.53 2 SER B C 1
ATOM 2640 O O . SER B 1 2 ? 12.797 -34.688 -27.438 1 62.53 2 SER B O 1
ATOM 2642 N N . SER B 1 3 ? 14.891 -33.875 -27.672 1 71.69 3 SER B N 1
ATOM 2643 C CA . SER B 1 3 ? 14.539 -32.469 -27.922 1 71.69 3 SER B CA 1
ATOM 2644 C C . SER B 1 3 ? 13.617 -32.344 -29.141 1 71.69 3 SER B C 1
ATOM 2646 O O . SER B 1 3 ? 12.945 -31.312 -29.297 1 71.69 3 SER B O 1
ATOM 2648 N N . SER B 1 4 ? 13.367 -33.469 -29.703 1 73.56 4 SER B N 1
ATOM 2649 C CA . SER B 1 4 ? 12.609 -33.375 -30.938 1 73.56 4 SER B CA 1
ATOM 2650 C C . SER B 1 4 ? 11.164 -33.812 -30.734 1 73.56 4 SER B C 1
ATOM 2652 O O . SER B 1 4 ? 10.328 -33.625 -31.625 1 73.56 4 SER B O 1
ATOM 2654 N N . GLU B 1 5 ? 10.891 -34.219 -29.547 1 87.31 5 GLU B N 1
ATOM 2655 C CA . GLU B 1 5 ? 9.531 -34.719 -29.328 1 87.31 5 GLU B CA 1
ATOM 2656 C C . GLU B 1 5 ? 8.727 -33.719 -28.484 1 87.31 5 GLU B C 1
ATOM 2658 O O . GLU B 1 5 ? 9.281 -33.062 -27.594 1 87.31 5 GLU B O 1
ATOM 2663 N N . ALA B 1 6 ? 7.484 -33.719 -28.797 1 94.94 6 ALA B N 1
ATOM 2664 C CA . ALA B 1 6 ? 6.586 -32.844 -28.047 1 94.94 6 ALA B CA 1
ATOM 2665 C C . ALA B 1 6 ? 6.355 -33.406 -26.641 1 94.94 6 ALA B C 1
ATOM 2667 O O . ALA B 1 6 ? 6.211 -34.594 -26.453 1 94.94 6 ALA B O 1
ATOM 2668 N N . LEU B 1 7 ? 6.496 -32.5 -25.688 1 98 7 LEU B N 1
ATOM 2669 C CA . LEU B 1 7 ? 6.055 -32.875 -24.344 1 98 7 LEU B CA 1
ATOM 2670 C C . LEU B 1 7 ? 4.547 -33.094 -24.312 1 98 7 LEU B C 1
ATOM 2672 O O . LEU B 1 7 ? 3.773 -32.25 -24.75 1 98 7 LEU B O 1
ATOM 2676 N N . ARG B 1 8 ? 4.109 -34.281 -23.875 1 98.19 8 ARG B N 1
ATOM 2677 C CA . ARG B 1 8 ? 2.707 -34.688 -23.922 1 98.19 8 ARG B CA 1
ATOM 2678 C C . ARG B 1 8 ? 2.018 -34.438 -22.594 1 98.19 8 ARG B C 1
ATOM 2680 O O . ARG B 1 8 ? 2.336 -35.094 -21.594 1 98.19 8 ARG B O 1
ATOM 2687 N N . TRP B 1 9 ? 1.062 -33.531 -22.641 1 98.75 9 TRP B N 1
ATOM 2688 C CA . TRP B 1 9 ? 0.411 -33.031 -21.438 1 98.75 9 TRP B CA 1
ATOM 2689 C C . TRP B 1 9 ? -0.914 -33.75 -21.188 1 98.75 9 TRP B C 1
ATOM 2691 O O . TRP B 1 9 ? -1.669 -34 -22.141 1 98.75 9 TRP B O 1
ATOM 2701 N N . GLY B 1 10 ? -1.211 -34.094 -19.969 1 98.81 10 GLY B N 1
ATOM 2702 C CA . GLY B 1 10 ? -2.549 -34.375 -19.453 1 98.81 10 GLY B CA 1
ATOM 2703 C C . GLY B 1 10 ? -3.088 -33.25 -18.578 1 98.81 10 GLY B C 1
ATOM 2704 O O . GLY B 1 10 ? -2.355 -32.688 -17.766 1 98.81 10 GLY B O 1
ATOM 2705 N N . ILE B 1 11 ? -4.355 -32.938 -18.766 1 98.88 11 ILE B N 1
ATOM 2706 C CA . ILE B 1 11 ? -4.98 -31.875 -17.969 1 98.88 11 ILE B CA 1
ATOM 2707 C C . ILE B 1 11 ? -5.926 -32.5 -16.938 1 98.88 11 ILE B C 1
ATOM 2709 O O . ILE B 1 11 ? -6.828 -33.281 -17.312 1 98.88 11 ILE B O 1
ATOM 2713 N N . LEU B 1 12 ? -5.672 -32.25 -15.664 1 98.75 12 LEU B N 1
ATOM 2714 C CA . LEU B 1 12 ? -6.602 -32.625 -14.609 1 98.75 12 LEU B CA 1
ATOM 2715 C C . LEU B 1 12 ? -7.5 -31.453 -14.227 1 98.75 12 LEU B C 1
ATOM 2717 O O . LEU B 1 12 ? -7.066 -30.531 -13.539 1 98.75 12 LEU B O 1
ATOM 2721 N N . GLY B 1 13 ? -8.719 -31.562 -14.57 1 97.88 13 GLY B N 1
ATOM 2722 C CA . GLY B 1 13 ? -9.68 -30.484 -14.406 1 97.88 13 GLY B CA 1
ATOM 2723 C C . GLY B 1 13 ? -10.078 -29.828 -15.719 1 97.88 13 GLY B C 1
ATOM 2724 O O . GLY B 1 13 ? -9.25 -29.703 -16.625 1 97.88 13 GLY B O 1
ATOM 2725 N N . ALA B 1 14 ? -11.281 -29.406 -15.852 1 97.25 14 ALA B N 1
ATOM 2726 C CA . ALA B 1 14 ? -11.797 -28.812 -17.078 1 97.25 14 ALA B CA 1
ATOM 2727 C C . ALA B 1 14 ? -12.445 -27.453 -16.781 1 97.25 14 ALA B C 1
ATOM 2729 O O . ALA B 1 14 ? -13.5 -27.125 -17.344 1 97.25 14 ALA B O 1
ATOM 2730 N N . GLY B 1 15 ? -11.82 -26.734 -15.859 1 95.25 15 GLY B N 1
ATOM 2731 C CA . GLY B 1 15 ? -12.359 -25.438 -15.484 1 95.25 15 GLY B CA 1
ATOM 2732 C C . GLY B 1 15 ? -11.797 -24.297 -16.312 1 95.25 15 GLY B C 1
ATOM 2733 O O . GLY B 1 15 ? -11.188 -24.531 -17.359 1 95.25 15 GLY B O 1
ATOM 2734 N N . LYS B 1 16 ? -12.062 -23.062 -15.898 1 96.75 16 LYS B N 1
ATOM 2735 C CA . LYS B 1 16 ? -11.719 -21.844 -16.609 1 96.75 16 LYS B CA 1
ATOM 2736 C C . LYS B 1 16 ? -10.211 -21.734 -16.828 1 96.75 16 LYS B C 1
ATOM 2738 O O . LYS B 1 16 ? -9.758 -21.344 -17.891 1 96.75 16 LYS B O 1
ATOM 2743 N N . ILE B 1 17 ? -9.461 -22.109 -15.789 1 97.88 17 ILE B N 1
ATOM 2744 C CA . ILE B 1 17 ? -8.016 -21.953 -15.891 1 97.88 17 ILE B CA 1
ATOM 2745 C C . ILE B 1 17 ? -7.441 -23.016 -16.828 1 97.88 17 ILE B C 1
ATOM 2747 O O . ILE B 1 17 ? -6.453 -22.766 -17.531 1 97.88 17 ILE B O 1
ATOM 2751 N N . ALA B 1 18 ? -8.008 -24.203 -16.828 1 98.44 18 ALA B N 1
ATOM 2752 C CA . ALA B 1 18 ? -7.609 -25.25 -17.766 1 98.44 18 ALA B CA 1
ATOM 2753 C C . ALA B 1 18 ? -7.789 -24.766 -19.203 1 98.44 18 ALA B C 1
ATOM 2755 O O . ALA B 1 18 ? -6.914 -24.984 -20.047 1 98.44 18 ALA B O 1
ATOM 2756 N N . ASN B 1 19 ? -8.953 -24.141 -19.453 1 98.5 19 ASN B N 1
ATOM 2757 C CA . ASN B 1 19 ? -9.195 -23.547 -20.766 1 98.5 19 ASN B CA 1
ATOM 2758 C C . ASN B 1 19 ? -8.078 -22.594 -21.156 1 98.5 19 ASN B C 1
ATOM 2760 O O . ASN B 1 19 ? -7.527 -22.688 -22.266 1 98.5 19 ASN B O 1
ATOM 2764 N N . ASP B 1 20 ? -7.73 -21.703 -20.281 1 98.81 20 ASP B N 1
ATOM 2765 C CA . ASP B 1 20 ? -6.723 -20.688 -20.562 1 98.81 20 ASP B CA 1
ATOM 2766 C C . ASP B 1 20 ? -5.344 -21.312 -20.75 1 98.81 20 ASP B C 1
ATOM 2768 O O . ASP B 1 20 ? -4.551 -20.859 -21.578 1 98.81 20 ASP B O 1
ATOM 2772 N N . PHE B 1 21 ? -5.09 -22.344 -19.969 1 98.75 21 PHE B N 1
ATOM 2773 C CA . PHE B 1 21 ? -3.822 -23.047 -20.062 1 98.75 21 PHE B CA 1
ATOM 2774 C C . PHE B 1 21 ? -3.646 -23.656 -21.453 1 98.75 21 PHE B C 1
ATOM 2776 O O . PHE B 1 21 ? -2.584 -23.516 -22.062 1 98.75 21 PHE B O 1
ATOM 2783 N N . ILE B 1 22 ? -4.652 -24.281 -21.938 1 98.62 22 ILE B N 1
ATOM 2784 C CA . ILE B 1 22 ? -4.594 -24.922 -23.25 1 98.62 22 ILE B CA 1
ATOM 2785 C C . ILE B 1 22 ? -4.391 -23.859 -24.328 1 98.62 22 ILE B C 1
ATOM 2787 O O . ILE B 1 22 ? -3.574 -24.047 -25.234 1 98.62 22 ILE B O 1
ATOM 2791 N N . ILE B 1 23 ? -5.09 -22.766 -24.203 1 98.62 23 ILE B N 1
ATOM 2792 C CA . ILE B 1 23 ? -4.949 -21.688 -25.172 1 98.62 23 ILE B CA 1
ATOM 2793 C C . ILE B 1 23 ? -3.518 -21.156 -25.141 1 98.62 23 ILE B C 1
ATOM 2795 O O . ILE B 1 23 ? -2.906 -20.938 -26.203 1 98.62 23 ILE B O 1
ATOM 2799 N N . ALA B 1 24 ? -2.951 -20.953 -23.969 1 98.75 24 ALA B N 1
ATOM 2800 C CA . ALA B 1 24 ? -1.573 -20.484 -23.828 1 98.75 24 ALA B CA 1
ATOM 2801 C C . ALA B 1 24 ? -0.591 -21.484 -24.422 1 98.75 24 ALA B C 1
ATOM 2803 O O . ALA B 1 24 ? 0.34 -21.109 -25.141 1 98.75 24 ALA B O 1
ATOM 2804 N N . LEU B 1 25 ? -0.808 -22.781 -24.141 1 98.56 25 LEU B N 1
ATOM 2805 C CA . LEU B 1 25 ? 0.045 -23.844 -24.641 1 98.56 25 LEU B CA 1
ATOM 2806 C C . LEU B 1 25 ? 0.056 -23.859 -26.172 1 98.56 25 LEU B C 1
ATOM 2808 O O . LEU B 1 25 ? 1.111 -24.016 -26.781 1 98.56 25 LEU B O 1
ATOM 2812 N N . LYS B 1 26 ? -1.012 -23.531 -26.75 1 97.38 26 LYS B N 1
ATOM 2813 C CA . LYS B 1 26 ? -1.164 -23.625 -28.203 1 97.38 26 LYS B CA 1
ATOM 2814 C C . LYS B 1 26 ? -0.535 -22.406 -28.891 1 97.38 26 LYS B C 1
ATOM 2816 O O . LYS B 1 26 ? -0.461 -22.359 -30.125 1 97.38 26 LYS B O 1
ATOM 2821 N N . THR B 1 27 ? -0.155 -21.422 -28.125 1 97.75 27 THR B N 1
ATOM 2822 C CA . THR B 1 27 ? 0.652 -20.359 -28.703 1 97.75 27 THR B CA 1
ATOM 2823 C C . THR B 1 27 ? 2.08 -20.828 -28.953 1 97.75 27 THR B C 1
ATOM 2825 O O . THR B 1 27 ? 2.852 -20.156 -29.641 1 97.75 27 THR B O 1
ATOM 2828 N N . LEU B 1 28 ? 2.498 -22 -28.406 1 97.75 28 LEU B N 1
ATOM 2829 C CA . LEU B 1 28 ? 3.812 -22.609 -28.594 1 97.75 28 LEU B CA 1
ATOM 2830 C C . LEU B 1 28 ? 3.805 -23.594 -29.75 1 97.75 28 LEU B C 1
ATOM 2832 O O . LEU B 1 28 ? 2.742 -24.062 -30.156 1 97.75 28 LEU B O 1
ATOM 2836 N N . PRO B 1 29 ? 4.977 -23.906 -30.312 1 95.81 29 PRO B N 1
ATOM 2837 C CA . PRO B 1 29 ? 5.008 -24.859 -31.438 1 95.81 29 PRO B CA 1
ATOM 2838 C C . PRO B 1 29 ? 4.422 -26.219 -31.062 1 95.81 29 PRO B C 1
ATOM 2840 O O . PRO B 1 29 ? 4.738 -26.766 -30.016 1 95.81 29 PRO B O 1
ATOM 2843 N N . ALA B 1 30 ? 3.621 -26.766 -31.953 1 94.06 30 ALA B N 1
ATOM 2844 C CA . ALA B 1 30 ? 2.961 -28.047 -31.734 1 94.06 30 ALA B CA 1
ATOM 2845 C C . ALA B 1 30 ? 3.98 -29.188 -31.609 1 94.06 30 ALA B C 1
ATOM 2847 O O . ALA B 1 30 ? 3.707 -30.203 -30.969 1 94.06 30 ALA B O 1
ATOM 2848 N N . GLU B 1 31 ? 5.172 -28.984 -32.156 1 95.88 31 GLU B N 1
ATOM 2849 C CA . GLU B 1 31 ? 6.238 -29.984 -32.094 1 95.88 31 GLU B CA 1
ATOM 2850 C C . GLU B 1 31 ? 6.883 -30.016 -30.719 1 95.88 31 GLU B C 1
ATOM 2852 O O . GLU B 1 31 ? 7.621 -30.953 -30.391 1 95.88 31 GLU B O 1
ATOM 2857 N N . GLU B 1 32 ? 6.504 -29 -29.922 1 97.38 32 GLU B N 1
ATOM 2858 C CA . GLU B 1 32 ? 7.137 -28.922 -28.609 1 97.38 32 GLU B CA 1
ATOM 2859 C C . GLU B 1 32 ? 6.168 -29.312 -27.5 1 97.38 32 GLU B C 1
ATOM 2861 O O . GLU B 1 32 ? 6.582 -29.844 -26.469 1 97.38 32 GLU B O 1
ATOM 2866 N N . HIS B 1 33 ? 4.949 -29.016 -27.703 1 97.81 33 HIS B N 1
ATOM 2867 C CA . HIS B 1 33 ? 3.936 -29.266 -26.688 1 97.81 33 HIS B CA 1
ATOM 2868 C C . HIS B 1 33 ? 2.656 -29.812 -27.312 1 97.81 33 HIS B C 1
ATOM 2870 O O . HIS B 1 33 ? 2.223 -29.328 -28.359 1 97.81 33 HIS B O 1
ATOM 2876 N N . HIS B 1 34 ? 2.086 -30.766 -26.656 1 96.5 34 HIS B N 1
ATOM 2877 C CA . HIS B 1 34 ? 0.836 -31.359 -27.125 1 96.5 34 HIS B CA 1
ATOM 2878 C C . HIS B 1 34 ? -0.025 -31.828 -25.969 1 96.5 34 HIS B C 1
ATOM 2880 O O . HIS B 1 34 ? 0.449 -32.562 -25.094 1 96.5 34 HIS B O 1
ATOM 2886 N N . VAL B 1 35 ? -1.312 -31.344 -25.953 1 98.25 35 VAL B N 1
ATOM 2887 C CA . VAL B 1 35 ? -2.254 -31.875 -24.969 1 98.25 35 VAL B CA 1
ATOM 2888 C C . VAL B 1 35 ? -2.879 -33.156 -25.5 1 98.25 35 VAL B C 1
ATOM 2890 O O . VAL B 1 35 ? -3.582 -33.156 -26.5 1 98.25 35 VAL B O 1
ATOM 2893 N N . VAL B 1 36 ? -2.732 -34.25 -24.766 1 97.31 36 VAL B N 1
ATOM 2894 C CA . VAL B 1 36 ? -3.166 -35.531 -25.312 1 97.31 36 VAL B CA 1
ATOM 2895 C C . VAL B 1 36 ? -4.445 -35.969 -24.625 1 97.31 36 VAL B C 1
ATOM 2897 O O . VAL B 1 36 ? -5.238 -36.719 -25.203 1 97.31 36 VAL B O 1
ATOM 2900 N N . ALA B 1 37 ? -4.637 -35.5 -23.359 1 98.38 37 ALA B N 1
ATOM 2901 C CA . ALA B 1 37 ? -5.805 -35.969 -22.625 1 98.38 37 ALA B CA 1
ATOM 2902 C C . ALA B 1 37 ? -6.277 -34.938 -21.625 1 98.38 37 ALA B C 1
ATOM 2904 O O . ALA B 1 37 ? -5.469 -34.188 -21.078 1 98.38 37 ALA B O 1
ATOM 2905 N N . ILE B 1 38 ? -7.586 -34.875 -21.438 1 98.75 38 ILE B N 1
ATOM 2906 C CA . ILE B 1 38 ? -8.219 -34.031 -20.422 1 98.75 38 ILE B CA 1
ATOM 2907 C C . ILE B 1 38 ? -9.109 -34.906 -19.531 1 98.75 38 ILE B C 1
ATOM 2909 O O . ILE B 1 38 ? -9.875 -35.75 -20.047 1 98.75 38 ILE B O 1
ATOM 2913 N N . GLY B 1 39 ? -8.953 -34.781 -18.266 1 98.44 39 GLY B N 1
ATOM 2914 C CA . GLY B 1 39 ? -9.828 -35.469 -17.297 1 98.44 39 GLY B CA 1
ATOM 2915 C C . GLY B 1 39 ? -10.578 -34.5 -16.406 1 98.44 39 GLY B C 1
ATOM 2916 O O . GLY B 1 39 ? -10.031 -33.469 -16.016 1 98.44 39 GLY B O 1
ATOM 2917 N N . ALA B 1 40 ? -11.82 -34.812 -16.062 1 96.88 40 ALA B N 1
ATOM 2918 C CA . ALA B 1 40 ? -12.641 -34.031 -15.141 1 96.88 40 ALA B CA 1
ATOM 2919 C C . ALA B 1 40 ? -13.461 -34.938 -14.227 1 96.88 40 ALA B C 1
ATOM 2921 O O . ALA B 1 40 ? -13.328 -36.156 -14.258 1 96.88 40 ALA B O 1
ATOM 2922 N N . SER B 1 41 ? -14.172 -34.188 -13.312 1 90.56 41 SER B N 1
ATOM 2923 C CA . SER B 1 41 ? -15.031 -34.906 -12.383 1 90.56 41 SER B CA 1
ATOM 2924 C C . SER B 1 41 ? -16.156 -35.656 -13.117 1 90.56 41 SER B C 1
ATOM 2926 O O . SER B 1 41 ? -16.703 -36.625 -12.602 1 90.56 41 SER B O 1
ATOM 2928 N N . SER B 1 42 ? -16.469 -35.156 -14.344 1 90.75 42 SER B N 1
ATOM 2929 C CA . SER B 1 42 ? -17.406 -35.844 -15.211 1 90.75 42 SER B CA 1
ATOM 2930 C C . SER B 1 42 ? -16.906 -35.906 -16.656 1 90.75 42 SER B C 1
ATOM 2932 O O . SER B 1 42 ? -16.219 -34.969 -17.094 1 90.75 42 SER B O 1
ATOM 2934 N N . CYS B 1 43 ? -17.281 -36.906 -17.297 1 93.25 43 CYS B N 1
ATOM 2935 C CA . CYS B 1 43 ? -16.844 -37.125 -18.672 1 93.25 43 CYS B CA 1
ATOM 2936 C C . CYS B 1 43 ? -17.375 -36 -19.578 1 93.25 43 CYS B C 1
ATOM 2938 O O . CYS B 1 43 ? -16.688 -35.562 -20.5 1 93.25 43 CYS B O 1
ATOM 2940 N N . ASP B 1 44 ? -18.531 -35.562 -19.25 1 95.75 44 ASP B N 1
ATOM 2941 C CA . ASP B 1 44 ? -19.141 -34.5 -20.062 1 95.75 44 ASP B CA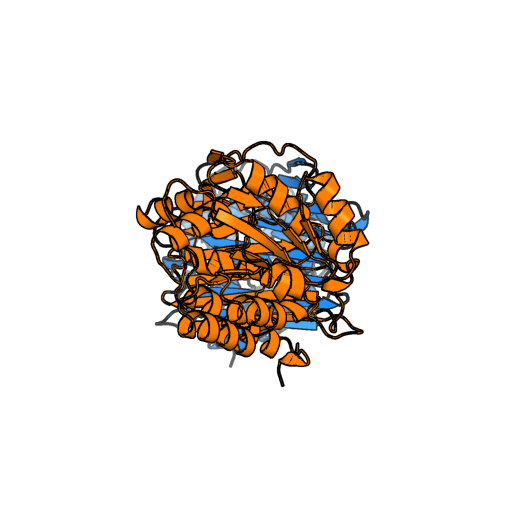 1
ATOM 2942 C C . ASP B 1 44 ? -18.312 -33.219 -20.047 1 95.75 44 ASP B C 1
ATOM 2944 O O . ASP B 1 44 ? -18.125 -32.594 -21.078 1 95.75 44 ASP B O 1
ATOM 2948 N N . LYS B 1 45 ? -17.859 -32.875 -18.844 1 95.06 45 LYS B N 1
ATOM 2949 C CA . LYS B 1 45 ? -17.016 -31.688 -18.719 1 95.06 45 LYS B CA 1
ATOM 2950 C C . LYS B 1 45 ? -15.719 -31.844 -19.5 1 95.06 45 LYS B C 1
ATOM 2952 O O . LYS B 1 45 ? -15.297 -30.922 -20.203 1 95.06 45 LYS B O 1
ATOM 2957 N N . ALA B 1 46 ? -15.125 -32.969 -19.375 1 97.69 46 ALA B N 1
ATOM 2958 C CA . ALA B 1 46 ? -13.883 -33.25 -20.094 1 97.69 46 ALA B CA 1
ATOM 2959 C C . ALA B 1 46 ? -14.109 -33.219 -21.594 1 97.69 46 ALA B C 1
ATOM 2961 O O . ALA B 1 46 ? -13.32 -32.625 -22.344 1 97.69 46 ALA B O 1
ATOM 2962 N N . GLN B 1 47 ? -15.164 -33.844 -22.016 1 97.81 47 GLN B N 1
ATOM 2963 C CA . GLN B 1 47 ? -15.484 -33.906 -23.438 1 97.81 47 GLN B CA 1
ATOM 2964 C C . GLN B 1 47 ? -15.719 -32.531 -24.031 1 97.81 47 GLN B C 1
ATOM 2966 O O . GLN B 1 47 ? -15.289 -32.219 -25.141 1 97.81 47 GLN B O 1
ATOM 2971 N N . SER B 1 48 ? -16.438 -31.734 -23.344 1 97.31 48 SER B N 1
ATOM 2972 C CA . SER B 1 48 ? -16.719 -30.375 -23.797 1 97.31 48 SER B CA 1
ATOM 2973 C C . SER B 1 48 ? -15.43 -29.609 -24.047 1 97.31 48 SER B C 1
ATOM 2975 O O . SER B 1 48 ? -15.266 -28.969 -25.094 1 97.31 48 SER B O 1
ATOM 2977 N N . LEU B 1 49 ? -14.531 -29.672 -23.062 1 97.62 49 LEU B N 1
ATOM 2978 C CA . LEU B 1 49 ? -13.273 -28.953 -23.203 1 97.62 49 LEU B CA 1
ATOM 2979 C C . LEU B 1 49 ? -12.422 -29.578 -24.312 1 97.62 49 LEU B C 1
ATOM 2981 O O . LEU B 1 49 ? -11.75 -28.859 -25.062 1 97.62 49 LEU B O 1
ATOM 2985 N N . CYS B 1 50 ? -12.445 -30.906 -24.453 1 97.88 50 CYS B N 1
ATOM 2986 C CA . CYS B 1 50 ? -11.727 -31.594 -25.516 1 97.88 50 CYS B CA 1
ATOM 2987 C C . CYS B 1 50 ? -12.227 -31.141 -26.891 1 97.88 50 CYS B C 1
ATOM 2989 O O . CYS B 1 50 ? -11.43 -30.875 -27.781 1 97.88 50 CYS B O 1
ATOM 2991 N N . ARG B 1 51 ? -13.484 -31.078 -27 1 97.25 51 ARG B N 1
ATOM 2992 C CA . ARG B 1 51 ? -14.078 -30.641 -28.25 1 97.25 51 ARG B CA 1
ATOM 2993 C C . ARG B 1 51 ? -13.68 -29.203 -28.594 1 97.25 51 ARG B C 1
ATOM 2995 O O . ARG B 1 51 ? -13.344 -28.906 -29.734 1 97.25 51 ARG B O 1
ATOM 3002 N N . GLN B 1 52 ? -13.727 -28.438 -27.594 1 96.81 52 GLN B N 1
ATOM 3003 C CA . GLN B 1 52 ? -13.414 -27.016 -27.781 1 96.81 52 GLN B CA 1
ATOM 3004 C C . GLN B 1 52 ? -11.992 -26.828 -28.297 1 96.81 52 GLN B C 1
ATOM 3006 O O . GLN B 1 52 ? -11.727 -25.922 -29.078 1 96.81 52 GLN B O 1
ATOM 3011 N N . HIS B 1 53 ? -11.078 -27.719 -27.875 1 97.56 53 HIS B N 1
ATOM 3012 C CA . HIS B 1 53 ? -9.672 -27.438 -28.156 1 97.56 53 HIS B CA 1
ATOM 3013 C C . HIS B 1 53 ? -9.062 -28.5 -29.062 1 97.56 53 HIS B C 1
ATOM 3015 O O . HIS B 1 53 ? -7.867 -28.469 -29.359 1 97.56 53 HIS B O 1
ATOM 3021 N N . GLY B 1 54 ? -9.82 -29.406 -29.484 1 96.69 54 GLY B N 1
ATOM 3022 C CA . GLY B 1 54 ? -9.344 -30.453 -30.391 1 96.69 54 GLY B CA 1
ATOM 3023 C C . GLY B 1 54 ? -8.406 -31.438 -29.719 1 96.69 54 GLY B C 1
ATOM 3024 O O . GLY B 1 54 ? -7.379 -31.812 -30.281 1 96.69 54 GLY B O 1
ATOM 3025 N N . VAL B 1 55 ? -8.727 -31.797 -28.484 1 97.38 55 VAL B N 1
ATOM 3026 C CA . VAL B 1 55 ? -7.977 -32.812 -27.766 1 97.38 55 VAL B CA 1
ATOM 3027 C C . VAL B 1 55 ? -8.656 -34.188 -27.953 1 97.38 55 VAL B C 1
ATOM 3029 O O . VAL B 1 55 ? -9.883 -34.281 -27.875 1 97.38 55 VAL B O 1
ATOM 3032 N N . LYS B 1 56 ? -7.934 -35.156 -28.156 1 93.81 56 LYS B N 1
ATOM 3033 C CA . LYS B 1 56 ? -8.469 -36.438 -28.625 1 93.81 56 LYS B CA 1
ATOM 3034 C C . LYS B 1 56 ? -9.094 -37.25 -27.484 1 93.81 56 LYS B C 1
ATOM 3036 O O . LYS B 1 56 ? -10.148 -37.844 -27.656 1 93.81 56 LYS B O 1
ATOM 3041 N N . LYS B 1 57 ? -8.453 -37.25 -26.328 1 97.88 57 LYS B N 1
ATOM 3042 C CA . LYS B 1 57 ? -8.883 -38.156 -25.266 1 97.88 57 LYS B CA 1
ATOM 3043 C C . LYS B 1 57 ? -9.547 -37.375 -24.125 1 97.88 57 LYS B C 1
ATOM 3045 O O . LYS B 1 57 ? -8.93 -36.5 -23.531 1 97.88 57 LYS B O 1
ATOM 3050 N N . ALA B 1 58 ? -10.766 -37.688 -23.891 1 98.12 58 ALA B N 1
ATOM 3051 C CA . ALA B 1 58 ? -11.516 -37.188 -22.75 1 98.12 58 ALA B CA 1
ATOM 3052 C C . ALA B 1 58 ? -11.797 -38.281 -21.734 1 98.12 58 ALA B C 1
ATOM 3054 O O . ALA B 1 58 ? -12.328 -39.344 -22.094 1 98.12 58 ALA B O 1
ATOM 3055 N N . TYR B 1 59 ? -11.43 -38.062 -20.516 1 97.88 59 TYR B N 1
ATOM 3056 C CA . TYR B 1 59 ? -11.641 -39.062 -19.469 1 97.88 59 TYR B CA 1
ATOM 3057 C C . TYR B 1 59 ? -12.57 -38.562 -18.375 1 97.88 59 TYR B C 1
ATOM 3059 O O . TYR B 1 59 ? -12.508 -37.375 -18.031 1 97.88 59 TYR B O 1
ATOM 3067 N N . GLY B 1 60 ? -13.359 -39.406 -17.828 1 96 60 GLY B N 1
ATOM 3068 C CA . GLY B 1 60 ? -14.281 -39.031 -16.766 1 96 60 GLY B CA 1
ATOM 3069 C C . GLY B 1 60 ? -13.672 -39.156 -15.391 1 96 60 GLY B C 1
ATOM 3070 O O . GLY B 1 60 ? -14.383 -39.062 -14.383 1 96 60 GLY B O 1
ATOM 3071 N N . SER B 1 61 ? -12.383 -39.438 -15.375 1 96.06 61 SER B N 1
ATOM 3072 C CA . SER B 1 61 ? -11.672 -39.5 -14.102 1 96.06 61 SER B CA 1
ATOM 3073 C C . SER B 1 61 ? -10.219 -39.031 -14.258 1 96.06 61 SER B C 1
ATOM 3075 O O . SER B 1 61 ? -9.648 -39.156 -15.344 1 96.06 61 SER B O 1
ATOM 3077 N N . TYR B 1 62 ? -9.688 -38.594 -13.148 1 98.12 62 TYR B N 1
ATOM 3078 C CA . TYR B 1 62 ? -8.289 -38.156 -13.148 1 98.12 62 TYR B CA 1
ATOM 3079 C C . TYR B 1 62 ? -7.348 -39.344 -13.211 1 98.12 62 TYR B C 1
ATOM 3081 O O . TYR B 1 62 ? -6.285 -39.281 -13.836 1 98.12 62 TYR B O 1
ATOM 3089 N N . LYS B 1 63 ? -7.75 -40.438 -12.641 1 97.81 63 LYS B N 1
ATOM 3090 C CA . LYS B 1 63 ? -6.949 -41.656 -12.664 1 97.81 63 LYS B CA 1
ATOM 3091 C C . LYS B 1 63 ? -6.719 -42.125 -14.094 1 97.81 63 LYS B C 1
ATOM 3093 O O . LYS B 1 63 ? -5.633 -42.594 -14.43 1 97.81 63 LYS B O 1
ATOM 3098 N N . GLU B 1 64 ? -7.758 -42 -14.914 1 98.12 64 GLU B N 1
ATOM 3099 C CA . GLU B 1 64 ? -7.621 -42.438 -16.297 1 98.12 64 GLU B CA 1
ATOM 3100 C C . GLU B 1 64 ? -6.582 -41.594 -17.031 1 98.12 64 GLU B C 1
ATOM 3102 O O . GLU B 1 64 ? -5.84 -42.094 -17.875 1 98.12 64 GLU B O 1
ATOM 3107 N N . VAL B 1 65 ? -6.523 -40.312 -16.734 1 98.56 65 VAL B N 1
ATOM 3108 C CA . VAL B 1 65 ? -5.551 -39.438 -17.375 1 98.56 65 VAL B CA 1
ATOM 3109 C C . VAL B 1 65 ? -4.137 -39.875 -17 1 98.56 65 VAL B C 1
ATOM 3111 O O . VAL B 1 65 ? -3.283 -40.031 -17.875 1 98.56 65 VAL B O 1
ATOM 3114 N N . VAL B 1 66 ? -3.881 -40.125 -15.695 1 98.5 66 VAL B N 1
ATOM 3115 C CA . VAL B 1 66 ? -2.52 -40.375 -15.242 1 98.5 66 VAL B CA 1
ATOM 3116 C C . VAL B 1 66 ? -2.123 -41.812 -15.578 1 98.5 66 VAL B C 1
ATOM 3118 O O . VAL B 1 66 ? -0.941 -42.156 -15.539 1 98.5 66 VAL B O 1
ATOM 3121 N N . SER B 1 67 ? -3.08 -42.656 -15.906 1 98.44 67 SER B N 1
ATOM 3122 C CA . SER B 1 67 ? -2.791 -44.031 -16.312 1 98.44 67 SER B CA 1
ATOM 3123 C C . SER B 1 67 ? -2.5 -44.125 -17.797 1 98.44 67 SER B C 1
ATOM 3125 O O . SER B 1 67 ? -2.062 -45.156 -18.297 1 98.44 67 SER B O 1
ATOM 3127 N N . ASP B 1 68 ? -2.85 -43.094 -18.531 1 98.31 68 ASP B N 1
ATOM 3128 C CA . ASP B 1 68 ? -2.58 -43.062 -19.953 1 98.31 68 ASP B CA 1
ATOM 3129 C C . ASP B 1 68 ? -1.079 -43.031 -20.234 1 98.31 68 ASP B C 1
ATOM 3131 O O . ASP B 1 68 ? -0.398 -42.062 -19.859 1 98.31 68 ASP B O 1
ATOM 3135 N N . PRO B 1 69 ? -0.561 -44 -20.953 1 97.62 69 PRO B N 1
ATOM 3136 C CA . PRO B 1 69 ? 0.886 -44.062 -21.188 1 97.62 69 PRO B CA 1
ATOM 3137 C C . PRO B 1 69 ? 1.394 -42.938 -22.078 1 97.62 69 PRO B C 1
ATOM 3139 O O . PRO B 1 69 ? 2.598 -42.688 -22.109 1 97.62 69 PRO B O 1
ATOM 3142 N N . GLU B 1 70 ? 0.508 -42.25 -22.75 1 97.38 70 GLU B N 1
ATOM 3143 C CA . GLU B 1 70 ? 0.922 -41.156 -23.625 1 97.38 70 GLU B CA 1
ATOM 3144 C C . GLU B 1 70 ? 1.1 -39.844 -22.844 1 97.38 70 GLU B C 1
ATOM 3146 O O . GLU B 1 70 ? 1.677 -38.906 -23.359 1 97.38 70 GLU B O 1
ATOM 3151 N N . VAL B 1 71 ? 0.634 -39.812 -21.641 1 98.31 71 VAL B N 1
ATOM 3152 C CA . VAL B 1 71 ? 0.775 -38.625 -20.812 1 98.31 71 VAL B CA 1
ATOM 3153 C C . VAL B 1 71 ? 2.121 -38.625 -20.094 1 98.31 71 VAL B C 1
ATOM 3155 O O . VAL B 1 71 ? 2.459 -39.625 -19.422 1 98.31 71 VAL B O 1
ATOM 3158 N N . GLN B 1 72 ? 2.879 -37.594 -20.203 1 98.38 72 GLN B N 1
ATOM 3159 C CA . GLN B 1 72 ? 4.188 -37.5 -19.562 1 98.38 72 GLN B CA 1
ATOM 3160 C C . GLN B 1 72 ? 4.16 -36.531 -18.375 1 98.38 72 GLN B C 1
ATOM 3162 O O . GLN B 1 72 ? 4.891 -36.719 -17.406 1 98.38 72 GLN B O 1
ATOM 3167 N N . VAL B 1 73 ? 3.432 -35.5 -18.516 1 98.81 73 VAL B N 1
ATOM 3168 C CA . VAL B 1 73 ? 3.316 -34.438 -17.531 1 98.81 73 VAL B CA 1
ATOM 3169 C C . VAL B 1 73 ? 1.854 -34.031 -17.375 1 98.81 73 VAL B C 1
ATOM 3171 O O . VAL B 1 73 ? 1.104 -34 -18.344 1 98.81 73 VAL B O 1
ATOM 3174 N N . VAL B 1 74 ? 1.44 -33.719 -16.141 1 98.88 74 VAL B N 1
ATOM 3175 C CA . VAL B 1 74 ? 0.055 -33.312 -15.953 1 98.88 74 VAL B CA 1
ATOM 3176 C C . VAL B 1 74 ? 0.013 -31.891 -15.406 1 98.88 74 VAL B C 1
ATOM 3178 O O . VAL B 1 74 ? 0.915 -31.469 -14.68 1 98.88 74 VAL B O 1
ATOM 3181 N N . TYR B 1 75 ? -0.942 -31.156 -15.797 1 98.88 75 TYR B N 1
ATOM 3182 C CA . TYR B 1 75 ? -1.342 -29.875 -15.219 1 98.88 75 TYR B CA 1
ATOM 3183 C C . TYR B 1 75 ? -2.543 -30.047 -14.297 1 98.88 75 TYR B C 1
ATOM 3185 O O . TYR B 1 75 ? -3.633 -30.406 -14.75 1 98.88 75 TYR B O 1
ATOM 3193 N N . VAL B 1 76 ? -2.332 -29.812 -13.008 1 98.88 76 VAL B N 1
ATOM 3194 C CA . VAL B 1 76 ? -3.4 -29.922 -12.016 1 98.88 76 VAL B CA 1
ATOM 3195 C C . VAL B 1 76 ? -4.094 -28.562 -11.859 1 98.88 76 VAL B C 1
ATOM 3197 O O . VAL B 1 76 ? -3.508 -27.609 -11.336 1 98.88 76 VAL B O 1
ATOM 3200 N N . SER B 1 77 ? -5.375 -28.484 -12.25 1 98.12 77 SER B N 1
ATOM 3201 C CA . SER B 1 77 ? -6.055 -27.203 -12.336 1 98.12 77 SER B CA 1
ATOM 3202 C C . SER B 1 77 ? -7.383 -27.234 -11.586 1 98.12 77 SER B C 1
ATOM 3204 O O . SER B 1 77 ? -8.312 -26.5 -11.93 1 98.12 77 SER B O 1
ATOM 3206 N N . THR B 1 78 ? -7.551 -28.109 -10.586 1 96.88 78 THR B N 1
ATOM 3207 C CA . THR B 1 78 ? -8.773 -28.234 -9.797 1 96.88 78 THR B CA 1
ATOM 3208 C C . THR B 1 78 ? -8.758 -27.281 -8.617 1 96.88 78 THR B C 1
ATOM 3210 O O . THR B 1 78 ? -7.969 -26.328 -8.578 1 96.88 78 THR B O 1
ATOM 3213 N N . ILE B 1 79 ? -9.727 -27.406 -7.723 1 95.06 79 ILE B N 1
ATOM 3214 C CA . ILE B 1 79 ? -9.805 -26.516 -6.57 1 95.06 79 ILE B CA 1
ATOM 3215 C C . ILE B 1 79 ? -8.719 -26.891 -5.562 1 95.06 79 ILE B C 1
ATOM 3217 O O . ILE B 1 79 ? -8.258 -28.031 -5.527 1 95.06 79 ILE B O 1
ATOM 3221 N N . HIS B 1 80 ? -8.383 -26.047 -4.633 1 96.06 80 HIS B N 1
ATOM 3222 C CA . HIS B 1 80 ? -7.203 -26.078 -3.771 1 96.06 80 HIS B CA 1
ATOM 3223 C C . HIS B 1 80 ? -7.156 -27.359 -2.955 1 96.06 80 HIS B C 1
ATOM 3225 O O . HIS B 1 80 ? -6.117 -28.016 -2.896 1 96.06 80 HIS B O 1
ATOM 3231 N N . PRO B 1 81 ? -8.258 -27.75 -2.381 1 97.06 81 PRO B N 1
ATOM 3232 C CA . PRO B 1 81 ? -8.188 -28.891 -1.461 1 97.06 81 PRO B CA 1
ATOM 3233 C C . PRO B 1 81 ? -7.867 -30.203 -2.17 1 97.06 81 PRO B C 1
ATOM 3235 O O . PRO B 1 81 ? -7.508 -31.188 -1.52 1 97.06 81 PRO B O 1
ATOM 3238 N N . THR B 1 82 ? -7.984 -30.203 -3.471 1 97.5 82 THR B N 1
ATOM 3239 C CA . THR B 1 82 ? -7.801 -31.453 -4.203 1 97.5 82 THR B CA 1
ATOM 3240 C C . THR B 1 82 ? -6.371 -31.578 -4.715 1 97.5 82 THR B C 1
ATOM 3242 O O . THR B 1 82 ? -5.957 -32.656 -5.176 1 97.5 82 THR B O 1
ATOM 3245 N N . HIS B 1 83 ? -5.594 -30.531 -4.613 1 98.69 83 HIS B N 1
ATOM 3246 C CA . HIS B 1 83 ? -4.285 -30.484 -5.25 1 98.69 83 HIS B CA 1
ATOM 3247 C C . HIS B 1 83 ? -3.365 -31.562 -4.715 1 98.69 83 HIS B C 1
ATOM 3249 O O . HIS B 1 83 ? -2.744 -32.312 -5.492 1 98.69 83 HIS B O 1
ATOM 3255 N N . LYS B 1 84 ? -3.334 -31.672 -3.439 1 98.75 84 LYS B N 1
ATOM 3256 C CA . LYS B 1 84 ? -2.408 -32.656 -2.861 1 98.75 84 LYS B CA 1
ATOM 3257 C C . LYS B 1 84 ? -2.68 -34.062 -3.398 1 98.75 84 LYS B C 1
ATOM 3259 O O . LYS B 1 84 ? -1.779 -34.688 -3.928 1 98.75 84 LYS B O 1
ATOM 3264 N N . GLU B 1 85 ? -3.896 -34.438 -3.266 1 98.62 85 GLU B N 1
ATOM 3265 C CA . GLU B 1 85 ? -4.273 -35.781 -3.664 1 98.62 85 GLU B CA 1
ATOM 3266 C C . GLU B 1 85 ? -3.99 -36.031 -5.145 1 98.62 85 GLU B C 1
ATOM 3268 O O . GLU B 1 85 ? -3.469 -37.094 -5.52 1 98.62 85 GLU B O 1
ATOM 3273 N N . LEU B 1 86 ? -4.305 -35.125 -5.945 1 98.81 86 LEU B N 1
ATOM 3274 C CA . LEU B 1 86 ? -4.129 -35.281 -7.383 1 98.81 86 LEU B CA 1
ATOM 3275 C C . LEU B 1 86 ? -2.652 -35.25 -7.758 1 98.81 86 LEU B C 1
ATOM 3277 O O . LEU B 1 86 ? -2.229 -35.969 -8.672 1 98.81 86 LEU B O 1
ATOM 3281 N N . CYS B 1 87 ? -1.895 -34.406 -7.117 1 98.94 87 CYS B N 1
ATOM 3282 C CA . CYS B 1 87 ? -0.454 -34.375 -7.348 1 98.94 87 CYS B CA 1
ATOM 3283 C C . CYS B 1 87 ? 0.164 -35.719 -6.98 1 98.94 87 CYS B C 1
ATOM 3285 O O . CYS B 1 87 ? 0.947 -36.281 -7.754 1 98.94 87 CYS B O 1
ATOM 3287 N N . LEU B 1 88 ? -0.205 -36.219 -5.832 1 98.88 88 LEU B N 1
ATOM 3288 C CA . LEU B 1 88 ? 0.329 -37.5 -5.398 1 98.88 88 LEU B CA 1
ATOM 3289 C C . LEU B 1 88 ? -0.09 -38.625 -6.352 1 98.88 88 LEU B C 1
ATOM 3291 O O . LEU B 1 88 ? 0.717 -39.5 -6.688 1 98.88 88 LEU B O 1
ATOM 3295 N N . LEU B 1 89 ? -1.332 -38.625 -6.742 1 98.81 89 LEU B N 1
ATOM 3296 C CA . LEU B 1 89 ? -1.832 -39.594 -7.707 1 98.81 89 LEU B CA 1
ATOM 3297 C C . LEU B 1 89 ? -0.984 -39.562 -8.977 1 98.81 89 LEU B C 1
ATOM 3299 O O . LEU B 1 89 ? -0.589 -40.625 -9.469 1 98.81 89 LEU B O 1
ATOM 3303 N N . ALA B 1 90 ? -0.732 -38.406 -9.523 1 98.88 90 ALA B N 1
ATOM 3304 C CA . ALA B 1 90 ? 0.057 -38.25 -10.742 1 98.88 90 ALA B CA 1
ATOM 3305 C C . ALA B 1 90 ? 1.481 -38.781 -10.539 1 98.88 90 ALA B C 1
ATOM 3307 O O . ALA B 1 90 ? 2.008 -39.5 -11.375 1 98.88 90 ALA B O 1
ATOM 3308 N N . LEU B 1 91 ? 2.102 -38.406 -9.445 1 98.88 91 LEU B N 1
ATOM 3309 C CA . LEU B 1 91 ? 3.473 -38.812 -9.148 1 98.88 91 LEU B CA 1
ATOM 3310 C C . LEU B 1 91 ? 3.574 -40.312 -8.977 1 98.88 91 LEU B C 1
ATOM 3312 O O . LEU B 1 91 ? 4.531 -40.938 -9.445 1 98.88 91 LEU B O 1
ATOM 3316 N N . GLU B 1 92 ? 2.605 -40.844 -8.336 1 98.56 92 GLU B N 1
ATOM 3317 C CA . GLU B 1 92 ? 2.588 -42.281 -8.125 1 98.56 92 GLU B CA 1
ATOM 3318 C C . GLU B 1 92 ? 2.508 -43.031 -9.445 1 98.56 92 GLU B C 1
ATOM 3320 O O . GLU B 1 92 ? 2.973 -44.188 -9.547 1 98.56 92 GLU B O 1
ATOM 3325 N N . HIS B 1 93 ? 1.982 -42.438 -10.438 1 98.69 93 HIS B N 1
ATOM 3326 C CA . HIS B 1 93 ? 1.857 -43.062 -11.758 1 98.69 93 HIS B CA 1
ATOM 3327 C C . HIS B 1 93 ? 3.012 -42.656 -12.664 1 98.69 93 HIS B C 1
ATOM 3329 O O . HIS B 1 93 ? 2.947 -42.844 -13.883 1 98.69 93 HIS B O 1
ATOM 3335 N N . GLY B 1 94 ? 3.996 -41.969 -12.117 1 98.56 94 GLY B N 1
ATOM 3336 C CA . GLY B 1 94 ? 5.227 -41.688 -12.836 1 98.56 94 GLY B CA 1
ATOM 3337 C C . GLY B 1 94 ? 5.129 -40.469 -13.719 1 98.56 94 GLY B C 1
ATOM 3338 O O . GLY B 1 94 ? 5.883 -40.312 -14.68 1 98.56 94 GLY B O 1
ATOM 3339 N N . LYS B 1 95 ? 4.172 -39.625 -13.438 1 98.88 95 LYS B N 1
ATOM 3340 C CA . LYS B 1 95 ? 3.992 -38.406 -14.258 1 98.88 95 LYS B CA 1
ATOM 3341 C C . LYS B 1 95 ? 4.668 -37.219 -13.617 1 98.88 95 LYS B C 1
ATOM 3343 O O . LYS B 1 95 ? 4.641 -37.031 -12.398 1 98.88 95 LYS B O 1
ATOM 3348 N N . HIS B 1 96 ? 5.352 -36.344 -14.422 1 98.88 96 HIS B N 1
ATOM 3349 C CA . HIS B 1 96 ? 5.73 -35 -13.961 1 98.88 96 HIS B CA 1
ATOM 3350 C C . HIS B 1 96 ? 4.5 -34.156 -13.672 1 98.88 96 HIS B C 1
ATOM 3352 O O . HIS B 1 96 ? 3.408 -34.438 -14.164 1 98.88 96 HIS B O 1
ATOM 3358 N N . VAL B 1 97 ? 4.68 -33.094 -12.797 1 98.94 97 VAL B N 1
ATOM 3359 C CA . VAL B 1 97 ? 3.492 -32.344 -12.383 1 98.94 97 VAL B CA 1
ATOM 3360 C C . VAL B 1 97 ? 3.777 -30.844 -12.422 1 98.94 97 VAL B C 1
ATOM 3362 O O . VAL B 1 97 ? 4.812 -30.391 -11.93 1 98.94 97 VAL B O 1
ATOM 3365 N N . LEU B 1 98 ? 2.955 -30.078 -13.055 1 98.94 98 LEU B N 1
ATOM 3366 C CA . LEU B 1 98 ? 2.727 -28.656 -12.844 1 98.94 98 LEU B CA 1
ATOM 3367 C C . LEU B 1 98 ? 1.402 -28.406 -12.125 1 98.94 98 LEU B C 1
ATOM 3369 O O . LEU B 1 98 ? 0.334 -28.688 -12.68 1 98.94 98 LEU B O 1
ATOM 3373 N N . CYS B 1 99 ? 1.43 -27.938 -10.906 1 98.94 99 CYS B N 1
ATOM 3374 C CA . CYS B 1 99 ? 0.229 -27.781 -10.094 1 98.94 99 CYS B CA 1
ATOM 3375 C C . CYS B 1 99 ? -0.122 -26.312 -9.906 1 98.94 99 CYS B C 1
ATOM 3377 O O . CYS B 1 99 ? 0.721 -25.516 -9.492 1 98.94 99 CYS B O 1
ATOM 3379 N N . GLU B 1 100 ? -1.325 -25.922 -10.18 1 98.69 100 GLU B N 1
ATOM 3380 C CA . GLU B 1 100 ? -1.809 -24.562 -9.977 1 98.69 100 GLU B CA 1
ATOM 3381 C C . GLU B 1 100 ? -1.529 -24.094 -8.555 1 98.69 100 GLU B C 1
ATOM 3383 O O . GLU B 1 100 ? -1.472 -24.891 -7.621 1 98.69 100 GLU B O 1
ATOM 3388 N N . LYS B 1 101 ? -1.333 -22.812 -8.422 1 98.75 101 LYS B N 1
ATOM 3389 C CA . LYS B 1 101 ? -1.189 -22.172 -7.113 1 98.75 101 LYS B CA 1
ATOM 3390 C C . LYS B 1 101 ? -2.551 -21.938 -6.469 1 98.75 101 LYS B C 1
ATOM 3392 O O . LYS B 1 101 ? -3.551 -21.75 -7.168 1 98.75 101 LYS B O 1
ATOM 3397 N N . PRO B 1 102 ? -2.672 -21.891 -5.199 1 98.31 102 PRO B N 1
ATOM 3398 C CA . PRO B 1 102 ? -1.641 -22.453 -4.336 1 98.31 102 PRO B CA 1
ATOM 3399 C C . PRO B 1 102 ? -1.566 -23.984 -4.441 1 98.31 102 PRO B C 1
ATOM 3401 O O . PRO B 1 102 ? -2.59 -24.641 -4.637 1 98.31 102 PRO B O 1
ATOM 3404 N N . MET B 1 103 ? -0.42 -24.5 -4.324 1 98.19 103 MET B N 1
ATOM 3405 C CA . MET B 1 103 ? -0.268 -25.922 -4.633 1 98.19 103 MET B CA 1
ATOM 3406 C C . MET B 1 103 ? -0.976 -26.797 -3.596 1 98.19 103 MET B C 1
ATOM 3408 O O . MET B 1 103 ? -1.329 -27.938 -3.871 1 98.19 103 MET B O 1
ATOM 3412 N N . THR B 1 104 ? -1.089 -26.312 -2.383 1 98.25 104 THR B N 1
ATOM 3413 C CA . THR B 1 104 ? -1.851 -26.938 -1.311 1 98.25 104 THR B CA 1
ATOM 3414 C C . THR B 1 104 ? -2.412 -25.891 -0.357 1 98.25 104 THR B C 1
ATOM 3416 O O . THR B 1 104 ? -2.195 -24.688 -0.549 1 98.25 104 THR B O 1
ATOM 3419 N N . LEU B 1 105 ? -3.121 -26.375 0.638 1 98.12 105 LEU B N 1
ATOM 3420 C CA . LEU B 1 105 ? -3.73 -25.453 1.596 1 98.12 105 LEU B CA 1
ATOM 3421 C C . LEU B 1 105 ? -2.734 -25.062 2.678 1 98.12 105 LEU B C 1
ATOM 3423 O O . LEU B 1 105 ? -2.947 -24.078 3.395 1 98.12 105 LEU B O 1
ATOM 3427 N N . ASN B 1 106 ? -1.696 -25.844 2.861 1 98.5 106 ASN B N 1
ATOM 3428 C CA . ASN B 1 106 ? -0.703 -25.578 3.895 1 98.5 106 ASN B CA 1
ATOM 3429 C C . ASN B 1 106 ? 0.664 -26.141 3.523 1 98.5 106 ASN B C 1
ATOM 3431 O O . ASN B 1 106 ? 0.784 -26.906 2.568 1 98.5 106 ASN B O 1
ATOM 3435 N N . LEU B 1 107 ? 1.666 -25.672 4.23 1 98.69 107 LEU B N 1
ATOM 3436 C CA . LEU B 1 107 ? 3.053 -26.047 3.979 1 98.69 107 LEU B CA 1
ATOM 3437 C C . LEU B 1 107 ? 3.264 -27.547 4.207 1 98.69 107 LEU B C 1
ATOM 3439 O O . LEU B 1 107 ? 4.004 -28.188 3.461 1 98.69 107 LEU B O 1
ATOM 3443 N N . LYS B 1 108 ? 2.668 -28.078 5.23 1 98.5 108 LYS B N 1
ATOM 3444 C CA . LYS B 1 108 ? 2.812 -29.5 5.547 1 98.5 108 LYS B CA 1
ATOM 3445 C C . LYS B 1 108 ? 2.469 -30.375 4.34 1 98.5 108 LYS B C 1
ATOM 3447 O O . LYS B 1 108 ? 3.244 -31.25 3.961 1 98.5 108 LYS B O 1
ATOM 3452 N N . ASP B 1 109 ? 1.355 -30.109 3.752 1 98.69 109 ASP B N 1
ATOM 3453 C CA . ASP B 1 109 ? 0.902 -30.859 2.584 1 98.69 109 ASP B CA 1
ATOM 3454 C C . ASP B 1 109 ? 1.831 -30.625 1.394 1 98.69 109 ASP B C 1
ATOM 3456 O O . ASP B 1 109 ? 2.139 -31.562 0.653 1 98.69 109 ASP B O 1
ATOM 3460 N N . ALA B 1 110 ? 2.264 -29.422 1.183 1 98.75 110 ALA B N 1
ATOM 3461 C CA . ALA B 1 110 ? 3.172 -29.109 0.085 1 98.75 110 ALA B CA 1
ATOM 3462 C C . ALA B 1 110 ? 4.469 -29.906 0.194 1 98.75 110 ALA B C 1
ATOM 3464 O O . ALA B 1 110 ? 4.957 -30.438 -0.799 1 98.75 110 ALA B O 1
ATOM 3465 N N . LYS B 1 111 ? 5.004 -29.938 1.371 1 98.69 111 LYS B N 1
ATOM 3466 C CA . LYS B 1 111 ? 6.25 -30.656 1.604 1 98.69 111 LYS B CA 1
ATOM 3467 C C . LYS B 1 111 ? 6.102 -32.156 1.271 1 98.69 111 LYS B C 1
ATOM 3469 O O . LYS B 1 111 ? 7.016 -32.75 0.716 1 98.69 111 LYS B O 1
ATOM 3474 N N . GLU B 1 112 ? 5 -32.656 1.64 1 98.69 112 GLU B N 1
ATOM 3475 C CA . GLU B 1 112 ? 4.75 -34.062 1.336 1 98.69 112 GLU B CA 1
ATOM 3476 C C . GLU B 1 112 ? 4.762 -34.312 -0.169 1 98.69 112 GLU B C 1
ATOM 3478 O O . GLU B 1 112 ? 5.383 -35.281 -0.642 1 98.69 112 GLU B O 1
ATOM 3483 N N . VAL B 1 113 ? 4.09 -33.5 -0.898 1 98.81 113 VAL B N 1
ATOM 3484 C CA . VAL B 1 113 ? 4.012 -33.656 -2.348 1 98.81 113 VAL B CA 1
ATOM 3485 C C . VAL B 1 113 ? 5.406 -33.5 -2.957 1 98.81 113 VAL B C 1
ATOM 3487 O O . VAL B 1 113 ? 5.824 -34.344 -3.76 1 98.81 113 VAL B O 1
ATOM 3490 N N . MET B 1 114 ? 6.137 -32.469 -2.566 1 98.69 114 MET B N 1
ATOM 3491 C CA . MET B 1 114 ? 7.457 -32.188 -3.131 1 98.69 114 MET B CA 1
ATOM 3492 C C . MET B 1 114 ? 8.438 -33.312 -2.766 1 98.69 114 MET B C 1
ATOM 3494 O O . MET B 1 114 ? 9.281 -33.688 -3.578 1 98.69 114 MET B O 1
ATOM 3498 N N . GLN B 1 115 ? 8.312 -33.812 -1.552 1 98.44 115 GLN B N 1
ATOM 3499 C CA . GLN B 1 115 ? 9.148 -34.938 -1.151 1 98.44 115 GLN B CA 1
ATOM 3500 C C . GLN B 1 115 ? 8.867 -36.156 -2.01 1 98.44 115 GLN B C 1
ATOM 3502 O O . GLN B 1 115 ? 9.797 -36.875 -2.42 1 98.44 115 GLN B O 1
ATOM 3507 N N . THR B 1 116 ? 7.609 -36.469 -2.254 1 98.75 116 THR B N 1
ATOM 3508 C CA . THR B 1 116 ? 7.234 -37.594 -3.104 1 98.75 116 THR B CA 1
ATOM 3509 C C . THR B 1 116 ? 7.824 -37.438 -4.5 1 98.75 116 THR B C 1
ATOM 3511 O O . THR B 1 116 ? 8.328 -38.406 -5.078 1 98.75 116 THR B O 1
ATOM 3514 N N . ALA B 1 117 ? 7.734 -36.25 -5.055 1 98.75 117 ALA B N 1
ATOM 3515 C CA . ALA B 1 117 ? 8.328 -35.969 -6.367 1 98.75 117 ALA B CA 1
ATOM 3516 C C . ALA B 1 117 ? 9.82 -36.281 -6.367 1 98.75 117 ALA B C 1
ATOM 3518 O O . ALA B 1 117 ? 10.328 -36.906 -7.297 1 98.75 117 ALA B O 1
ATOM 3519 N N . ARG B 1 118 ? 10.477 -35.812 -5.316 1 97.44 118 ARG B N 1
ATOM 3520 C CA . ARG B 1 118 ? 11.914 -36.062 -5.191 1 97.44 118 ARG B CA 1
ATOM 3521 C C . ARG B 1 118 ? 12.211 -37.562 -5.098 1 97.44 118 ARG B C 1
ATOM 3523 O O . ARG B 1 118 ? 13.109 -38.062 -5.773 1 97.44 118 ARG B O 1
ATOM 3530 N N . ASP B 1 119 ? 11.492 -38.219 -4.305 1 98.06 119 ASP B N 1
ATOM 3531 C CA . ASP B 1 119 ? 11.703 -39.656 -4.098 1 98.06 119 ASP B CA 1
ATOM 3532 C C . ASP B 1 119 ? 11.523 -40.406 -5.402 1 98.06 119 ASP B C 1
ATOM 3534 O O . ASP B 1 119 ? 12.203 -41.406 -5.633 1 98.06 119 ASP B O 1
ATOM 3538 N N . LYS B 1 120 ? 10.68 -40 -6.23 1 98.31 120 LYS B N 1
ATOM 3539 C CA . LYS B 1 120 ? 10.367 -40.719 -7.473 1 98.31 120 LYS B CA 1
ATOM 3540 C C . LYS B 1 120 ? 11.203 -40.156 -8.633 1 98.31 120 LYS B C 1
ATOM 3542 O O . LYS B 1 120 ? 11.078 -40.656 -9.766 1 98.31 120 LYS B O 1
ATOM 3547 N N . ASN B 1 121 ? 12.031 -39.156 -8.312 1 98.38 121 ASN B N 1
ATOM 3548 C CA . ASN B 1 121 ? 12.867 -38.5 -9.312 1 98.38 121 ASN B CA 1
ATOM 3549 C C . ASN B 1 121 ? 12.023 -37.938 -10.453 1 98.38 121 ASN B C 1
ATOM 3551 O O . ASN B 1 121 ? 12.328 -38.156 -11.625 1 98.38 121 ASN B O 1
ATOM 3555 N N . LEU B 1 122 ? 10.914 -37.312 -10.117 1 98.81 122 LEU B N 1
ATOM 3556 C CA . LEU B 1 122 ? 10.016 -36.688 -11.07 1 98.81 122 LEU B CA 1
ATOM 3557 C C . LEU B 1 122 ? 10.016 -35.156 -10.898 1 98.81 122 LEU B C 1
ATOM 3559 O O . LEU B 1 122 ? 10.211 -34.656 -9.789 1 98.81 122 LEU B O 1
ATOM 3563 N N . PHE B 1 123 ? 9.766 -34.469 -11.992 1 98.75 123 PHE B N 1
ATOM 3564 C CA . PHE B 1 123 ? 9.648 -33.031 -11.977 1 98.75 123 PHE B CA 1
ATOM 3565 C C . PHE B 1 123 ? 8.352 -32.594 -11.312 1 98.75 123 PHE B C 1
ATOM 3567 O O . PHE B 1 123 ? 7.293 -33.188 -11.555 1 98.75 123 PHE B O 1
ATOM 3574 N N . PHE B 1 124 ? 8.477 -31.625 -10.422 1 98.88 124 PHE B N 1
ATOM 3575 C CA . PHE B 1 124 ? 7.316 -30.984 -9.812 1 98.88 124 PHE B CA 1
ATOM 3576 C C . PHE B 1 124 ? 7.508 -29.469 -9.734 1 98.88 124 PHE B C 1
ATOM 3578 O O . PHE B 1 124 ? 8.594 -29 -9.398 1 98.88 124 PHE B O 1
ATOM 3585 N N . MET B 1 125 ? 6.438 -28.766 -10.055 1 98.94 125 MET B N 1
ATOM 3586 C CA . MET B 1 125 ? 6.523 -27.297 -9.969 1 98.94 125 MET B CA 1
ATOM 3587 C C . MET B 1 125 ? 5.164 -26.703 -9.617 1 98.94 125 MET B C 1
ATOM 3589 O O . MET B 1 125 ? 4.141 -27.125 -10.164 1 98.94 125 MET B O 1
ATOM 3593 N N . GLU B 1 126 ? 5.145 -25.797 -8.609 1 98.94 126 GLU B N 1
ATOM 3594 C CA . GLU B 1 126 ? 3.971 -24.938 -8.406 1 98.94 126 GLU B CA 1
ATOM 3595 C C . GLU B 1 126 ? 3.828 -23.922 -9.531 1 98.94 126 GLU B C 1
ATOM 3597 O O . GLU B 1 126 ? 4.812 -23.312 -9.961 1 98.94 126 GLU B O 1
ATOM 3602 N N . ALA B 1 127 ? 2.623 -23.688 -9.984 1 98.81 127 ALA B N 1
ATOM 3603 C CA . ALA B 1 127 ? 2.363 -22.859 -11.148 1 98.81 127 ALA B CA 1
ATOM 3604 C C . ALA B 1 127 ? 2.137 -21.406 -10.742 1 98.81 127 ALA B C 1
ATOM 3606 O O . ALA B 1 127 ? 1.026 -20.875 -10.875 1 98.81 127 ALA B O 1
ATOM 3607 N N . LEU B 1 128 ? 3.148 -20.719 -10.375 1 98.75 128 LEU B N 1
ATOM 3608 C CA . LEU B 1 128 ? 3.158 -19.266 -10.219 1 98.75 128 LEU B CA 1
ATOM 3609 C C . LEU B 1 128 ? 3.695 -18.594 -11.477 1 98.75 128 LEU B C 1
ATOM 3611 O O . LEU B 1 128 ? 4.828 -18.109 -11.484 1 98.75 128 LEU B O 1
ATOM 3615 N N . TRP B 1 129 ? 2.867 -18.453 -12.398 1 98.81 129 TRP B N 1
ATOM 3616 C CA . TRP B 1 129 ? 3.234 -18.156 -13.781 1 98.81 129 TRP B CA 1
ATOM 3617 C C . TRP B 1 129 ? 3.846 -16.766 -13.883 1 98.81 129 TRP B C 1
ATOM 3619 O O . TRP B 1 129 ? 4.676 -16.5 -14.758 1 98.81 129 TRP B O 1
ATOM 3629 N N . THR B 1 130 ? 3.598 -15.883 -12.922 1 98.81 130 THR B N 1
ATOM 3630 C CA . THR B 1 130 ? 4.109 -14.516 -12.93 1 98.81 130 THR B CA 1
ATOM 3631 C C . THR B 1 130 ? 5.637 -14.508 -12.984 1 98.81 130 THR B C 1
ATOM 3633 O O . THR B 1 130 ? 6.23 -13.68 -13.68 1 98.81 130 THR B O 1
ATOM 3636 N N . ARG B 1 131 ? 6.246 -15.445 -12.352 1 98.75 131 ARG B N 1
ATOM 3637 C CA . ARG B 1 131 ? 7.699 -15.5 -12.195 1 98.75 131 ARG B CA 1
ATOM 3638 C C . ARG B 1 131 ? 8.391 -15.68 -13.547 1 98.75 131 ARG B C 1
ATOM 3640 O O . ARG B 1 131 ? 9.578 -15.383 -13.688 1 98.75 131 ARG B O 1
ATOM 3647 N N . PHE B 1 132 ? 7.664 -16.125 -14.508 1 98.81 132 PHE B N 1
ATOM 3648 C CA . PHE B 1 132 ? 8.289 -16.562 -15.75 1 98.81 132 PHE B CA 1
ATOM 3649 C C . PHE B 1 132 ? 8.156 -15.484 -16.828 1 98.81 132 PHE B C 1
ATOM 3651 O O . PHE B 1 132 ? 8.695 -15.625 -17.922 1 98.81 132 PHE B O 1
ATOM 3658 N N . PHE B 1 133 ? 7.445 -14.398 -16.547 1 98.81 133 PHE B N 1
ATOM 3659 C CA . PHE B 1 133 ? 7.238 -13.344 -17.531 1 98.81 133 PHE B CA 1
ATOM 3660 C C . PHE B 1 133 ? 8.547 -12.641 -17.859 1 98.81 133 PHE B C 1
ATOM 3662 O O . PHE B 1 133 ? 9.336 -12.328 -16.969 1 98.81 133 PHE B O 1
ATOM 3669 N N . PRO B 1 134 ? 8.812 -12.344 -19.172 1 98.62 134 PRO B N 1
ATOM 3670 C CA . PRO B 1 134 ? 9.977 -11.523 -19.531 1 98.62 134 PRO B CA 1
ATOM 3671 C C . PRO B 1 134 ? 10.023 -10.195 -18.766 1 98.62 134 PRO B C 1
ATOM 3673 O O . PRO B 1 134 ? 11.109 -9.695 -18.469 1 98.62 134 PRO B O 1
ATOM 3676 N N . LEU B 1 135 ? 8.922 -9.672 -18.469 1 98.62 135 LEU B N 1
ATOM 3677 C CA . LEU B 1 135 ? 8.812 -8.438 -17.688 1 98.62 135 LEU B CA 1
ATOM 3678 C C . LEU B 1 135 ? 9.484 -8.586 -16.328 1 98.62 135 LEU B C 1
ATOM 3680 O O . LEU B 1 135 ? 10.188 -7.676 -15.883 1 98.62 135 LEU B O 1
ATOM 3684 N N . VAL B 1 136 ? 9.281 -9.656 -15.641 1 98.75 136 VAL B N 1
ATOM 3685 C CA . VAL B 1 136 ? 9.867 -9.906 -14.336 1 98.75 136 VAL B CA 1
ATOM 3686 C C . VAL B 1 136 ? 11.391 -9.992 -14.453 1 98.75 136 VAL B C 1
ATOM 3688 O O . VAL B 1 136 ? 12.117 -9.43 -13.633 1 98.75 136 VAL B O 1
ATOM 3691 N N . ASP B 1 137 ? 11.859 -10.641 -15.531 1 98.38 137 ASP B N 1
ATOM 3692 C CA . ASP B 1 137 ? 13.297 -10.695 -15.781 1 98.38 137 ASP B CA 1
ATOM 3693 C C . ASP B 1 137 ? 13.875 -9.297 -15.969 1 98.38 137 ASP B C 1
ATOM 3695 O O . ASP B 1 137 ? 14.984 -9.008 -15.508 1 98.38 137 ASP B O 1
ATOM 3699 N N . GLU B 1 138 ? 13.133 -8.492 -16.688 1 98.44 138 GLU B N 1
ATOM 3700 C CA . GLU B 1 138 ? 13.57 -7.117 -16.906 1 98.44 138 GLU B CA 1
ATOM 3701 C C . GLU B 1 138 ? 13.75 -6.387 -15.57 1 98.44 138 GLU B C 1
ATOM 3703 O O . GLU B 1 138 ? 14.75 -5.695 -15.367 1 98.44 138 GLU B O 1
ATOM 3708 N N . VAL B 1 139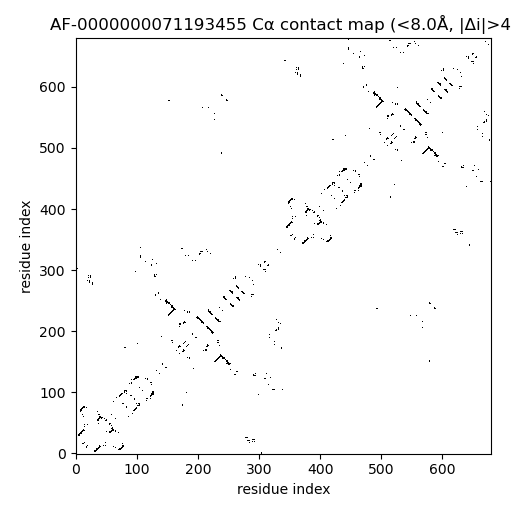 ? 12.805 -6.496 -14.641 1 98.75 139 VAL B N 1
ATOM 3709 C CA . VAL B 1 139 ? 12.867 -5.832 -13.344 1 98.75 139 VAL B CA 1
ATOM 3710 C C . VAL B 1 139 ? 14.016 -6.414 -12.523 1 98.75 139 VAL B C 1
ATOM 3712 O O . VAL B 1 139 ? 14.766 -5.672 -11.875 1 98.75 139 VAL B O 1
ATOM 3715 N N . LYS B 1 140 ? 14.18 -7.746 -12.555 1 98.56 140 LYS B N 1
ATOM 3716 C CA . LYS B 1 140 ? 15.312 -8.375 -11.875 1 98.56 140 LYS B CA 1
ATOM 3717 C C . LYS B 1 140 ? 16.641 -7.824 -12.391 1 98.56 140 LYS B C 1
ATOM 3719 O O . LYS B 1 140 ? 17.578 -7.602 -11.617 1 98.56 140 LYS B O 1
ATOM 3724 N N . ASN B 1 141 ? 16.703 -7.656 -13.68 1 98.06 141 ASN B N 1
ATOM 3725 C CA . ASN B 1 141 ? 17.906 -7.098 -14.281 1 98.06 141 ASN B CA 1
ATOM 3726 C C . ASN B 1 141 ? 18.172 -5.672 -13.805 1 98.06 141 ASN B C 1
ATOM 3728 O O . ASN B 1 141 ? 19.312 -5.293 -13.578 1 98.06 141 ASN B O 1
ATOM 3732 N N . MET B 1 142 ? 17.125 -4.855 -13.688 1 97.81 142 MET B N 1
ATOM 3733 C CA . MET B 1 142 ? 17.25 -3.5 -13.164 1 97.81 142 MET B CA 1
ATOM 3734 C C . MET B 1 142 ? 17.828 -3.512 -11.75 1 97.81 142 MET B C 1
ATOM 3736 O O . MET B 1 142 ? 18.672 -2.68 -11.414 1 97.81 142 MET B O 1
ATOM 3740 N N . ILE B 1 143 ? 17.375 -4.449 -10.945 1 98.12 143 ILE B N 1
ATOM 3741 C CA . ILE B 1 143 ? 17.844 -4.59 -9.57 1 98.12 143 ILE B CA 1
ATOM 3742 C C . ILE B 1 143 ? 19.297 -5.047 -9.555 1 98.12 143 ILE B C 1
ATOM 3744 O O . ILE B 1 143 ? 20.125 -4.473 -8.844 1 98.12 143 ILE B O 1
ATOM 3748 N N . GLY B 1 144 ? 19.594 -6.031 -10.336 1 97.94 144 GLY B N 1
ATOM 3749 C CA . GLY B 1 144 ? 20.938 -6.582 -10.383 1 97.94 144 GLY B CA 1
ATOM 3750 C C . GLY B 1 144 ? 21.969 -5.578 -10.867 1 97.94 144 GLY B C 1
ATOM 3751 O O . GLY B 1 144 ? 23.094 -5.559 -10.367 1 97.94 144 GLY B O 1
ATOM 3752 N N . SER B 1 145 ? 21.578 -4.766 -11.828 1 97.94 145 SER B N 1
ATOM 3753 C CA . SER B 1 145 ? 22.484 -3.777 -12.391 1 97.94 145 SER B CA 1
ATOM 3754 C C . SER B 1 145 ? 22.516 -2.51 -11.539 1 97.94 145 SER B C 1
ATOM 3756 O O . SER B 1 145 ? 23.234 -1.56 -11.859 1 97.94 145 SER B O 1
ATOM 3758 N N . LYS B 1 146 ? 21.656 -2.391 -10.531 1 97.94 146 LYS B N 1
ATOM 3759 C CA . LYS B 1 146 ? 21.562 -1.274 -9.594 1 97.94 146 LYS B CA 1
ATOM 3760 C C . LYS B 1 146 ? 21.016 -0.028 -10.281 1 97.94 146 LYS B C 1
ATOM 3762 O O . LYS B 1 146 ? 21.328 1.096 -9.891 1 97.94 146 LYS B O 1
ATOM 3767 N N . GLU B 1 147 ? 20.234 -0.347 -11.328 1 97.12 147 GLU B N 1
ATOM 3768 C CA . GLU B 1 147 ? 19.578 0.789 -11.969 1 97.12 147 GLU B CA 1
ATOM 3769 C C . GLU B 1 147 ? 18.672 1.538 -10.992 1 97.12 147 GLU B C 1
ATOM 3771 O O . GLU B 1 147 ? 18.625 2.77 -11.008 1 97.12 147 GLU B O 1
ATOM 3776 N N . ILE B 1 148 ? 17.984 0.836 -10.125 1 97.88 148 ILE B N 1
ATOM 3777 C CA . ILE B 1 148 ? 17.141 1.483 -9.133 1 97.88 148 ILE B CA 1
ATOM 3778 C C . ILE B 1 148 ? 17.781 1.387 -7.75 1 97.88 148 ILE B C 1
ATOM 3780 O O . ILE B 1 148 ? 17.125 1.599 -6.73 1 97.88 148 ILE B O 1
ATOM 3784 N N . GLY B 1 149 ? 19.047 1.037 -7.688 1 97.56 149 GLY B N 1
ATOM 3785 C CA . GLY B 1 149 ? 19.734 0.868 -6.422 1 97.56 149 GLY B CA 1
ATOM 3786 C C . GLY B 1 149 ? 19.328 -0.392 -5.684 1 97.56 149 GLY B C 1
ATOM 3787 O O . GLY B 1 149 ? 18.969 -1.394 -6.305 1 97.56 149 GLY B O 1
ATOM 3788 N N . ASP B 1 150 ? 19.547 -0.393 -4.34 1 97.75 150 ASP B N 1
ATOM 3789 C CA . ASP B 1 150 ? 19.141 -1.517 -3.502 1 97.75 150 ASP B CA 1
ATOM 3790 C C . ASP B 1 150 ? 17.641 -1.475 -3.219 1 97.75 150 ASP B C 1
ATOM 3792 O O . ASP B 1 150 ? 17.094 -0.422 -2.879 1 97.75 150 ASP B O 1
ATOM 3796 N N . VAL B 1 151 ? 16.984 -2.613 -3.428 1 98.69 151 VAL B N 1
ATOM 3797 C CA . VAL B 1 151 ? 15.562 -2.682 -3.143 1 98.69 151 VAL B CA 1
ATOM 3798 C C . VAL B 1 151 ? 15.312 -2.389 -1.665 1 98.69 151 VAL B C 1
ATOM 3800 O O . VAL B 1 151 ? 15.93 -3 -0.792 1 98.69 151 VAL B O 1
ATOM 3803 N N . LYS B 1 152 ? 14.406 -1.417 -1.402 1 98.62 152 LYS B N 1
ATOM 3804 C CA . LYS B 1 152 ? 14.086 -1.031 -0.033 1 98.62 152 LYS B CA 1
ATOM 3805 C C . LYS B 1 152 ? 12.664 -1.45 0.334 1 98.62 152 LYS B C 1
ATOM 3807 O O . LYS B 1 152 ? 12.438 -2.033 1.397 1 98.62 152 LYS B O 1
ATOM 3812 N N . VAL B 1 153 ? 11.766 -1.153 -0.512 1 98.88 153 VAL B N 1
ATOM 3813 C CA . VAL B 1 153 ? 10.359 -1.43 -0.231 1 98.88 153 VAL B CA 1
ATOM 3814 C C . VAL B 1 153 ? 9.695 -2.049 -1.46 1 98.88 153 VAL B C 1
ATOM 3816 O O . VAL B 1 153 ? 9.938 -1.615 -2.588 1 98.88 153 VAL B O 1
ATOM 3819 N N . VAL B 1 154 ? 8.93 -3.1 -1.295 1 98.94 154 VAL B N 1
ATOM 3820 C CA . VAL B 1 154 ? 8.039 -3.666 -2.303 1 98.94 154 VAL B CA 1
ATOM 3821 C C . VAL B 1 154 ? 6.59 -3.533 -1.846 1 98.94 154 VAL B C 1
ATOM 3823 O O . VAL B 1 154 ? 6.238 -3.967 -0.748 1 98.94 154 VAL B O 1
ATOM 3826 N N . MET B 1 155 ? 5.758 -2.871 -2.623 1 98.94 155 MET B N 1
ATOM 3827 C CA . MET B 1 155 ? 4.332 -2.723 -2.35 1 98.94 155 MET B CA 1
ATOM 3828 C C . MET B 1 155 ? 3.5 -3.438 -3.408 1 98.94 155 MET B C 1
ATOM 3830 O O . MET B 1 155 ? 3.75 -3.291 -4.605 1 98.94 155 MET B O 1
ATOM 3834 N N . ALA B 1 156 ? 2.559 -4.195 -2.971 1 98.88 156 ALA B N 1
ATOM 3835 C CA . ALA B 1 156 ? 1.679 -4.867 -3.922 1 98.88 156 ALA B CA 1
ATOM 3836 C C . ALA B 1 156 ? 0.26 -4.984 -3.369 1 98.88 156 ALA B C 1
ATOM 3838 O O . ALA B 1 156 ? 0.071 -5.262 -2.184 1 98.88 156 ALA B O 1
ATOM 3839 N N . SER B 1 157 ? -0.728 -4.738 -4.199 1 98.88 157 SER B N 1
ATOM 3840 C CA . SER B 1 157 ? -2.131 -4.898 -3.83 1 98.88 157 SER B CA 1
ATOM 3841 C C . SER B 1 157 ? -2.891 -5.703 -4.879 1 98.88 157 SER B C 1
ATOM 3843 O O . SER B 1 157 ? -2.598 -5.613 -6.07 1 98.88 157 SER B O 1
ATOM 3845 N N . PHE B 1 158 ? -3.777 -6.508 -4.449 1 98.88 158 PHE B N 1
ATOM 3846 C CA . PHE B 1 158 ? -4.621 -7.34 -5.301 1 98.88 158 PHE B CA 1
ATOM 3847 C C . PHE B 1 158 ? -6.027 -7.457 -4.723 1 98.88 158 PHE B C 1
ATOM 3849 O O . PHE B 1 158 ? -6.215 -8.023 -3.648 1 98.88 158 PHE B O 1
ATOM 3856 N N . GLY B 1 159 ? -7.035 -6.949 -5.512 1 98.5 159 GLY B N 1
ATOM 3857 C CA . GLY B 1 159 ? -8.398 -7.055 -5.02 1 98.5 159 GLY B CA 1
ATOM 3858 C C . GLY B 1 159 ? -9.438 -6.711 -6.07 1 98.5 159 GLY B C 1
ATOM 3859 O O . GLY B 1 159 ? -9.211 -5.84 -6.914 1 98.5 159 GLY B O 1
ATOM 3860 N N . PHE B 1 160 ? -10.523 -7.375 -6.043 1 97.81 160 PHE B N 1
ATOM 3861 C CA . PHE B 1 160 ? -11.711 -7.133 -6.852 1 97.81 160 PHE B CA 1
ATOM 3862 C C . PHE B 1 160 ? -12.977 -7.277 -6.016 1 97.81 160 PHE B C 1
ATOM 3864 O O . PHE B 1 160 ? -13.102 -8.219 -5.227 1 97.81 160 PHE B O 1
ATOM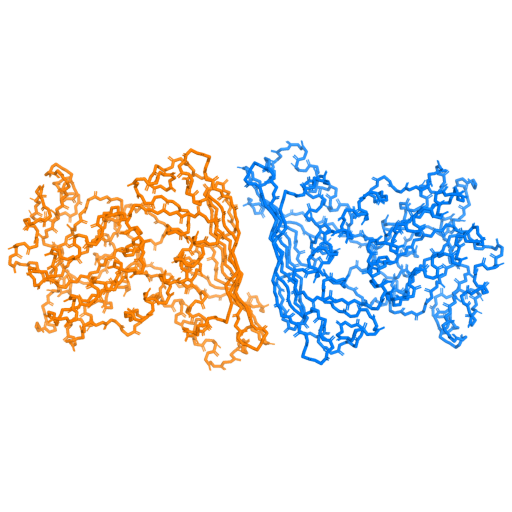 3871 N N . ALA B 1 161 ? -13.906 -6.422 -6.254 1 96.12 161 ALA B N 1
ATOM 3872 C CA . ALA B 1 161 ? -15.172 -6.484 -5.535 1 96.12 161 ALA B CA 1
ATOM 3873 C C . ALA B 1 161 ? -15.953 -7.746 -5.898 1 96.12 161 ALA B C 1
ATOM 3875 O O . ALA B 1 161 ? -16.672 -8.297 -5.07 1 96.12 161 ALA B O 1
ATOM 3876 N N . SER B 1 162 ? -15.758 -8.25 -7.055 1 95.06 162 SER B N 1
ATOM 3877 C CA . SER B 1 162 ? -16.547 -9.359 -7.594 1 95.06 162 SER B CA 1
ATOM 3878 C C . SER B 1 162 ? -16.141 -10.68 -6.949 1 95.06 162 SER B C 1
ATOM 3880 O O . SER B 1 162 ? -16.844 -11.68 -7.074 1 95.06 162 SER B O 1
ATOM 3882 N N . LEU B 1 163 ? -15.078 -10.742 -6.262 1 95.88 163 LEU B N 1
ATOM 3883 C CA . LEU B 1 163 ? -14.57 -12 -5.727 1 95.88 163 LEU B CA 1
ATOM 3884 C C . LEU B 1 163 ? -15.43 -12.484 -4.562 1 95.88 163 LEU B C 1
ATOM 3886 O O . LEU B 1 163 ? -15.453 -13.68 -4.258 1 95.88 163 LEU B O 1
ATOM 3890 N N . ALA B 1 164 ? -16.125 -11.578 -3.961 1 92.88 164 ALA B N 1
ATOM 3891 C CA . ALA B 1 164 ? -16.953 -11.906 -2.809 1 92.88 164 ALA B CA 1
ATOM 3892 C C . ALA B 1 164 ? -18.109 -12.836 -3.209 1 92.88 164 ALA B C 1
ATOM 3894 O O . ALA B 1 164 ? -18.719 -13.477 -2.354 1 92.88 164 ALA B O 1
ATOM 3895 N N . ASN B 1 165 ? -18.344 -12.898 -4.523 1 93.5 165 ASN B N 1
ATOM 3896 C CA . ASN B 1 165 ? -19.453 -13.703 -5.008 1 93.5 165 ASN B CA 1
ATOM 3897 C C . ASN B 1 165 ? -18.984 -15.047 -5.543 1 93.5 165 ASN B C 1
ATOM 3899 O O . ASN B 1 165 ? -19.766 -15.805 -6.113 1 93.5 165 ASN B O 1
ATOM 3903 N N . ILE B 1 166 ? -17.797 -15.383 -5.395 1 95.12 166 ILE B N 1
ATOM 3904 C CA . ILE B 1 166 ? -17.219 -16.625 -5.898 1 95.12 166 ILE B CA 1
ATOM 3905 C C . ILE B 1 166 ? -17.078 -17.625 -4.754 1 95.12 166 ILE B C 1
ATOM 3907 O O . ILE B 1 166 ? -16.234 -17.453 -3.869 1 95.12 166 ILE B O 1
ATOM 3911 N N . PRO B 1 167 ? -17.766 -18.672 -4.785 1 93.38 167 PRO B N 1
ATOM 3912 C CA . PRO B 1 167 ? -17.812 -19.609 -3.66 1 93.38 167 PRO B CA 1
ATOM 3913 C C . PRO B 1 167 ? -16.422 -20.156 -3.291 1 93.38 167 PRO B C 1
ATOM 3915 O O . PRO B 1 167 ? -16.062 -20.156 -2.115 1 93.38 167 PRO B O 1
ATOM 3918 N N . ARG B 1 168 ? -15.625 -20.562 -4.176 1 93.06 168 ARG B N 1
ATOM 3919 C CA . ARG B 1 168 ? -14.336 -21.172 -3.883 1 93.06 168 ARG B CA 1
ATOM 3920 C C . ARG B 1 168 ? -13.406 -20.188 -3.182 1 93.06 168 ARG B C 1
ATOM 3922 O O . ARG B 1 168 ? -12.359 -20.578 -2.666 1 93.06 168 ARG B O 1
ATOM 3929 N N . LEU B 1 169 ? -13.82 -18.906 -3.209 1 94.25 169 LEU B N 1
ATOM 3930 C CA . LEU B 1 169 ? -12.977 -17.891 -2.605 1 94.25 169 LEU B CA 1
ATOM 3931 C C . LEU B 1 169 ? -13.445 -17.562 -1.189 1 94.25 169 LEU B C 1
ATOM 3933 O O . LEU B 1 169 ? -12.688 -17.016 -0.387 1 94.25 169 LEU B O 1
ATOM 3937 N N . ILE B 1 170 ? -14.695 -17.922 -0.897 1 93.88 170 ILE B N 1
ATOM 3938 C CA . ILE B 1 170 ? -15.211 -17.422 0.369 1 93.88 170 ILE B CA 1
ATOM 3939 C C . ILE B 1 170 ? -15.695 -18.578 1.235 1 93.88 170 ILE B C 1
ATOM 3941 O O . ILE B 1 170 ? -16.016 -18.391 2.412 1 93.88 170 ILE B O 1
ATOM 3945 N N . GLU B 1 171 ? -15.688 -19.766 0.667 1 95.69 171 GLU B N 1
ATOM 3946 C CA . GLU B 1 171 ? -16.141 -20.938 1.431 1 95.69 171 GLU B CA 1
ATOM 3947 C C . GLU B 1 171 ? -14.953 -21.734 1.963 1 95.69 171 GLU B C 1
ATOM 3949 O O . GLU B 1 171 ? -14.07 -22.125 1.199 1 95.69 171 GLU B O 1
ATOM 3954 N N . LYS B 1 172 ? -14.992 -22.078 3.227 1 95.5 172 LYS B N 1
ATOM 3955 C CA . LYS B 1 172 ? -13.891 -22.75 3.914 1 95.5 172 LYS B CA 1
ATOM 3956 C C . LYS B 1 172 ? -13.68 -24.156 3.359 1 95.5 172 LYS B C 1
ATOM 3958 O O . LYS B 1 172 ? -12.539 -24.594 3.178 1 95.5 172 LYS B O 1
ATOM 3963 N N . GLU B 1 173 ? -14.688 -24.812 3.043 1 94.5 173 GLU B N 1
ATOM 3964 C CA . GLU B 1 173 ? -14.625 -26.203 2.598 1 94.5 173 GLU B CA 1
ATOM 3965 C C . GLU B 1 173 ? -13.984 -26.312 1.218 1 94.5 173 GLU B C 1
ATOM 3967 O O . GLU B 1 173 ? -13.5 -27.375 0.837 1 94.5 173 GLU B O 1
ATOM 3972 N N . LEU B 1 174 ? -13.992 -25.25 0.578 1 95.75 174 LEU B N 1
ATOM 3973 C CA . LEU B 1 174 ? -13.406 -25.234 -0.757 1 95.75 174 LEU B CA 1
ATOM 3974 C C . LEU B 1 174 ? -12.008 -24.625 -0.73 1 95.75 174 LEU B C 1
ATOM 3976 O O . LEU B 1 174 ? -11.43 -24.328 -1.78 1 95.75 174 LEU B O 1
ATOM 3980 N N . GLY B 1 175 ? -11.484 -24.406 0.475 1 95.88 175 GLY B N 1
ATOM 3981 C CA . GLY B 1 175 ? -10.18 -23.781 0.625 1 95.88 175 GLY B CA 1
ATOM 3982 C C . GLY B 1 175 ? -10.211 -22.281 0.405 1 95.88 175 GLY B C 1
ATOM 3983 O O . GLY B 1 175 ? -9.227 -21.703 -0.042 1 95.88 175 GLY B O 1
ATOM 3984 N N . GLY B 1 176 ? -11.367 -21.719 0.683 1 95.94 176 GLY B N 1
ATOM 3985 C CA . GLY B 1 176 ? -11.555 -20.297 0.448 1 95.94 176 GLY B CA 1
ATOM 3986 C C . GLY B 1 176 ? -10.625 -19.422 1.279 1 95.94 176 GLY B C 1
ATOM 3987 O O . GLY B 1 176 ? -10.07 -19.875 2.281 1 95.94 176 GLY B O 1
ATOM 3988 N N . GLY B 1 177 ? -10.562 -18.125 0.893 1 97.31 177 GLY B N 1
ATOM 3989 C CA . GLY B 1 177 ? -9.664 -17.125 1.461 1 97.31 177 GLY B CA 1
ATOM 3990 C C . GLY B 1 177 ? -8.914 -16.328 0.41 1 97.31 177 GLY B C 1
ATOM 3991 O O . GLY B 1 177 ? -8.406 -16.891 -0.557 1 97.31 177 GLY B O 1
ATOM 3992 N N . VAL B 1 178 ? -8.805 -15.047 0.703 1 98 178 VAL B N 1
ATOM 3993 C CA . VAL B 1 178 ? -8.203 -14.164 -0.287 1 98 178 VAL B CA 1
ATOM 3994 C C . VAL B 1 178 ? -6.688 -14.375 -0.304 1 98 178 VAL B C 1
ATOM 3996 O O . VAL B 1 178 ? -6.047 -14.242 -1.351 1 98 178 VAL B O 1
ATOM 3999 N N . LEU B 1 179 ? -6.078 -14.781 0.792 1 98.56 179 LEU B N 1
ATOM 4000 C CA . LEU B 1 179 ? -4.637 -14.977 0.899 1 98.56 179 LEU B CA 1
ATOM 4001 C C . LEU B 1 179 ? -4.164 -16.062 -0.07 1 98.56 179 LEU B C 1
ATOM 4003 O O . LEU B 1 179 ? -3.266 -15.82 -0.88 1 98.56 179 LEU B O 1
ATOM 4007 N N . LEU B 1 180 ? -4.797 -17.188 -0.038 1 98.5 180 LEU B N 1
ATOM 4008 C CA . LEU B 1 180 ? -4.391 -18.328 -0.863 1 98.5 180 LEU B CA 1
ATOM 4009 C C . LEU B 1 180 ? -4.645 -18.047 -2.34 1 98.5 180 LEU B C 1
ATOM 4011 O O . LEU B 1 180 ? -3.83 -18.391 -3.193 1 98.5 180 LEU B O 1
ATOM 4015 N N . ASP B 1 181 ? -5.711 -17.391 -2.609 1 97.94 181 ASP B N 1
ATOM 4016 C CA . ASP B 1 181 ? -6.148 -17.25 -3.992 1 97.94 181 ASP B CA 1
ATOM 4017 C C . ASP B 1 181 ? -5.398 -16.109 -4.684 1 97.94 181 ASP B C 1
ATOM 4019 O O . ASP B 1 181 ? -4.883 -16.281 -5.789 1 97.94 181 ASP B O 1
ATOM 4023 N N . ILE B 1 182 ? -5.387 -14.922 -4.035 1 98.44 182 ILE B N 1
ATOM 4024 C CA . ILE B 1 182 ? -4.809 -13.797 -4.762 1 98.44 182 ILE B CA 1
ATOM 4025 C C . ILE B 1 182 ? -3.674 -13.18 -3.947 1 98.44 182 ILE B C 1
ATOM 4027 O O . ILE B 1 182 ? -2.734 -12.617 -4.512 1 98.44 182 ILE B O 1
ATOM 4031 N N . GLY B 1 183 ? -3.715 -13.281 -2.604 1 98.81 183 GLY B N 1
ATOM 4032 C CA . GLY B 1 183 ? -2.629 -12.781 -1.776 1 98.81 183 GLY B CA 1
ATOM 4033 C C . GLY B 1 183 ? -1.287 -13.406 -2.115 1 98.81 183 GLY B C 1
ATOM 4034 O O . GLY B 1 183 ? -0.246 -12.758 -1.989 1 98.81 183 GLY B O 1
ATOM 4035 N N . ILE B 1 184 ? -1.308 -14.625 -2.523 1 98.88 184 ILE B N 1
ATOM 4036 C CA . ILE B 1 184 ? -0.103 -15.375 -2.863 1 98.88 184 ILE B CA 1
ATOM 4037 C C . ILE B 1 184 ? 0.657 -14.656 -3.975 1 98.88 184 ILE B C 1
ATOM 4039 O O . ILE B 1 184 ? 1.889 -14.688 -4.016 1 98.88 184 ILE B O 1
ATOM 4043 N N . TYR B 1 185 ? -0.02 -13.977 -4.906 1 98.88 185 TYR B N 1
ATOM 4044 C CA . TYR B 1 185 ? 0.639 -13.25 -5.988 1 98.88 185 TYR B CA 1
ATOM 4045 C C . TYR B 1 185 ? 1.438 -12.07 -5.449 1 98.88 185 TYR B C 1
ATOM 4047 O O . TYR B 1 185 ? 2.527 -11.773 -5.941 1 98.88 185 TYR B O 1
ATOM 4055 N N . CYS B 1 186 ? 0.895 -11.398 -4.441 1 98.94 186 CYS B N 1
ATOM 4056 C CA . CYS B 1 186 ? 1.611 -10.289 -3.83 1 98.94 186 CYS B CA 1
ATOM 4057 C C . CYS B 1 186 ? 2.85 -10.773 -3.09 1 98.94 186 CYS B C 1
ATOM 4059 O O . CYS B 1 186 ? 3.93 -10.203 -3.227 1 98.94 186 CYS B O 1
ATOM 4061 N N . LEU B 1 187 ? 2.674 -11.844 -2.354 1 98.94 187 LEU B N 1
ATOM 4062 C CA . LEU B 1 187 ? 3.805 -12.438 -1.649 1 98.94 187 LEU B CA 1
ATOM 4063 C C . LEU B 1 187 ? 4.867 -12.922 -2.633 1 98.94 187 LEU B C 1
ATOM 4065 O O . LEU B 1 187 ? 6.062 -12.82 -2.357 1 98.94 187 LEU B O 1
ATOM 4069 N N . ASN B 1 188 ? 4.375 -13.445 -3.715 1 98.88 188 ASN B N 1
ATOM 4070 C CA . ASN B 1 188 ? 5.266 -13.867 -4.785 1 98.88 188 ASN B CA 1
ATOM 4071 C C . ASN B 1 188 ? 6.137 -12.719 -5.285 1 98.88 188 ASN B C 1
ATOM 4073 O O . ASN B 1 188 ? 7.336 -12.898 -5.512 1 98.88 188 ASN B O 1
ATOM 4077 N N . MET B 1 189 ? 5.613 -11.523 -5.422 1 98.94 189 MET B N 1
ATOM 4078 C CA . MET B 1 189 ? 6.383 -10.359 -5.859 1 98.94 189 MET B CA 1
ATOM 4079 C C . MET B 1 189 ? 7.449 -10 -4.828 1 98.94 189 MET B C 1
ATOM 4081 O O . MET B 1 189 ? 8.594 -9.703 -5.188 1 98.94 189 MET B O 1
ATOM 4085 N N . ALA B 1 190 ? 7.047 -10.016 -3.562 1 98.88 190 ALA B N 1
ATOM 4086 C CA . ALA B 1 190 ? 8.023 -9.758 -2.508 1 98.88 190 ALA B CA 1
ATOM 4087 C C . ALA B 1 190 ? 9.172 -10.758 -2.57 1 98.88 190 ALA B C 1
ATOM 4089 O O . ALA B 1 190 ? 10.344 -10.367 -2.469 1 98.88 190 ALA B O 1
ATOM 4090 N N . ASP B 1 191 ? 8.836 -12.008 -2.734 1 98.88 191 ASP B N 1
ATOM 4091 C CA . ASP B 1 191 ? 9.852 -13.055 -2.795 1 98.88 191 ASP B CA 1
ATOM 4092 C C . ASP B 1 191 ? 10.805 -12.828 -3.967 1 98.88 191 ASP B C 1
ATOM 4094 O O . ASP B 1 191 ? 12.023 -12.922 -3.812 1 98.88 191 ASP B O 1
ATOM 4098 N N . ILE B 1 192 ? 10.234 -12.539 -5.129 1 98.75 192 ILE B N 1
ATOM 4099 C CA . ILE B 1 192 ? 11.023 -12.328 -6.332 1 98.75 192 ILE B CA 1
ATOM 4100 C C . ILE B 1 192 ? 12.008 -11.18 -6.105 1 98.75 192 ILE B C 1
ATOM 4102 O O . ILE B 1 192 ? 13.211 -11.336 -6.305 1 98.75 192 ILE B O 1
ATOM 4106 N N . PHE B 1 193 ? 11.555 -10.07 -5.574 1 98.75 193 PHE B N 1
ATOM 4107 C CA . PHE B 1 193 ? 12.344 -8.852 -5.699 1 98.75 193 PHE B CA 1
ATOM 4108 C C . PHE B 1 193 ? 13.242 -8.664 -4.48 1 98.75 193 PHE B C 1
ATOM 4110 O O . PHE B 1 193 ? 14.164 -7.844 -4.504 1 98.75 193 PHE B O 1
ATOM 4117 N N . PHE B 1 194 ? 12.984 -9.414 -3.422 1 98.5 194 PHE B N 1
ATOM 4118 C CA . PHE B 1 194 ? 13.945 -9.453 -2.324 1 98.5 194 PHE B CA 1
ATOM 4119 C C . PHE B 1 194 ? 14.867 -10.656 -2.457 1 98.5 194 PHE B C 1
ATOM 4121 O O . PHE B 1 194 ? 15.602 -10.992 -1.524 1 98.5 194 PHE B O 1
ATOM 4128 N N . GLY B 1 195 ? 14.797 -11.367 -3.539 1 97.12 195 GLY B N 1
ATOM 4129 C CA . GLY B 1 195 ? 15.758 -12.406 -3.893 1 97.12 195 GLY B CA 1
ATOM 4130 C C . GLY B 1 195 ? 15.625 -13.656 -3.053 1 97.12 195 GLY B C 1
ATOM 4131 O O . GLY B 1 195 ? 16.609 -14.32 -2.742 1 97.12 195 GLY B O 1
ATOM 4132 N N . GLY B 1 196 ? 14.406 -13.883 -2.598 1 97.56 196 GLY B N 1
ATOM 4133 C CA . GLY B 1 196 ? 14.18 -15.086 -1.815 1 97.56 196 GLY B CA 1
ATOM 4134 C C . GLY B 1 196 ? 14.664 -14.969 -0.383 1 97.56 196 GLY B C 1
ATOM 4135 O O . GLY B 1 196 ? 14.75 -15.969 0.332 1 97.56 196 GLY B O 1
ATOM 4136 N N . GLU B 1 197 ? 14.938 -13.789 0.048 1 97.44 197 GLU B N 1
ATOM 4137 C CA . GLU B 1 197 ? 15.359 -13.578 1.431 1 97.44 197 GLU B CA 1
ATOM 4138 C C . GLU B 1 197 ? 14.219 -13.859 2.402 1 97.44 197 GLU B C 1
ATOM 4140 O O . GLU B 1 197 ? 13.07 -13.477 2.148 1 97.44 197 GLU B O 1
ATOM 4145 N N . LYS B 1 198 ? 14.516 -14.578 3.424 1 96.75 198 LYS B N 1
ATOM 4146 C CA . LYS B 1 198 ? 13.523 -14.805 4.469 1 96.75 198 LYS B CA 1
ATOM 4147 C C . LYS B 1 198 ? 13.305 -13.539 5.301 1 96.75 198 LYS B C 1
ATOM 4149 O O . LYS B 1 198 ? 14.266 -12.945 5.797 1 96.75 198 LYS B O 1
ATOM 4154 N N . PRO B 1 199 ? 12.117 -13.109 5.445 1 98.38 199 PRO B N 1
ATOM 4155 C CA . PRO B 1 199 ? 11.883 -11.961 6.32 1 98.38 199 PRO B CA 1
ATOM 4156 C C . PRO B 1 199 ? 12.195 -12.258 7.785 1 98.38 199 PRO B C 1
ATOM 4158 O O . PRO B 1 199 ? 12.039 -13.398 8.234 1 98.38 199 PRO B O 1
ATOM 4161 N N . GLN B 1 200 ? 12.539 -11.234 8.477 1 97.69 200 GLN B N 1
ATOM 4162 C CA . GLN B 1 200 ? 12.828 -11.344 9.906 1 97.69 200 GLN B CA 1
ATOM 4163 C C . GLN B 1 200 ? 11.539 -11.359 10.719 1 97.69 200 GLN B C 1
ATOM 4165 O O . GLN B 1 200 ? 11.5 -11.914 11.82 1 97.69 200 GLN B O 1
ATOM 4170 N N . HIS B 1 201 ? 10.578 -10.75 10.211 1 97.88 201 HIS B N 1
ATOM 4171 C CA . HIS B 1 201 ? 9.289 -10.641 10.898 1 97.88 201 HIS B CA 1
ATOM 4172 C C . HIS B 1 201 ? 8.141 -10.539 9.898 1 97.88 201 HIS B C 1
ATOM 4174 O O . HIS B 1 201 ? 8.281 -9.906 8.852 1 97.88 201 HIS B O 1
ATOM 4180 N N . ILE B 1 202 ? 7.055 -11.242 10.211 1 98.69 202 ILE B N 1
ATOM 4181 C CA . ILE B 1 202 ? 5.805 -11.141 9.469 1 98.69 202 ILE B CA 1
ATOM 4182 C C . ILE B 1 202 ? 4.703 -10.602 10.383 1 98.69 202 ILE B C 1
ATOM 4184 O O . ILE B 1 202 ? 4.512 -11.102 11.492 1 98.69 202 ILE B O 1
ATOM 4188 N N . SER B 1 203 ? 4.062 -9.523 9.984 1 98.62 203 SER B N 1
ATOM 4189 C CA . SER B 1 203 ? 2.896 -8.977 10.672 1 98.62 203 SER B CA 1
ATOM 4190 C C . SER B 1 203 ? 1.672 -8.984 9.758 1 98.62 203 SER B C 1
ATOM 4192 O O . SER B 1 203 ? 1.731 -8.492 8.633 1 98.62 203 SER B O 1
ATOM 4194 N N . ALA B 1 204 ? 0.607 -9.562 10.266 1 98.56 204 ALA B N 1
ATOM 4195 C CA . ALA B 1 204 ? -0.599 -9.664 9.445 1 98.56 204 ALA B CA 1
ATOM 4196 C C . ALA B 1 204 ? -1.844 -9.32 10.258 1 98.56 204 ALA B C 1
ATOM 4198 O O . ALA B 1 204 ? -1.9 -9.602 11.461 1 98.56 204 ALA B O 1
ATOM 4199 N N . CYS B 1 205 ? -2.801 -8.703 9.648 1 97.75 205 CYS B N 1
ATOM 4200 C CA . CYS B 1 205 ? -4.137 -8.477 10.188 1 97.75 205 CYS B CA 1
ATOM 4201 C C . CYS B 1 205 ? -5.164 -8.352 9.07 1 97.75 205 CYS B C 1
ATOM 4203 O O . CYS B 1 205 ? -4.805 -8.297 7.895 1 97.75 205 CYS B O 1
ATOM 4205 N N . GLY B 1 206 ? -6.371 -8.445 9.406 1 97.19 206 GLY B N 1
ATOM 4206 C CA . GLY B 1 206 ? -7.398 -8.352 8.383 1 97.19 206 GLY B CA 1
ATOM 4207 C C . GLY B 1 206 ? -8.773 -8.75 8.883 1 97.19 206 GLY B C 1
ATOM 4208 O O . GLY B 1 206 ? -9.023 -8.758 10.086 1 97.19 206 GLY B O 1
ATOM 4209 N N . HIS B 1 207 ? -9.672 -8.828 7.918 1 97.81 207 HIS B N 1
ATOM 4210 C CA . HIS B 1 207 ? -11.047 -9.219 8.172 1 97.81 207 HIS B CA 1
ATOM 4211 C C . HIS B 1 207 ? -11.305 -10.656 7.738 1 97.81 207 HIS B C 1
ATOM 4213 O O . HIS B 1 207 ? -10.703 -11.133 6.777 1 97.81 207 HIS B O 1
ATOM 4219 N N . LYS B 1 208 ? -12.234 -11.391 8.492 1 97.69 208 LYS B N 1
ATOM 4220 C CA . LYS B 1 208 ? -12.695 -12.734 8.141 1 97.69 208 LYS B CA 1
ATOM 4221 C C . LYS B 1 208 ? -14.18 -12.727 7.789 1 97.69 208 LYS B C 1
ATOM 4223 O O . LYS B 1 208 ? -14.922 -11.859 8.234 1 97.69 208 LYS B O 1
ATOM 4228 N N . THR B 1 209 ? -14.492 -13.688 6.902 1 94.31 209 THR B N 1
ATOM 4229 C CA . THR B 1 209 ? -15.914 -13.875 6.66 1 94.31 209 THR B CA 1
ATOM 4230 C C . THR B 1 209 ? -16.641 -14.266 7.945 1 94.31 209 THR B C 1
ATOM 4232 O O . THR B 1 209 ? -16.078 -14.977 8.781 1 94.31 209 THR B O 1
ATOM 4235 N N . SER B 1 210 ? -17.844 -13.789 8.078 1 86.31 210 SER B N 1
ATOM 4236 C CA . SER B 1 210 ? -18.609 -14.039 9.297 1 86.31 210 SER B CA 1
ATOM 4237 C C . SER B 1 210 ? -19.031 -15.5 9.383 1 86.31 210 SER B C 1
ATOM 4239 O O . SER B 1 210 ? -19.047 -16.094 10.469 1 86.31 210 SER B O 1
ATOM 4241 N N . ASP B 1 211 ? -19.344 -16.109 8.328 1 84.38 211 ASP B N 1
ATOM 4242 C CA . ASP B 1 211 ? -19.938 -17.438 8.328 1 84.38 211 ASP B CA 1
ATOM 4243 C C . ASP B 1 211 ? -18.859 -18.531 8.398 1 84.38 211 ASP B C 1
ATOM 4245 O O . ASP B 1 211 ? -18.938 -19.422 9.242 1 84.38 211 ASP B O 1
ATOM 4249 N N . ASP B 1 212 ? -17.828 -18.375 7.574 1 84.81 212 ASP B N 1
ATOM 4250 C CA . ASP B 1 212 ? -16.906 -19.5 7.375 1 84.81 212 ASP B CA 1
ATOM 4251 C C . ASP B 1 212 ? -15.57 -19.234 8.062 1 84.81 212 ASP B C 1
ATOM 4253 O O . ASP B 1 212 ? -14.773 -20.156 8.25 1 84.81 212 ASP B O 1
ATOM 4257 N N . GLY B 1 213 ? -15.336 -17.953 8.336 1 94 213 GLY B N 1
ATOM 4258 C CA . GLY B 1 213 ? -14.133 -17.594 9.078 1 94 213 GLY B CA 1
ATOM 4259 C C . GLY B 1 213 ? -12.875 -17.672 8.234 1 94 213 GLY B C 1
ATOM 4260 O O . GLY B 1 213 ? -11.789 -17.953 8.758 1 94 213 GLY B O 1
ATOM 4261 N N . VAL B 1 214 ? -13.016 -17.547 6.902 1 96.69 214 VAL B N 1
ATOM 4262 C CA . VAL B 1 214 ? -11.836 -17.453 6.051 1 96.69 214 VAL B CA 1
ATOM 4263 C C . VAL B 1 214 ? -11.461 -15.984 5.859 1 96.69 214 VAL B C 1
ATOM 4265 O O . VAL B 1 214 ? -12.289 -15.094 6.043 1 96.69 214 VAL B O 1
ATOM 4268 N N . ASP B 1 215 ? -10.188 -15.766 5.609 1 97.75 215 ASP B N 1
ATOM 4269 C CA . ASP B 1 215 ? -9.75 -14.391 5.422 1 97.75 215 ASP B CA 1
ATOM 4270 C C . ASP B 1 215 ? -10.43 -13.758 4.211 1 97.75 215 ASP B C 1
ATOM 4272 O O . ASP B 1 215 ? -10.516 -14.375 3.148 1 97.75 215 ASP B O 1
ATOM 4276 N N . TYR B 1 216 ? -10.906 -12.578 4.41 1 97.06 216 TYR B N 1
ATOM 4277 C CA . TYR B 1 216 ? -11.734 -11.828 3.469 1 97.06 216 TYR B CA 1
ATOM 4278 C C . TYR B 1 216 ? -10.992 -10.617 2.928 1 97.06 216 TYR B C 1
ATOM 4280 O O . TYR B 1 216 ? -11.156 -10.25 1.764 1 97.06 216 TYR B O 1
ATOM 4288 N N . ALA B 1 217 ? -10.242 -9.953 3.729 1 97.75 217 ALA B N 1
ATOM 4289 C CA . ALA B 1 217 ? -9.297 -8.883 3.432 1 97.75 217 ALA B CA 1
ATOM 4290 C C . ALA B 1 217 ? -8.102 -8.93 4.375 1 97.75 217 ALA B C 1
ATOM 4292 O O . ALA B 1 217 ? -8.258 -9.141 5.582 1 97.75 217 ALA B O 1
ATOM 4293 N N . ILE B 1 218 ? -6.898 -8.758 3.766 1 98.38 218 ILE B N 1
ATOM 4294 C CA . ILE B 1 218 ? -5.73 -8.906 4.629 1 98.38 218 ILE B CA 1
ATOM 4295 C C . ILE B 1 218 ? -4.688 -7.855 4.273 1 98.38 218 ILE B C 1
ATOM 4297 O O . ILE B 1 218 ? -4.582 -7.438 3.115 1 98.38 218 ILE B O 1
ATOM 4301 N N . THR B 1 219 ? -3.98 -7.398 5.254 1 98.5 219 THR B N 1
ATOM 4302 C CA . THR B 1 219 ? -2.736 -6.645 5.141 1 98.5 219 THR B CA 1
ATOM 4303 C C . THR B 1 219 ? -1.572 -7.426 5.742 1 98.5 219 THR B C 1
ATOM 4305 O O . THR B 1 219 ? -1.72 -8.062 6.785 1 98.5 219 THR B O 1
ATOM 4308 N N . VAL B 1 220 ? -0.507 -7.453 5.031 1 98.81 220 VAL B N 1
ATOM 4309 C CA . VAL B 1 220 ? 0.676 -8.18 5.488 1 98.81 220 VAL B CA 1
ATOM 4310 C C . VAL B 1 220 ? 1.912 -7.293 5.332 1 98.81 220 VAL B C 1
ATOM 4312 O O . VAL B 1 220 ? 2.068 -6.605 4.32 1 98.81 220 VAL B O 1
ATOM 4315 N N . THR B 1 221 ? 2.727 -7.301 6.352 1 98.75 221 THR B N 1
ATOM 4316 C CA . THR B 1 221 ? 4.043 -6.676 6.277 1 98.75 221 THR B CA 1
ATOM 4317 C C . THR B 1 221 ? 5.145 -7.707 6.512 1 98.75 221 THR B C 1
ATOM 4319 O O . THR B 1 221 ? 5.09 -8.477 7.477 1 98.75 221 THR B O 1
ATOM 4322 N N . LEU B 1 222 ? 6.031 -7.77 5.594 1 98.88 222 LEU B N 1
ATOM 4323 C CA . LEU B 1 222 ? 7.266 -8.531 5.77 1 98.88 222 LEU B CA 1
ATOM 4324 C C . LEU B 1 222 ? 8.438 -7.598 6.062 1 98.88 222 LEU B C 1
ATOM 4326 O O . LEU B 1 222 ? 8.758 -6.723 5.254 1 98.88 222 LEU B O 1
ATOM 4330 N N . LEU B 1 223 ? 9.086 -7.75 7.199 1 98.69 223 LEU B N 1
ATOM 4331 C CA . LEU B 1 223 ? 10.266 -6.957 7.547 1 98.69 223 LEU B CA 1
ATOM 4332 C C . LEU B 1 223 ? 11.547 -7.727 7.254 1 98.69 223 LEU B C 1
ATOM 4334 O O . LEU B 1 223 ? 11.695 -8.883 7.668 1 98.69 223 LEU B O 1
ATOM 4338 N N . TYR B 1 224 ? 12.359 -7.129 6.496 1 98.5 224 TYR B N 1
ATOM 4339 C CA . TYR B 1 224 ? 13.664 -7.695 6.164 1 98.5 224 TYR B CA 1
ATOM 4340 C C . TYR B 1 224 ? 14.781 -6.93 6.852 1 98.5 224 TYR B C 1
ATOM 4342 O O . TYR B 1 224 ? 14.547 -5.875 7.449 1 98.5 224 TYR B O 1
ATOM 4350 N N . SER B 1 225 ? 15.992 -7.477 6.84 1 96.12 225 SER B N 1
ATOM 4351 C CA . SER B 1 225 ? 17.156 -6.793 7.387 1 96.12 225 SER B CA 1
ATOM 4352 C C . SER B 1 225 ? 17.422 -5.484 6.648 1 96.12 225 SER B C 1
ATOM 4354 O O . SER B 1 225 ? 16.984 -5.309 5.512 1 96.12 225 SER B O 1
ATOM 4356 N N . GLY B 1 226 ? 18.047 -4.531 7.293 1 94.12 226 GLY B N 1
ATOM 4357 C CA . GLY B 1 226 ? 18.469 -3.297 6.652 1 94.12 226 GLY B CA 1
ATOM 4358 C C . GLY B 1 226 ? 17.328 -2.311 6.449 1 94.12 226 GLY B C 1
ATOM 4359 O O . GLY B 1 226 ? 17.297 -1.601 5.445 1 94.12 226 GLY B O 1
ATOM 4360 N N . ASN B 1 227 ? 16.406 -2.316 7.273 1 94.31 227 ASN B N 1
ATOM 4361 C CA . ASN B 1 227 ? 15.258 -1.422 7.242 1 94.31 227 ASN B CA 1
ATOM 4362 C C . ASN B 1 227 ? 14.438 -1.601 5.965 1 94.31 227 ASN B C 1
ATOM 4364 O O . ASN B 1 227 ? 13.93 -0.627 5.406 1 94.31 227 ASN B O 1
ATOM 4368 N N . ARG B 1 228 ? 14.438 -2.766 5.398 1 98.12 228 ARG B N 1
ATOM 4369 C CA . ARG B 1 228 ? 13.672 -3.078 4.195 1 98.12 228 ARG B CA 1
ATOM 4370 C C . ARG B 1 228 ? 12.352 -3.752 4.547 1 98.12 228 ARG B C 1
ATOM 4372 O O . ARG B 1 228 ? 12.227 -4.363 5.613 1 98.12 228 ARG B O 1
ATOM 4379 N N . MET B 1 229 ? 11.367 -3.596 3.658 1 98.75 229 MET B N 1
ATOM 4380 C CA . MET B 1 229 ? 10.094 -4.238 3.99 1 98.75 229 MET B CA 1
ATOM 4381 C C . MET B 1 229 ? 9.242 -4.434 2.74 1 98.75 229 MET B C 1
ATOM 4383 O O . MET B 1 229 ? 9.508 -3.824 1.701 1 98.75 229 MET B O 1
ATOM 4387 N N . ALA B 1 230 ? 8.297 -5.297 2.797 1 98.88 230 ALA B N 1
ATOM 4388 C CA . ALA B 1 230 ? 7.211 -5.438 1.827 1 98.88 230 ALA B CA 1
ATOM 4389 C C . ALA B 1 230 ? 5.859 -5.148 2.471 1 98.88 230 ALA B C 1
ATOM 4391 O O . ALA B 1 230 ? 5.613 -5.535 3.617 1 98.88 230 ALA B O 1
ATOM 4392 N N . GLN B 1 231 ? 5.055 -4.434 1.827 1 98.81 231 GLN B N 1
ATOM 4393 C CA . GLN B 1 231 ? 3.689 -4.16 2.258 1 98.81 231 GLN B CA 1
ATOM 4394 C C . GLN B 1 231 ? 2.676 -4.715 1.259 1 98.81 231 GLN B C 1
ATOM 4396 O O . GLN B 1 231 ? 2.672 -4.324 0.09 1 98.81 231 GLN B O 1
ATOM 4401 N N . ILE B 1 232 ? 1.772 -5.539 1.749 1 98.75 232 ILE B N 1
ATOM 4402 C CA . ILE B 1 232 ? 0.856 -6.293 0.899 1 98.75 232 ILE B CA 1
ATOM 4403 C C . ILE B 1 232 ? -0.584 -6.031 1.334 1 98.75 232 ILE B C 1
ATOM 4405 O O . ILE B 1 232 ? -0.878 -5.977 2.529 1 98.75 232 ILE B O 1
ATOM 4409 N N . LEU B 1 233 ? -1.45 -5.859 0.357 1 98.81 233 LEU B N 1
ATOM 4410 C CA . LEU B 1 233 ? -2.883 -5.742 0.602 1 98.81 233 LEU B CA 1
ATOM 4411 C C . LEU B 1 233 ? -3.674 -6.609 -0.373 1 98.81 233 LEU B C 1
ATOM 4413 O O . LEU B 1 233 ? -3.443 -6.559 -1.583 1 98.81 233 LEU B O 1
ATOM 4417 N N . ALA B 1 234 ? -4.52 -7.461 0.142 1 98.75 234 ALA B N 1
ATOM 4418 C CA . ALA B 1 234 ? -5.434 -8.25 -0.679 1 98.75 234 ALA B CA 1
ATOM 4419 C C . ALA B 1 234 ? -6.863 -8.148 -0.16 1 98.75 234 ALA B C 1
ATOM 4421 O O . ALA B 1 234 ? -7.09 -8.117 1.052 1 98.75 234 ALA B O 1
ATOM 4422 N N . SER B 1 235 ? -7.832 -8.102 -1.106 1 98.5 235 SER B N 1
ATOM 4423 C CA . SER B 1 235 ? -9.227 -7.953 -0.697 1 98.5 235 SER B CA 1
ATOM 4424 C C . SER B 1 235 ? -10.156 -8.711 -1.634 1 98.5 235 SER B C 1
ATOM 4426 O O . SER B 1 235 ? -9.977 -8.688 -2.854 1 98.5 235 SER B O 1
ATOM 4428 N N . ALA B 1 236 ? -11.18 -9.375 -1.038 1 97.06 236 ALA B N 1
ATOM 4429 C CA . ALA B 1 236 ? -12.172 -10.117 -1.813 1 97.06 236 ALA B CA 1
ATOM 4430 C C . ALA B 1 236 ? -13.344 -9.219 -2.203 1 97.06 236 ALA B C 1
ATOM 4432 O O . ALA B 1 236 ? -14.234 -9.641 -2.949 1 97.06 236 ALA B O 1
ATOM 4433 N N . ASP B 1 237 ? -13.328 -7.949 -1.749 1 95.25 237 ASP B N 1
ATOM 4434 C CA . ASP B 1 237 ? -14.57 -7.219 -1.986 1 95.25 237 ASP B CA 1
ATOM 4435 C C . ASP B 1 237 ? -14.289 -5.758 -2.328 1 95.25 237 ASP B C 1
ATOM 4437 O O . ASP B 1 237 ? -15.141 -4.891 -2.131 1 95.25 237 ASP B O 1
ATOM 4441 N N . THR B 1 238 ? -13.078 -5.473 -2.693 1 97.94 238 THR B N 1
ATOM 4442 C CA . THR B 1 238 ? -12.711 -4.113 -3.08 1 97.94 238 THR B CA 1
ATOM 4443 C C . THR B 1 238 ? -11.836 -4.129 -4.332 1 97.94 238 THR B C 1
ATOM 4445 O O . THR B 1 238 ? -10.867 -4.887 -4.414 1 97.94 238 THR B O 1
ATOM 4448 N N . ASP B 1 239 ? -12.227 -3.303 -5.34 1 98.38 239 ASP B N 1
ATOM 4449 C CA . ASP B 1 239 ? -11.297 -3.086 -6.445 1 98.38 239 ASP B CA 1
ATOM 4450 C C . ASP B 1 239 ? -10.086 -2.281 -5.992 1 98.38 239 ASP B C 1
ATOM 4452 O O . ASP B 1 239 ? -10.195 -1.092 -5.688 1 98.38 239 ASP B O 1
ATOM 4456 N N . LEU B 1 240 ? -8.93 -2.92 -5.926 1 98.69 240 LEU B N 1
ATOM 4457 C CA . LEU B 1 240 ? -7.684 -2.271 -5.543 1 98.69 240 LEU B CA 1
ATOM 4458 C C . LEU B 1 240 ? -6.875 -1.883 -6.773 1 98.69 240 LEU B C 1
ATOM 4460 O O . LEU B 1 240 ? -7.262 -2.193 -7.902 1 98.69 240 LEU B O 1
ATOM 4464 N N . PRO B 1 241 ? -5.758 -1.146 -6.59 1 98.44 241 PRO B N 1
ATOM 4465 C CA . PRO B 1 241 ? -4.957 -0.72 -7.738 1 98.44 241 PRO B CA 1
ATOM 4466 C C . PRO B 1 241 ? -4.438 -1.896 -8.562 1 98.44 241 PRO B C 1
ATOM 4468 O O . PRO B 1 241 ? -4.281 -1.78 -9.781 1 98.44 241 PRO B O 1
ATOM 4471 N N . ASN B 1 242 ? -4.148 -3.016 -7.895 1 98.81 242 ASN B N 1
ATOM 4472 C CA . ASN B 1 242 ? -3.645 -4.223 -8.539 1 98.81 242 ASN B CA 1
ATOM 4473 C C . ASN B 1 242 ? -2.328 -3.963 -9.266 1 98.81 242 ASN B C 1
ATOM 4475 O O . ASN B 1 242 ? -2.139 -4.414 -10.398 1 98.81 242 ASN B O 1
ATOM 4479 N N . GLU B 1 243 ? -1.493 -3.199 -8.656 1 98.88 243 GLU B N 1
ATOM 4480 C CA . GLU B 1 243 ? -0.148 -2.859 -9.109 1 98.88 243 GLU B CA 1
ATOM 4481 C C . GLU B 1 243 ? 0.907 -3.34 -8.117 1 98.88 243 GLU B C 1
ATOM 4483 O O . GLU B 1 243 ? 0.577 -3.752 -7.004 1 98.88 243 GLU B O 1
ATOM 4488 N N . CYS B 1 244 ? 2.059 -3.408 -8.539 1 98.94 244 CYS B N 1
ATOM 4489 C CA . CYS B 1 244 ? 3.227 -3.648 -7.703 1 98.94 244 CYS B CA 1
ATOM 4490 C C . CYS B 1 244 ? 4.285 -2.572 -7.918 1 98.94 244 CYS B C 1
ATOM 4492 O O . CYS B 1 244 ? 4.629 -2.256 -9.055 1 98.94 244 CYS B O 1
ATOM 4494 N N . ILE B 1 245 ? 4.777 -1.987 -6.848 1 98.94 245 ILE B N 1
ATOM 4495 C CA . ILE B 1 245 ? 5.824 -0.974 -6.934 1 98.94 245 ILE B CA 1
ATOM 4496 C C . ILE B 1 245 ? 7.066 -1.452 -6.188 1 98.94 245 ILE B C 1
ATOM 4498 O O . ILE B 1 245 ? 6.988 -1.845 -5.023 1 98.94 245 ILE B O 1
ATOM 4502 N N . VAL B 1 246 ? 8.148 -1.45 -6.859 1 98.94 246 VAL B N 1
ATOM 4503 C CA . VAL B 1 246 ? 9.445 -1.757 -6.27 1 98.94 246 VAL B CA 1
ATOM 4504 C C . VAL B 1 246 ? 10.25 -0.47 -6.09 1 98.94 246 VAL B C 1
ATOM 4506 O O . VAL B 1 246 ? 10.664 0.152 -7.07 1 98.94 246 VAL B O 1
ATOM 4509 N N . CYS B 1 247 ? 10.469 -0.113 -4.855 1 98.88 247 CYS B N 1
ATOM 4510 C CA . CYS B 1 247 ? 11.219 1.098 -4.539 1 98.88 247 CYS B CA 1
ATOM 4511 C C . CYS B 1 247 ? 12.664 0.767 -4.16 1 98.88 247 CYS B C 1
ATOM 4513 O O . CYS B 1 247 ? 12.898 0.021 -3.211 1 98.88 247 CYS B O 1
ATOM 4515 N N . GLY B 1 248 ? 13.578 1.351 -4.883 1 98.44 248 GLY B N 1
ATOM 4516 C CA . GLY B 1 248 ? 14.984 1.221 -4.562 1 98.44 248 GLY B CA 1
ATOM 4517 C C . GLY B 1 248 ? 15.602 2.506 -4.043 1 98.44 248 GLY B C 1
ATOM 4518 O O . GLY B 1 248 ? 14.922 3.525 -3.926 1 98.44 248 GLY B O 1
ATOM 4519 N N . SER B 1 249 ? 16.859 2.441 -3.682 1 97.25 249 SER B N 1
ATOM 4520 C CA . SER B 1 249 ? 17.578 3.572 -3.104 1 97.25 249 SER B CA 1
ATOM 4521 C C . SER B 1 249 ? 17.797 4.68 -4.133 1 97.25 249 SER B C 1
ATOM 4523 O O . SER B 1 249 ? 18.031 5.832 -3.771 1 97.25 249 SER B O 1
ATOM 4525 N N . ASN B 1 250 ? 17.703 4.336 -5.469 1 95.94 250 ASN B N 1
ATOM 4526 C CA . ASN B 1 250 ? 18.031 5.32 -6.5 1 95.94 250 ASN B CA 1
ATOM 4527 C C . ASN B 1 250 ? 16.891 5.473 -7.5 1 95.94 250 ASN B C 1
ATOM 4529 O O . ASN B 1 250 ? 17.047 6.105 -8.547 1 95.94 250 ASN B O 1
ATOM 4533 N N . GLY B 1 251 ? 15.789 4.891 -7.238 1 97.38 251 GLY B N 1
ATOM 4534 C CA . GLY B 1 251 ? 14.656 4.926 -8.148 1 97.38 251 GLY B CA 1
ATOM 4535 C C . GLY B 1 251 ? 13.648 3.822 -7.883 1 97.38 251 GLY B C 1
ATOM 4536 O O . GLY B 1 251 ? 13.812 3.035 -6.949 1 97.38 251 GLY B O 1
ATOM 4537 N N . SER B 1 252 ? 12.57 3.834 -8.641 1 98.75 252 SER B N 1
ATOM 4538 C CA . SER B 1 252 ? 11.539 2.82 -8.484 1 98.75 252 SER B CA 1
ATOM 4539 C C . SER B 1 252 ? 10.992 2.371 -9.844 1 98.75 252 SER B C 1
ATOM 4541 O O . SER B 1 252 ? 11.25 3.014 -10.859 1 98.75 252 SER B O 1
ATOM 4543 N N . VAL B 1 253 ? 10.328 1.294 -9.828 1 98.88 253 VAL B N 1
ATOM 4544 C CA . VAL B 1 253 ? 9.633 0.787 -11.008 1 98.88 253 VAL B CA 1
ATOM 4545 C C . VAL B 1 253 ? 8.25 0.276 -10.609 1 98.88 253 VAL B C 1
ATOM 4547 O O . VAL B 1 253 ? 8.109 -0.423 -9.609 1 98.88 253 VAL B O 1
ATOM 4550 N N . LYS B 1 254 ? 7.309 0.716 -11.352 1 98.88 254 LYS B N 1
ATOM 4551 C CA . LYS B 1 254 ? 5.938 0.243 -11.188 1 98.88 254 LYS B CA 1
ATOM 4552 C C . LYS B 1 254 ? 5.605 -0.854 -12.195 1 98.88 254 LYS B C 1
ATOM 4554 O O . LYS B 1 254 ? 5.773 -0.664 -13.398 1 98.88 254 LYS B O 1
ATOM 4559 N N . ILE B 1 255 ? 5.223 -2.008 -11.711 1 98.94 255 ILE B N 1
ATOM 4560 C CA . ILE B 1 255 ? 4.574 -3.025 -12.531 1 98.94 255 ILE B CA 1
ATOM 4561 C C . ILE B 1 255 ? 3.076 -2.75 -12.609 1 98.94 255 ILE B C 1
ATOM 4563 O O . ILE B 1 255 ? 2.365 -2.863 -11.602 1 98.94 255 ILE B O 1
ATOM 4567 N N . CYS B 1 256 ? 2.57 -2.428 -13.789 1 98.81 256 CYS B N 1
ATOM 4568 C CA . CYS B 1 256 ? 1.223 -1.896 -13.969 1 98.81 256 CYS B CA 1
ATOM 4569 C C . CYS B 1 256 ? 0.177 -2.992 -13.797 1 98.81 256 CYS B C 1
ATOM 4571 O O . CYS B 1 256 ? 0.492 -4.18 -13.898 1 98.81 256 CYS B O 1
ATOM 4573 N N . ALA B 1 257 ? -1.029 -2.619 -13.516 1 98.5 257 ALA B N 1
ATOM 4574 C CA . ALA B 1 257 ? -2.166 -3.531 -13.43 1 98.5 257 ALA B CA 1
ATOM 4575 C C . ALA B 1 257 ? -2.447 -4.195 -14.773 1 98.5 257 ALA B C 1
ATOM 4577 O O . ALA B 1 257 ? -2.295 -3.568 -15.82 1 98.5 257 ALA B O 1
ATOM 4578 N N . PRO B 1 258 ? -2.822 -5.48 -14.734 1 98.62 258 PRO B N 1
ATOM 4579 C CA . PRO B 1 258 ? -2.752 -6.352 -13.562 1 98.62 258 PRO B CA 1
ATOM 4580 C C . PRO B 1 258 ? -1.343 -6.887 -13.305 1 98.62 258 PRO B C 1
ATOM 4582 O O . PRO B 1 258 ? -0.778 -7.582 -14.148 1 98.62 258 PRO B O 1
ATOM 4585 N N . PHE B 1 259 ? -0.792 -6.648 -12.117 1 98.88 259 PHE B N 1
ATOM 4586 C CA . PHE B 1 259 ? 0.638 -6.828 -11.898 1 98.88 259 PHE B CA 1
ATOM 4587 C C . PHE B 1 259 ? 1.021 -8.297 -12.016 1 98.88 259 PHE B C 1
ATOM 4589 O O . PHE B 1 259 ? 2.166 -8.625 -12.344 1 98.88 259 PHE B O 1
ATOM 4596 N N . TRP B 1 260 ? 0.12 -9.25 -11.719 1 98.75 260 TRP B N 1
ATOM 4597 C CA . TRP B 1 260 ? 0.445 -10.672 -11.727 1 98.75 260 TRP B CA 1
ATOM 4598 C C . TRP B 1 260 ? 0.567 -11.195 -13.148 1 98.75 260 TRP B C 1
ATOM 4600 O O . TRP B 1 260 ? 1.065 -12.305 -13.367 1 98.75 260 TRP B O 1
ATOM 4610 N N . SER B 1 261 ? 0.099 -10.43 -14.133 1 98.75 261 SER B N 1
ATOM 4611 C CA . SER B 1 261 ? 0.203 -10.758 -15.555 1 98.75 261 SER B CA 1
ATOM 4612 C C . SER B 1 261 ? 0.401 -9.508 -16.391 1 98.75 261 SER B C 1
ATOM 4614 O O . SER B 1 261 ? -0.24 -9.344 -17.438 1 98.75 261 SER B O 1
ATOM 4616 N N . SER B 1 262 ? 1.258 -8.688 -15.945 1 98.81 262 SER B N 1
ATOM 4617 C CA . SER B 1 262 ? 1.406 -7.348 -16.5 1 98.81 262 SER B CA 1
ATOM 4618 C C . SER B 1 262 ? 2.139 -7.379 -17.844 1 98.81 262 SER B C 1
ATOM 4620 O O . SER B 1 262 ? 3.002 -8.234 -18.062 1 98.81 262 SER B O 1
ATOM 4622 N N . GLU B 1 263 ? 1.845 -6.379 -18.656 1 98.69 263 GLU B N 1
ATOM 4623 C CA . GLU B 1 263 ? 2.541 -6.188 -19.922 1 98.69 263 GLU B CA 1
ATOM 4624 C C . GLU B 1 263 ? 3.279 -4.852 -19.953 1 98.69 263 GLU B C 1
ATOM 4626 O O . GLU B 1 263 ? 3.752 -4.422 -21 1 98.69 263 GLU B O 1
ATOM 4631 N N . LYS B 1 264 ? 3.324 -4.188 -18.844 1 98.81 264 LYS B N 1
ATOM 4632 C CA . LYS B 1 264 ? 3.869 -2.834 -18.875 1 98.81 264 LYS B CA 1
ATOM 4633 C C . LYS B 1 264 ? 4.516 -2.471 -17.531 1 98.81 264 LYS B C 1
ATOM 4635 O O . LYS B 1 264 ? 3.984 -2.801 -16.469 1 98.81 264 LYS B O 1
ATOM 4640 N N . ILE B 1 265 ? 5.684 -1.837 -17.609 1 98.88 265 ILE B N 1
ATOM 4641 C CA . ILE B 1 265 ? 6.297 -1.233 -16.422 1 98.88 265 ILE B CA 1
ATOM 4642 C C . ILE B 1 265 ? 6.512 0.26 -16.672 1 98.88 265 ILE B C 1
ATOM 4644 O O . ILE B 1 265 ? 6.609 0.704 -17.812 1 98.88 265 ILE B O 1
ATOM 4648 N N . ILE B 1 266 ? 6.504 1.058 -15.625 1 98.81 266 ILE B N 1
ATOM 4649 C CA . ILE B 1 266 ? 6.812 2.484 -15.648 1 98.81 266 ILE B CA 1
ATOM 4650 C C . ILE B 1 266 ? 7.895 2.793 -14.617 1 98.81 266 ILE B C 1
ATOM 4652 O O . ILE B 1 266 ? 7.734 2.496 -13.43 1 98.81 266 ILE B O 1
ATOM 4656 N N . LYS B 1 267 ? 9 3.418 -15.008 1 98.25 267 LYS B N 1
ATOM 4657 C CA . LYS B 1 267 ? 10.086 3.795 -14.109 1 98.25 267 LYS B CA 1
ATOM 4658 C C . LYS B 1 267 ? 9.82 5.152 -13.469 1 98.25 267 LYS B C 1
ATOM 4660 O O . LYS B 1 267 ? 8.938 5.895 -13.914 1 98.25 267 LYS B O 1
ATOM 4665 N N . SER B 1 268 ? 10.516 5.414 -12.438 1 96.06 268 SER B N 1
ATOM 4666 C CA . SER B 1 268 ? 10.312 6.645 -11.672 1 96.06 268 SER B CA 1
ATOM 4667 C C . SER B 1 268 ? 10.609 7.875 -12.516 1 96.06 268 SER B C 1
ATOM 4669 O O . SER B 1 268 ? 10.156 8.977 -12.203 1 96.06 268 SER B O 1
ATOM 4671 N N . ASP B 1 269 ? 11.32 7.762 -13.555 1 95 269 ASP B N 1
ATOM 4672 C CA . ASP B 1 269 ? 11.609 8.898 -14.414 1 95 269 ASP B CA 1
ATOM 4673 C C . ASP B 1 269 ? 10.523 9.078 -15.477 1 95 269 ASP B C 1
ATOM 4675 O O . ASP B 1 269 ? 10.625 9.969 -16.328 1 95 269 ASP B O 1
ATOM 4679 N N . GLY B 1 270 ? 9.562 8.211 -15.484 1 95.38 270 GLY B N 1
ATOM 4680 C CA . GLY B 1 270 ? 8.445 8.328 -16.406 1 95.38 270 GLY B CA 1
ATOM 4681 C C . GLY B 1 270 ? 8.562 7.426 -17.609 1 95.38 270 GLY B C 1
ATOM 4682 O O . GLY B 1 270 ? 7.605 7.254 -18.375 1 95.38 270 GLY B O 1
ATOM 4683 N N . SER B 1 271 ? 9.727 6.805 -17.734 1 97.5 271 SER B N 1
ATOM 4684 C CA . SER B 1 271 ? 9.906 5.926 -18.891 1 97.5 271 SER B CA 1
ATOM 4685 C C . SER B 1 271 ? 9.07 4.656 -18.75 1 97.5 271 SER B C 1
ATOM 4687 O O . SER B 1 271 ? 8.953 4.098 -17.672 1 97.5 271 SER B O 1
ATOM 4689 N N . GLU B 1 272 ? 8.531 4.23 -19.906 1 98.25 272 GLU B N 1
ATOM 4690 C CA . GLU B 1 272 ? 7.688 3.039 -19.953 1 98.25 272 GLU B CA 1
ATOM 4691 C C . GLU B 1 272 ? 8.305 1.965 -20.844 1 98.25 272 GLU B C 1
ATOM 4693 O O . GLU B 1 272 ? 9.078 2.273 -21.75 1 98.25 272 GLU B O 1
ATOM 4698 N N . LYS B 1 273 ? 8.094 0.751 -20.578 1 98.44 273 LYS B N 1
ATOM 4699 C CA . LYS B 1 273 ? 8.453 -0.395 -21.406 1 98.44 273 LYS B CA 1
ATOM 4700 C C . LYS B 1 273 ? 7.309 -1.406 -21.469 1 98.44 273 LYS B C 1
ATOM 4702 O O . LYS B 1 273 ? 6.676 -1.694 -20.453 1 98.44 273 LYS B O 1
ATOM 4707 N N . GLU B 1 274 ? 7.051 -1.899 -22.641 1 98.69 274 GLU B N 1
ATOM 4708 C CA . GLU B 1 274 ? 5.969 -2.854 -22.859 1 98.69 274 GLU B CA 1
ATOM 4709 C C . GLU B 1 274 ? 6.512 -4.242 -23.188 1 98.69 274 GLU B C 1
ATOM 4711 O O . GLU B 1 274 ? 7.566 -4.367 -23.812 1 98.69 274 GLU B O 1
ATOM 4716 N N . PHE B 1 275 ? 5.781 -5.199 -22.719 1 98.56 275 PHE B N 1
ATOM 4717 C CA . PHE B 1 275 ? 6.066 -6.609 -22.969 1 98.56 275 PHE B CA 1
ATOM 4718 C C . PHE B 1 275 ? 4.832 -7.324 -23.5 1 98.56 275 PHE B C 1
ATOM 4720 O O . PHE B 1 275 ? 4.199 -8.102 -22.781 1 98.56 275 PHE B O 1
ATOM 4727 N N . PRO B 1 276 ? 4.555 -7.129 -24.75 1 98 276 PRO B N 1
ATOM 4728 C CA . PRO B 1 276 ? 3.328 -7.715 -25.297 1 98 276 PRO B CA 1
ATOM 4729 C C . PRO B 1 276 ? 3.336 -9.242 -25.266 1 98 276 PRO B C 1
ATOM 4731 O O . PRO B 1 276 ? 4.391 -9.859 -25.422 1 98 276 PRO B O 1
ATOM 4734 N N . LEU B 1 277 ? 2.203 -9.844 -25.047 1 98 277 LEU B N 1
ATOM 4735 C CA . LEU B 1 277 ? 1.985 -11.281 -25.078 1 98 277 LEU B CA 1
ATOM 4736 C C . LEU B 1 277 ? 1.389 -11.711 -26.422 1 98 277 LEU B C 1
ATOM 4738 O O . LEU B 1 277 ? 0.776 -10.906 -27.125 1 98 277 LEU B O 1
ATOM 4742 N N . PRO B 1 278 ? 1.577 -12.93 -26.766 1 96.69 278 PRO B N 1
ATOM 4743 C CA . PRO B 1 278 ? 0.924 -13.391 -28 1 96.69 278 PRO B CA 1
ATOM 4744 C C . PRO B 1 278 ? -0.599 -13.305 -27.922 1 96.69 278 PRO B C 1
ATOM 4746 O O . PRO B 1 278 ? -1.179 -13.492 -26.844 1 96.69 278 PRO B O 1
ATOM 4749 N N . LYS B 1 279 ? -1.194 -13.188 -29.094 1 95.5 279 LYS B N 1
ATOM 4750 C CA . LYS B 1 279 ? -2.652 -13.148 -29.156 1 95.5 279 LYS B CA 1
ATOM 4751 C C . LYS B 1 279 ? -3.248 -14.547 -28.984 1 95.5 279 LYS B C 1
ATOM 4753 O O . LYS B 1 279 ? -2.789 -15.508 -29.594 1 95.5 279 LYS B O 1
ATOM 4758 N N . PRO B 1 280 ? -4.199 -14.641 -28.125 1 97.38 280 PRO B N 1
ATOM 4759 C CA . PRO B 1 280 ? -4.875 -15.938 -28 1 97.38 280 PRO B CA 1
ATOM 4760 C C . PRO B 1 280 ? -5.699 -16.281 -29.25 1 97.38 280 PRO B C 1
ATOM 4762 O O . PRO B 1 280 ? -6.242 -15.398 -29.906 1 97.38 280 PRO B O 1
ATOM 4765 N N . TYR B 1 281 ? -5.82 -17.562 -29.547 1 95.5 281 TYR B N 1
ATOM 4766 C CA . TYR B 1 281 ? -6.602 -17.969 -30.719 1 95.5 281 TYR B CA 1
ATOM 4767 C C . TYR B 1 281 ? -8.078 -18.062 -30.359 1 95.5 281 TYR B C 1
ATOM 4769 O O . TYR B 1 281 ? -8.93 -18.188 -31.25 1 95.5 281 TYR B O 1
ATOM 4777 N N . ALA B 1 282 ? -8.414 -18 -29.078 1 96.25 282 ALA B N 1
ATOM 4778 C CA . ALA B 1 282 ? -9.781 -18.062 -28.562 1 96.25 282 ALA B CA 1
ATOM 4779 C C . ALA B 1 282 ? -9.93 -17.203 -27.312 1 96.25 282 ALA B C 1
ATOM 4781 O O . ALA B 1 282 ? -8.93 -16.781 -26.719 1 96.25 282 ALA B O 1
ATOM 4782 N N . PRO B 1 283 ? -11.18 -16.875 -26.969 1 95.94 283 PRO B N 1
ATOM 4783 C CA . PRO B 1 283 ? -11.375 -16.062 -25.766 1 95.94 283 PRO B CA 1
ATOM 4784 C C . PRO B 1 283 ? -10.805 -16.719 -24.516 1 95.94 283 PRO B C 1
ATOM 4786 O O . PRO B 1 283 ? -10.914 -17.938 -24.344 1 95.94 283 PRO B O 1
ATOM 4789 N N . MET B 1 284 ? -10.234 -15.883 -23.641 1 96.75 284 MET B N 1
ATOM 4790 C CA . MET B 1 284 ? -9.688 -16.344 -22.375 1 96.75 284 MET B CA 1
ATOM 4791 C C . MET B 1 284 ? -10.555 -15.898 -21.203 1 96.75 284 MET B C 1
ATOM 4793 O O . MET B 1 284 ? -11.336 -14.945 -21.328 1 96.75 284 MET B O 1
ATOM 4797 N N . ASN B 1 285 ? -10.391 -16.578 -20.156 1 97.31 285 ASN B N 1
ATOM 4798 C CA . ASN B 1 285 ? -11.211 -16.312 -18.984 1 97.31 285 ASN B CA 1
ATOM 4799 C C . ASN B 1 285 ? -10.539 -15.312 -18.047 1 97.31 285 ASN B C 1
ATOM 4801 O O . ASN B 1 285 ? -11.219 -14.617 -17.281 1 97.31 285 ASN B O 1
ATOM 4805 N N . PHE B 1 286 ? -9.227 -15.203 -18.047 1 97.25 286 PHE B N 1
ATOM 4806 C CA . PHE B 1 286 ? -8.492 -14.367 -17.109 1 97.25 286 PHE B CA 1
ATOM 4807 C C . PHE B 1 286 ? -7.562 -13.414 -17.844 1 97.25 286 PHE B C 1
ATOM 4809 O O . PHE B 1 286 ? -7.23 -13.641 -19.016 1 97.25 286 PHE B O 1
ATOM 4816 N N . PHE B 1 287 ? -7.086 -12.375 -17.125 1 96 287 PHE B N 1
ATOM 4817 C CA . PHE B 1 287 ? -6.281 -11.312 -17.703 1 96 287 PHE B CA 1
ATOM 4818 C C . PHE B 1 287 ? -4.938 -11.844 -18.188 1 96 287 PHE B C 1
ATOM 4820 O O . PHE B 1 287 ? -4.18 -12.43 -17.406 1 96 287 PHE B O 1
ATOM 4827 N N . ASN B 1 288 ? -4.645 -11.625 -19.469 1 98.12 288 ASN B N 1
ATOM 4828 C CA . ASN B 1 288 ? -3.32 -11.852 -20.047 1 98.12 288 ASN B CA 1
ATOM 4829 C C . ASN B 1 288 ? -2.848 -13.281 -19.812 1 98.12 288 ASN B C 1
ATOM 4831 O O . ASN B 1 288 ? -1.66 -13.516 -19.578 1 98.12 288 ASN B O 1
ATOM 4835 N N . SER B 1 289 ? -3.758 -14.242 -19.891 1 98.06 289 SER B N 1
ATOM 4836 C CA . SER B 1 289 ? -3.488 -15.625 -19.5 1 98.06 289 SER B CA 1
ATOM 4837 C C . SER B 1 289 ? -2.596 -16.328 -20.516 1 98.06 289 SER B C 1
ATOM 4839 O O . SER B 1 289 ? -2.029 -17.375 -20.219 1 98.06 289 SER B O 1
ATOM 4841 N N . THR B 1 290 ? -2.355 -15.734 -21.703 1 98.56 290 THR B N 1
ATOM 4842 C CA . THR B 1 290 ? -1.393 -16.328 -22.625 1 98.56 290 THR B CA 1
ATOM 4843 C C . THR B 1 290 ? 0.012 -16.297 -22.031 1 98.56 290 THR B C 1
ATOM 4845 O O . THR B 1 290 ? 0.902 -17.016 -22.5 1 98.56 290 THR B O 1
ATOM 4848 N N . GLY B 1 291 ? 0.132 -15.492 -21 1 98.62 291 GLY B N 1
ATOM 4849 C CA . GLY B 1 291 ? 1.416 -15.43 -20.312 1 98.62 291 GLY B CA 1
ATOM 4850 C C . GLY B 1 291 ? 1.812 -16.734 -19.672 1 98.62 291 GLY B C 1
ATOM 4851 O O . GLY B 1 291 ? 2.986 -16.953 -19.359 1 98.62 291 GLY B O 1
ATOM 4852 N N . MET B 1 292 ? 0.882 -17.688 -19.5 1 98.81 292 MET B N 1
ATOM 4853 C CA . MET B 1 292 ? 1.2 -18.984 -18.938 1 98.81 292 MET B CA 1
ATOM 4854 C C . MET B 1 292 ? 2.146 -19.766 -19.859 1 98.81 292 MET B C 1
ATOM 4856 O O . MET B 1 292 ? 2.768 -20.734 -19.438 1 98.81 292 MET B O 1
ATOM 4860 N N . ARG B 1 293 ? 2.268 -19.312 -21.141 1 98.75 293 ARG B N 1
ATOM 4861 C CA . ARG B 1 293 ? 3.156 -19.969 -22.109 1 98.75 293 ARG B CA 1
ATOM 4862 C C . ARG B 1 293 ? 4.586 -20.031 -21.578 1 98.75 293 ARG B C 1
ATOM 4864 O O . ARG B 1 293 ? 5.312 -20.984 -21.844 1 98.75 293 ARG B O 1
ATOM 4871 N N . TYR B 1 294 ? 4.945 -19.016 -20.797 1 98.81 294 TYR B N 1
ATOM 4872 C CA . TYR B 1 294 ? 6.332 -18.938 -20.344 1 98.81 294 TYR B CA 1
ATOM 4873 C C . TYR B 1 294 ? 6.641 -20.016 -19.328 1 98.81 294 TYR B C 1
ATOM 4875 O O . TYR B 1 294 ? 7.719 -20.625 -19.359 1 98.81 294 TYR B O 1
ATOM 4883 N N . GLU B 1 295 ? 5.695 -20.266 -18.422 1 98.88 295 GLU B N 1
ATOM 4884 C CA . GLU B 1 295 ? 5.938 -21.359 -17.469 1 98.88 295 GLU B CA 1
ATOM 4885 C C . GLU B 1 295 ? 5.832 -22.719 -18.141 1 98.88 295 GLU B C 1
ATOM 4887 O O . GLU B 1 295 ? 6.539 -23.656 -17.766 1 98.88 295 GLU B O 1
ATOM 4892 N N . ILE B 1 296 ? 4.977 -22.812 -19.125 1 98.81 296 ILE B N 1
ATOM 4893 C CA . ILE B 1 296 ? 4.852 -24.047 -19.891 1 98.81 296 ILE B CA 1
ATOM 4894 C C . ILE B 1 296 ? 6.184 -24.375 -20.562 1 98.81 296 ILE B C 1
ATOM 4896 O O . ILE B 1 296 ? 6.676 -25.5 -20.469 1 98.81 296 ILE B O 1
ATOM 4900 N N . GLN B 1 297 ? 6.75 -23.391 -21.172 1 98.31 297 GLN B N 1
ATOM 4901 C CA . GLN B 1 297 ? 8.055 -23.547 -21.812 1 98.31 297 GLN B CA 1
ATOM 4902 C C . GLN B 1 297 ? 9.117 -23.938 -20.797 1 98.31 297 GLN B C 1
ATOM 4904 O O . GLN B 1 297 ? 9.977 -24.781 -21.078 1 98.31 297 GLN B O 1
ATOM 4909 N N . ALA B 1 298 ? 9.07 -23.328 -19.688 1 98.56 298 ALA B N 1
ATOM 4910 C CA . ALA B 1 298 ? 10.062 -23.594 -18.641 1 98.56 298 ALA B CA 1
ATOM 4911 C C . ALA B 1 298 ? 9.945 -25.031 -18.141 1 98.56 298 ALA B C 1
ATOM 4913 O O . ALA B 1 298 ? 10.961 -25.672 -17.844 1 98.56 298 ALA B O 1
ATOM 4914 N N . VAL B 1 299 ? 8.734 -25.547 -18 1 98.75 299 VAL B N 1
ATOM 4915 C CA . VAL B 1 299 ? 8.516 -26.922 -17.578 1 98.75 299 VAL B CA 1
ATOM 4916 C C . VAL B 1 299 ? 9.172 -27.875 -18.578 1 98.75 299 VAL B C 1
ATOM 4918 O O . VAL B 1 299 ? 9.914 -28.781 -18.172 1 98.75 299 VAL B O 1
ATOM 4921 N N . ARG B 1 300 ? 8.914 -27.703 -19.844 1 98.5 300 ARG B N 1
ATOM 4922 C CA . ARG B 1 300 ? 9.508 -28.562 -20.875 1 98.5 300 ARG B CA 1
ATOM 4923 C C . ARG B 1 300 ? 11.031 -28.531 -20.812 1 98.5 300 ARG B C 1
ATOM 4925 O O . ARG B 1 300 ? 11.68 -29.578 -20.812 1 98.5 300 ARG B O 1
ATOM 4932 N N . LYS B 1 301 ? 11.539 -27.297 -20.734 1 97.56 301 LYS B N 1
ATOM 4933 C CA . LYS B 1 301 ? 12.984 -27.156 -20.656 1 97.56 301 LYS B CA 1
ATOM 4934 C C . LYS B 1 301 ? 13.562 -27.922 -19.484 1 97.56 301 LYS B C 1
ATOM 4936 O O . LYS B 1 301 ? 14.586 -28.609 -19.609 1 97.56 301 LYS B O 1
ATOM 4941 N N . SER B 1 302 ? 12.961 -27.812 -18.328 1 98 302 SER B N 1
ATOM 4942 C CA . SER B 1 302 ? 13.43 -28.484 -17.125 1 98 302 SER B CA 1
ATOM 4943 C C . SER B 1 302 ? 13.367 -30 -17.281 1 98 302 SER B C 1
ATOM 4945 O O . SER B 1 302 ? 14.344 -30.703 -16.984 1 98 302 SER B O 1
ATOM 4947 N N . ILE B 1 303 ? 12.25 -30.5 -17.766 1 97.81 303 ILE B N 1
ATOM 4948 C CA . ILE B 1 303 ? 12.047 -31.938 -17.906 1 97.81 303 ILE B CA 1
ATOM 4949 C C . ILE B 1 303 ? 13.047 -32.5 -18.906 1 97.81 303 ILE B C 1
ATOM 4951 O O . ILE B 1 303 ? 13.68 -33.531 -18.641 1 97.81 303 ILE B O 1
ATOM 4955 N N . LEU B 1 304 ? 13.242 -31.812 -20.031 1 96.56 304 LEU B N 1
ATOM 4956 C CA . LEU B 1 304 ? 14.164 -32.281 -21.062 1 96.56 304 LEU B CA 1
ATOM 4957 C C . LEU B 1 304 ? 15.602 -32.281 -20.547 1 96.56 304 LEU B C 1
ATOM 4959 O O . LEU B 1 304 ? 16.422 -33.062 -21 1 96.56 304 LEU B O 1
ATOM 4963 N N . SER B 1 305 ? 15.867 -31.453 -19.594 1 96.25 305 SER B N 1
ATOM 4964 C CA . SER B 1 305 ? 17.219 -31.359 -19.047 1 96.25 305 SER B CA 1
ATOM 4965 C C . SER B 1 305 ? 17.391 -32.312 -17.875 1 96.25 305 SER B C 1
ATOM 4967 O O . SER B 1 305 ? 18.422 -32.281 -17.188 1 96.25 305 SER B O 1
ATOM 4969 N N . GLY B 1 306 ? 16.344 -33.062 -17.547 1 95.38 306 GLY B N 1
ATOM 4970 C CA . GLY B 1 306 ? 16.438 -34.062 -16.5 1 95.38 306 GLY B CA 1
ATOM 4971 C C . GLY B 1 306 ? 16.328 -33.469 -15.102 1 95.38 306 GLY B C 1
ATOM 4972 O O . GLY B 1 306 ? 16.75 -34.094 -14.125 1 95.38 306 GLY B O 1
ATOM 4973 N N . LYS B 1 307 ? 15.852 -32.25 -15 1 96.62 307 LYS B N 1
ATOM 4974 C CA . LYS B 1 307 ? 15.719 -31.594 -13.695 1 96.62 307 LYS B CA 1
ATOM 4975 C C . LYS B 1 307 ? 14.422 -32 -13.008 1 96.62 307 LYS B C 1
ATOM 4977 O O . LYS B 1 307 ? 13.406 -32.219 -13.672 1 96.62 307 LYS B O 1
ATOM 4982 N N . THR B 1 308 ? 14.469 -32.062 -11.695 1 97.25 308 THR B N 1
ATOM 4983 C CA . THR B 1 308 ? 13.273 -32.406 -10.93 1 97.25 308 THR B CA 1
ATOM 4984 C C . THR B 1 308 ? 12.586 -31.156 -10.398 1 97.25 308 THR B C 1
ATOM 4986 O O . THR B 1 308 ? 11.469 -31.219 -9.883 1 97.25 308 THR B O 1
ATOM 4989 N N . GLN B 1 309 ? 13.266 -30.062 -10.492 1 98.06 309 GLN B N 1
ATOM 4990 C CA . GLN B 1 309 ? 12.703 -28.781 -10.078 1 98.06 309 GLN B CA 1
ATOM 4991 C C . GLN B 1 309 ? 13.094 -27.672 -11.047 1 98.06 309 GLN B C 1
ATOM 4993 O O . GLN B 1 309 ? 14.086 -27.797 -11.766 1 98.06 309 GLN B O 1
ATOM 4998 N N . SER B 1 310 ? 12.312 -26.641 -11.078 1 98.06 310 SER B N 1
ATOM 4999 C CA . SER B 1 310 ? 12.586 -25.469 -11.891 1 98.06 310 SER B CA 1
ATOM 5000 C C . SER B 1 310 ? 13.648 -24.578 -11.242 1 98.06 310 SER B C 1
ATOM 5002 O O . SER B 1 310 ? 13.68 -24.438 -10.016 1 98.06 310 SER B O 1
ATOM 5004 N N . GLU B 1 311 ? 14.477 -23.969 -12.031 1 97.06 311 GLU B N 1
ATOM 5005 C CA . GLU B 1 311 ? 15.445 -23 -11.516 1 97.06 311 GLU B CA 1
ATOM 5006 C C . GLU B 1 311 ? 14.766 -21.688 -11.133 1 97.06 311 GLU B C 1
ATOM 5008 O O . GLU B 1 311 ? 15.227 -20.984 -10.227 1 97.06 311 GLU B O 1
ATOM 5013 N N . VAL B 1 312 ? 13.688 -21.344 -11.773 1 98.25 312 VAL B N 1
ATOM 5014 C CA . VAL B 1 312 ? 12.953 -20.109 -11.562 1 98.25 312 VAL B CA 1
ATOM 5015 C C . VAL B 1 312 ? 11.992 -20.266 -10.383 1 98.25 312 VAL B C 1
ATOM 5017 O O . VAL B 1 312 ? 11.789 -19.328 -9.617 1 98.25 312 VAL B O 1
ATOM 5020 N N . MET B 1 313 ? 11.422 -21.438 -10.242 1 98.5 313 MET B N 1
ATOM 5021 C CA . MET B 1 313 ? 10.453 -21.781 -9.203 1 98.5 313 MET B CA 1
ATOM 5022 C C . MET B 1 313 ? 10.867 -23.062 -8.477 1 98.5 313 MET B C 1
ATOM 5024 O O . MET B 1 313 ? 10.172 -24.078 -8.562 1 98.5 313 MET B O 1
ATOM 5028 N N . PRO B 1 314 ? 11.977 -23.016 -7.789 1 98.5 314 PRO B N 1
ATOM 5029 C CA . PRO B 1 314 ? 12.406 -24.203 -7.062 1 98.5 314 PRO B CA 1
ATOM 5030 C C . PRO B 1 314 ? 11.477 -24.562 -5.898 1 98.5 314 PRO B C 1
ATOM 5032 O O . PRO B 1 314 ? 10.695 -23.719 -5.457 1 98.5 314 PRO B O 1
ATOM 5035 N N . HIS B 1 315 ? 11.578 -25.766 -5.426 1 98.69 315 HIS B N 1
ATOM 5036 C CA . HIS B 1 315 ? 10.766 -26.25 -4.312 1 98.69 315 HIS B CA 1
ATOM 5037 C C . HIS B 1 315 ? 10.953 -25.375 -3.078 1 98.69 315 HIS B C 1
ATOM 5039 O O . HIS B 1 315 ? 10.016 -25.156 -2.305 1 98.69 315 HIS B O 1
ATOM 5045 N N . SER B 1 316 ? 12.133 -24.766 -2.873 1 98.5 316 SER B N 1
ATOM 5046 C CA . SER B 1 316 ? 12.422 -23.922 -1.72 1 98.5 316 SER B CA 1
ATOM 5047 C C . SER B 1 316 ? 11.586 -22.641 -1.75 1 98.5 316 SER B C 1
ATOM 5049 O O . SER B 1 316 ? 11.211 -22.125 -0.7 1 98.5 316 SER B O 1
ATOM 5051 N N . THR B 1 317 ? 11.344 -22.125 -2.969 1 98.62 317 THR B N 1
ATOM 5052 C CA . THR B 1 317 ? 10.492 -20.953 -3.105 1 98.62 317 THR B CA 1
ATOM 5053 C C . THR B 1 317 ? 9.07 -21.266 -2.656 1 98.62 317 THR B C 1
ATOM 5055 O O . THR B 1 317 ? 8.461 -20.5 -1.904 1 98.62 317 THR B O 1
ATOM 5058 N N . THR B 1 318 ? 8.523 -22.391 -3.127 1 98.81 318 THR B N 1
ATOM 5059 C CA . THR B 1 318 ? 7.203 -22.844 -2.707 1 98.81 318 THR B CA 1
ATOM 5060 C C . THR B 1 318 ? 7.141 -23 -1.19 1 98.81 318 THR B C 1
ATOM 5062 O O . THR B 1 318 ? 6.191 -22.531 -0.555 1 98.81 318 THR B O 1
ATOM 5065 N N . GLU B 1 319 ? 8.156 -23.625 -0.657 1 98.62 319 GLU B N 1
ATOM 5066 C CA . GLU B 1 319 ? 8.195 -23.828 0.789 1 98.62 319 GLU B CA 1
ATOM 5067 C C . GLU B 1 319 ? 8.164 -22.484 1.533 1 98.62 319 GLU B C 1
ATOM 5069 O O . GLU B 1 319 ? 7.438 -22.344 2.52 1 98.62 319 GLU B O 1
ATOM 5074 N N . ARG B 1 320 ? 8.938 -21.531 1.086 1 98.5 320 ARG B N 1
ATOM 5075 C CA . ARG B 1 320 ? 9.023 -20.234 1.732 1 98.5 320 ARG B CA 1
ATOM 5076 C C . ARG B 1 320 ? 7.688 -19.5 1.695 1 98.5 320 ARG B C 1
ATOM 5078 O O . ARG B 1 320 ? 7.18 -19.078 2.732 1 98.5 320 ARG B O 1
ATOM 5085 N N . ILE B 1 321 ? 7.09 -19.438 0.562 1 98.81 321 ILE B N 1
ATOM 5086 C CA . ILE B 1 321 ? 5.855 -18.688 0.388 1 98.81 321 ILE B CA 1
ATOM 5087 C C . ILE B 1 321 ? 4.715 -19.375 1.126 1 98.81 321 ILE B C 1
ATOM 5089 O O . ILE B 1 321 ? 3.906 -18.719 1.789 1 98.81 321 ILE B O 1
ATOM 5093 N N . MET B 1 322 ? 4.637 -20.734 1.025 1 98.75 322 MET B N 1
ATOM 5094 C CA . MET B 1 322 ? 3.633 -21.469 1.781 1 98.75 322 MET B CA 1
ATOM 5095 C C . MET B 1 322 ? 3.811 -21.25 3.281 1 98.75 322 MET B C 1
ATOM 5097 O O . MET B 1 322 ? 2.828 -21.141 4.016 1 98.75 322 MET B O 1
ATOM 5101 N N . GLY B 1 323 ? 5.055 -21.234 3.701 1 98.69 323 GLY B N 1
ATOM 5102 C CA . GLY B 1 323 ? 5.32 -20.969 5.105 1 98.69 323 GLY B CA 1
ATOM 5103 C C . GLY B 1 323 ? 4.824 -19.594 5.551 1 98.69 323 GLY B C 1
ATOM 5104 O O . GLY B 1 323 ? 4.258 -19.469 6.637 1 98.69 323 GLY B O 1
ATOM 5105 N N . TRP B 1 324 ? 5.09 -18.578 4.75 1 98.81 324 TRP B N 1
ATOM 5106 C CA . TRP B 1 324 ? 4.566 -17.25 5.043 1 98.81 324 TRP B CA 1
ATOM 5107 C C . TRP B 1 324 ? 3.049 -17.281 5.195 1 98.81 324 TRP B C 1
ATOM 5109 O O . TRP B 1 324 ? 2.498 -16.703 6.137 1 98.81 324 TRP B O 1
ATOM 5119 N N . MET B 1 325 ? 2.393 -17.953 4.266 1 98.81 325 MET B N 1
ATOM 5120 C CA . MET B 1 325 ? 0.932 -17.969 4.273 1 98.81 325 MET B CA 1
ATOM 5121 C C . MET B 1 325 ? 0.4 -18.703 5.5 1 98.81 325 MET B C 1
ATOM 5123 O O . MET B 1 325 ? -0.613 -18.297 6.074 1 98.81 325 MET B O 1
ATOM 5127 N N . ASP B 1 326 ? 1.104 -19.812 5.891 1 98.69 326 ASP B N 1
ATOM 5128 C CA . ASP B 1 326 ? 0.722 -20.469 7.133 1 98.69 326 ASP B CA 1
ATOM 5129 C C . ASP B 1 326 ? 0.797 -19.516 8.312 1 98.69 326 ASP B C 1
ATOM 5131 O O . ASP B 1 326 ? -0.131 -19.438 9.125 1 98.69 326 ASP B O 1
ATOM 5135 N N . GLU B 1 327 ? 1.89 -18.797 8.406 1 98.75 327 GLU B N 1
ATOM 5136 C CA . GLU B 1 327 ? 2.096 -17.859 9.508 1 98.75 327 GLU B CA 1
ATOM 5137 C C . GLU B 1 327 ? 1.057 -16.75 9.484 1 98.75 327 GLU B C 1
ATOM 5139 O O . GLU B 1 327 ? 0.512 -16.375 10.523 1 98.75 327 GLU B O 1
ATOM 5144 N N . ILE B 1 328 ? 0.765 -16.172 8.359 1 98.75 328 ILE B N 1
ATOM 5145 C CA . ILE B 1 328 ? -0.213 -15.102 8.188 1 98.75 328 ILE B CA 1
ATOM 5146 C C . ILE B 1 328 ? -1.59 -15.586 8.641 1 98.75 328 ILE B C 1
ATOM 5148 O O . ILE B 1 328 ? -2.281 -14.898 9.398 1 98.75 328 ILE B O 1
ATOM 5152 N N . ARG B 1 329 ? -1.991 -16.766 8.188 1 98.5 329 ARG B N 1
ATOM 5153 C CA . ARG B 1 329 ? -3.275 -17.344 8.578 1 98.5 329 ARG B CA 1
ATOM 5154 C C . ARG B 1 329 ? -3.342 -17.547 10.086 1 98.5 329 ARG B C 1
ATOM 5156 O O . ARG B 1 329 ? -4.375 -17.281 10.711 1 98.5 329 ARG B O 1
ATOM 5163 N N . ARG B 1 330 ? -2.273 -18.078 10.625 1 98.19 330 ARG B N 1
ATOM 5164 C CA . ARG B 1 330 ? -2.227 -18.266 12.07 1 98.19 330 ARG B CA 1
ATOM 5165 C C . ARG B 1 330 ? -2.512 -16.953 12.805 1 98.19 330 ARG B C 1
ATOM 5167 O O . ARG B 1 330 ? -3.293 -16.938 13.758 1 98.19 330 ARG B O 1
ATOM 5174 N N . GLN B 1 331 ? -1.915 -15.852 12.375 1 98.12 331 GLN B N 1
ATOM 5175 C CA . GLN B 1 331 ? -2.07 -14.555 13.031 1 98.12 331 GLN B CA 1
ATOM 5176 C C . GLN B 1 331 ? -3.496 -14.031 12.883 1 98.12 331 GLN B C 1
ATOM 5178 O O . GLN B 1 331 ? -4.035 -13.422 13.805 1 98.12 331 GLN B O 1
ATOM 5183 N N . ILE B 1 332 ? -4.051 -14.234 11.766 1 97.31 332 ILE B N 1
ATOM 5184 C CA . ILE B 1 332 ? -5.387 -13.719 11.484 1 97.31 332 ILE B CA 1
ATOM 5185 C C . ILE B 1 332 ? -6.434 -14.609 12.148 1 97.31 332 ILE B C 1
ATOM 5187 O O . ILE B 1 332 ? -7.57 -14.188 12.359 1 97.31 332 ILE B O 1
ATOM 5191 N N . GLY B 1 333 ? -6.133 -15.883 12.391 1 97.12 333 GLY B N 1
ATOM 5192 C CA . GLY B 1 333 ? -7.035 -16.828 13.016 1 97.12 333 GLY B CA 1
ATOM 5193 C C . GLY B 1 333 ? -7.82 -17.656 12.008 1 97.12 333 GLY B C 1
ATOM 5194 O O . GLY B 1 333 ? -9.008 -17.922 12.203 1 97.12 333 GLY B O 1
ATOM 5195 N N . VAL B 1 334 ? -7.152 -18.031 10.891 1 97.5 334 VAL B N 1
ATOM 5196 C CA . VAL B 1 334 ? -7.785 -18.844 9.859 1 97.5 334 VAL B CA 1
ATOM 5197 C C . VAL B 1 334 ? -7.195 -20.25 9.883 1 97.5 334 VAL B C 1
ATOM 5199 O O . VAL B 1 334 ? -5.973 -20.422 9.852 1 97.5 334 VAL B O 1
ATOM 5202 N N . THR B 1 335 ? -8.055 -21.234 9.859 1 96.19 335 THR B N 1
ATOM 5203 C CA . THR B 1 335 ? -7.617 -22.625 9.828 1 96.19 335 THR B CA 1
ATOM 5204 C C . THR B 1 335 ? -8.484 -23.438 8.859 1 96.19 335 THR B C 1
ATOM 5206 O O . THR B 1 335 ? -9.625 -23.078 8.586 1 96.19 335 THR B O 1
ATOM 5209 N N . TYR B 1 336 ? -7.879 -24.453 8.312 1 96.31 336 TYR B N 1
ATOM 5210 C CA . TYR B 1 336 ? -8.57 -25.469 7.508 1 96.31 336 TYR B CA 1
ATOM 5211 C C . TYR B 1 336 ? -8.516 -26.828 8.18 1 96.31 336 TYR B C 1
ATOM 5213 O O . TYR B 1 336 ? -7.707 -27.062 9.078 1 96.31 336 TYR B O 1
ATOM 5221 N N . LYS B 1 337 ? -9.375 -27.734 7.734 1 95 337 LYS B N 1
ATOM 5222 C CA . LYS B 1 337 ? -9.359 -29.094 8.266 1 95 337 LYS B CA 1
ATOM 5223 C C . LYS B 1 337 ? -8.023 -29.781 7.98 1 95 337 LYS B C 1
ATOM 5225 O O . LYS B 1 337 ? -7.551 -30.594 8.781 1 95 337 LYS B O 1
ATOM 5230 N N . GLU B 1 338 ? -7.43 -29.406 6.926 1 94 338 GLU B N 1
ATOM 5231 C CA . GLU B 1 338 ? -6.18 -30 6.473 1 94 338 GLU B CA 1
ATOM 5232 C C . GLU B 1 338 ? -5.016 -29.609 7.375 1 94 338 GLU B C 1
ATOM 5234 O O . GLU B 1 338 ? -3.936 -30.188 7.305 1 94 338 GLU B O 1
ATOM 5239 N N . ASP B 1 339 ? -5.262 -28.609 8.203 1 93.75 339 ASP B N 1
ATOM 5240 C CA . ASP B 1 339 ? -4.195 -28.156 9.086 1 93.75 339 ASP B CA 1
ATOM 5241 C C . ASP B 1 339 ? -3.977 -29.141 10.242 1 93.75 339 ASP B C 1
ATOM 5243 O O . ASP B 1 339 ? -2.945 -29.094 10.914 1 93.75 339 ASP B O 1
ATOM 5247 N N . ASN B 1 340 ? -4.898 -29.969 10.539 1 88.19 340 ASN B N 1
ATOM 5248 C CA . ASN B 1 340 ? -4.82 -30.953 11.617 1 88.19 340 ASN B CA 1
ATOM 5249 C C . ASN B 1 340 ? -4.066 -32.188 11.188 1 88.19 340 ASN B C 1
ATOM 5251 O O . ASN B 1 340 ? -4.156 -32.625 10.031 1 88.19 340 ASN B O 1
#

Organism: Exaiptasia diaphana (NCBI:txid2652724)